Protein AF-A0A2E4D776-F1 (afdb_monomer)

Solvent-accessible surface area (backbone atoms only — not comparable to full-atom values): 29575 Å² total; per-residue (Å²): 115,69,68,66,53,56,55,46,66,69,33,90,34,40,44,36,37,72,59,16,31,33,14,35,40,27,81,32,42,30,19,47,38,90,75,43,76,52,62,40,42,48,98,90,38,75,31,31,51,58,81,48,56,57,70,57,50,59,55,16,71,54,43,48,49,53,48,52,35,22,74,73,44,43,74,57,76,48,47,44,71,36,56,53,38,40,75,73,75,46,87,24,70,45,64,50,40,62,71,35,73,65,41,63,73,97,75,91,81,79,93,65,87,60,61,40,15,32,38,39,40,15,68,40,23,59,33,92,44,45,38,72,80,57,30,17,65,41,10,43,50,32,31,54,50,46,54,53,48,32,76,78,39,63,56,61,53,32,41,80,63,49,46,58,42,42,84,89,78,67,42,46,49,90,66,55,60,75,42,72,75,32,68,48,32,52,54,41,45,65,73,28,52,88,64,40,25,35,40,34,38,36,49,29,29,48,70,77,40,68,59,54,53,53,52,51,51,50,40,49,75,74,67,44,27,66,64,21,35,40,36,37,43,33,69,51,74,68,73,54,66,66,58,49,52,66,56,50,71,51,28,51,29,31,39,39,34,38,48,49,59,37,76,52,70,42,24,29,65,46,34,24,81,46,53,44,72,52,33,52,54,45,50,56,49,52,48,54,53,28,71,80,34,79,42,39,41,51,27,36,29,31,63,48,25,45,92,28,50,85,35,52,48,58,44,54,51,50,54,54,49,42,44,77,73,70,45,84,54,89,51,71,60,57,45,80,41,77,41,68,69,61,56,44,48,9,59,71,40,52,44,71,68,52,34,51,53,27,42,52,46,44,55,54,42,56,76,71,45,86,50,45,92,73,36,70,66,53,34,50,47,54,52,50,51,48,48,61,52,68,49,79,77,58,97,59,35,68,61,30,34,18,27,30,46,29,53,51,50,54,52,20,67,75,67,77,50,56,65,57,82,53,41,44,74,62,41,52,49,52,58,75,67,72,70,64,64,34,67,56,71,74,47,39,69,58,30,40,56,51,16,53,55,30,39,78,72,68,40,50,70,66,12,43,56,28,33,50,53,18,36,73,72,67,42,94,49,37,65,53,27,34,55,45,13,53,53,28,42,76,71,69,39,48,68,61,11,44,56,26,25,54,52,14,35,76,70,41,67,87,37,66,69,39,51,45,49,37,30,52,46,28,48,77,68,71,34,54,69,63,22,52,49,61,50,61,77,40,45,80,82,40,68,84,40,68,68,48,49,54,51,50,57,56,56,74,78,104

pLDDT: mean 93.73, std 5.45, range [52.16, 98.81]

Mean predicted aligned error: 6.24 Å

Structure (mmCIF, N/CA/C/O backbone):
data_AF-A0A2E4D776-F1
#
_entry.id   AF-A0A2E4D776-F1
#
loop_
_atom_site.group_PDB
_atom_site.id
_atom_site.type_symbol
_atom_site.label_atom_id
_atom_site.label_alt_id
_atom_site.label_comp_id
_atom_site.label_asym_id
_atom_site.label_entity_id
_atom_site.label_seq_id
_atom_site.pdbx_PDB_ins_code
_atom_site.Cartn_x
_atom_site.Cartn_y
_atom_site.Cartn_z
_atom_site.occupancy
_atom_site.B_iso_or_equiv
_atom_site.auth_seq_id
_atom_site.auth_comp_id
_atom_site.auth_asym_id
_atom_site.auth_atom_id
_atom_site.pdbx_PDB_model_num
ATOM 1 N N . MET A 1 1 ? -22.976 -28.044 5.494 1.00 52.16 1 MET A N 1
ATOM 2 C CA . MET A 1 1 ? -22.096 -26.949 5.016 1.00 52.16 1 MET A CA 1
ATOM 3 C C . MET A 1 1 ? -20.877 -26.698 5.902 1.00 52.16 1 MET A C 1
ATOM 5 O O . MET A 1 1 ? -19.779 -26.674 5.363 1.00 52.16 1 MET A O 1
ATOM 9 N N . GLY A 1 2 ? -21.018 -26.571 7.231 1.00 57.00 2 GLY A N 1
ATOM 10 C CA . GLY A 1 2 ? -19.896 -26.219 8.125 1.00 57.00 2 GLY A CA 1
ATOM 11 C C . GLY A 1 2 ? -18.663 -27.139 8.065 1.00 57.00 2 GLY A C 1
ATOM 12 O O . GLY A 1 2 ? -17.542 -26.644 8.081 1.00 57.00 2 GLY A O 1
ATOM 13 N N . HIS A 1 3 ? -18.840 -28.459 7.908 1.00 59.62 3 HIS A N 1
ATOM 14 C CA . HIS A 1 3 ? -17.713 -29.407 7.886 1.00 59.62 3 HIS A CA 1
ATOM 15 C C . HIS A 1 3 ? -16.754 -29.231 6.694 1.00 59.62 3 HIS A C 1
ATOM 17 O O . HIS A 1 3 ? -15.543 -29.250 6.896 1.00 59.62 3 HIS A O 1
ATOM 23 N N . LYS A 1 4 ? -17.267 -29.008 5.474 1.00 68.62 4 LYS A N 1
ATOM 24 C CA . LYS A 1 4 ? -16.437 -28.876 4.257 1.00 68.62 4 LYS A CA 1
ATOM 25 C C . LYS A 1 4 ? -15.626 -27.575 4.264 1.00 68.62 4 LYS A C 1
ATOM 27 O O . LYS A 1 4 ? -14.450 -27.566 3.925 1.00 68.62 4 LYS A O 1
ATOM 32 N N . ILE A 1 5 ? -16.236 -26.485 4.732 1.00 73.56 5 ILE A N 1
ATOM 33 C CA . ILE A 1 5 ? -15.570 -25.186 4.881 1.00 73.56 5 ILE A CA 1
ATOM 34 C C . ILE A 1 5 ? -14.494 -25.244 5.971 1.00 73.56 5 ILE A C 1
ATOM 36 O O . ILE A 1 5 ? -13.392 -24.746 5.764 1.00 73.56 5 ILE A O 1
ATOM 40 N N . ASN A 1 6 ? -14.775 -25.878 7.112 1.00 77.50 6 ASN A N 1
ATOM 41 C CA . ASN A 1 6 ? -13.785 -26.012 8.181 1.00 77.50 6 ASN A CA 1
ATOM 42 C C . ASN A 1 6 ? -12.566 -26.840 7.742 1.00 77.50 6 ASN A C 1
ATOM 44 O O . ASN A 1 6 ? -11.448 -26.505 8.117 1.00 77.50 6 ASN A O 1
ATOM 48 N N . GLN A 1 7 ? -12.753 -27.860 6.896 1.00 81.75 7 GLN A N 1
ATOM 49 C CA . GLN A 1 7 ? -11.637 -28.592 6.285 1.00 81.75 7 GLN A CA 1
ATOM 50 C C . GLN A 1 7 ? -10.794 -27.697 5.366 1.00 81.75 7 GLN A C 1
ATOM 52 O O . GLN A 1 7 ? -9.572 -27.692 5.482 1.00 81.75 7 GLN A O 1
ATOM 57 N N . LEU A 1 8 ? -11.431 -26.890 4.509 1.00 86.31 8 LEU A N 1
ATOM 58 C CA . LEU A 1 8 ? -10.721 -25.947 3.637 1.00 86.31 8 LEU A CA 1
ATOM 59 C C . LEU A 1 8 ? -9.966 -24.874 4.428 1.00 86.31 8 LEU A C 1
ATOM 61 O O . LEU A 1 8 ? -8.857 -24.513 4.060 1.00 86.31 8 LEU A O 1
ATOM 65 N N . LYS A 1 9 ? -10.502 -24.396 5.556 1.00 83.62 9 LYS A N 1
ATOM 66 C CA . LYS A 1 9 ? -9.803 -23.416 6.409 1.00 83.62 9 LYS A CA 1
ATOM 67 C C . LYS A 1 9 ? -8.514 -23.956 7.031 1.00 83.62 9 LYS A C 1
ATOM 69 O O . LYS A 1 9 ? -7.620 -23.166 7.319 1.00 83.62 9 LYS A O 1
ATOM 74 N N . ASN A 1 10 ? -8.400 -25.274 7.192 1.00 82.44 10 ASN A N 1
ATOM 75 C CA . ASN A 1 10 ? -7.183 -25.923 7.681 1.00 82.44 10 ASN A CA 1
ATOM 76 C C . ASN A 1 10 ? -6.108 -26.076 6.590 1.00 82.44 10 ASN A C 1
ATOM 78 O O . ASN A 1 10 ? -4.969 -26.426 6.895 1.00 82.44 10 ASN A O 1
ATOM 82 N N . ASN A 1 11 ? -6.435 -25.805 5.323 1.00 86.62 11 ASN A N 1
ATOM 83 C CA . ASN A 1 11 ? -5.464 -25.780 4.239 1.00 86.62 11 ASN A CA 1
ATOM 84 C C . ASN A 1 11 ? -4.556 -24.537 4.370 1.00 86.62 11 ASN A C 1
ATOM 86 O O . ASN A 1 11 ? -5.013 -23.400 4.535 1.00 86.62 11 ASN A O 1
ATOM 90 N N . SER A 1 12 ? -3.242 -24.764 4.280 1.00 87.38 12 SER A N 1
ATOM 91 C CA . SER A 1 12 ? -2.214 -23.738 4.502 1.00 87.38 12 SER A CA 1
ATOM 92 C C . SER A 1 12 ? -2.189 -22.619 3.451 1.00 87.38 12 SER A C 1
ATOM 94 O O . SER A 1 12 ? -1.633 -21.552 3.705 1.00 87.38 12 SER A O 1
ATOM 96 N N . SER A 1 13 ? -2.809 -22.837 2.291 1.00 93.81 13 SER A N 1
ATOM 97 C CA . SER A 1 13 ? -2.857 -21.891 1.170 1.00 93.81 13 SER A CA 1
ATOM 98 C C . SER A 1 13 ? -4.242 -21.276 0.944 1.00 93.81 13 SER A C 1
ATOM 100 O O . SER A 1 13 ? -4.325 -20.158 0.437 1.00 93.81 13 SER A O 1
ATOM 102 N N . PHE A 1 14 ? -5.312 -21.963 1.361 1.00 95.81 14 PHE A N 1
ATOM 103 C CA . PHE A 1 14 ? -6.694 -21.580 1.073 1.00 95.81 14 PHE A CA 1
ATOM 104 C C . PHE A 1 14 ? -7.045 -20.176 1.589 1.00 95.81 14 PHE A C 1
ATOM 106 O O . PHE A 1 14 ? -6.772 -19.825 2.746 1.00 95.81 14 PHE A O 1
ATOM 113 N N . CYS A 1 15 ? -7.682 -19.386 0.725 1.00 96.19 15 CYS A N 1
ATOM 114 C CA . CYS A 1 15 ? -8.146 -18.031 0.995 1.00 96.19 15 CYS A CA 1
ATOM 115 C C . CYS A 1 15 ? -9.510 -17.810 0.337 1.00 96.19 15 CYS A C 1
ATOM 117 O O . CYS A 1 15 ? -9.624 -17.939 -0.882 1.00 96.19 15 CYS A O 1
ATOM 119 N N . THR A 1 16 ? -10.523 -17.410 1.107 1.00 96.44 16 THR A N 1
ATOM 120 C CA . THR A 1 16 ? -11.855 -17.075 0.571 1.00 96.44 16 THR A CA 1
ATOM 121 C C . THR A 1 16 ? -11.798 -15.988 -0.506 1.00 96.44 16 THR A C 1
ATOM 123 O O . THR A 1 16 ? -12.500 -16.089 -1.513 1.00 96.44 16 THR A O 1
ATOM 126 N N . LEU A 1 17 ? -10.878 -15.024 -0.374 1.00 96.81 17 LEU A N 1
ATOM 127 C CA . LEU A 1 17 ? -10.740 -13.888 -1.294 1.00 96.81 17 LEU A CA 1
ATOM 128 C C . LEU A 1 17 ? -10.422 -14.280 -2.746 1.00 96.81 17 LEU A C 1
ATOM 130 O O . LEU A 1 17 ? -10.698 -13.492 -3.640 1.00 96.81 17 LEU A O 1
ATOM 134 N N . ALA A 1 18 ? -9.915 -15.487 -3.024 1.00 96.44 18 ALA A N 1
ATOM 135 C CA . ALA A 1 18 ? -9.749 -15.941 -4.412 1.00 96.44 18 ALA A CA 1
ATOM 136 C C . ALA A 1 18 ? -11.093 -16.177 -5.141 1.00 96.44 18 ALA A C 1
ATOM 138 O O . ALA A 1 18 ? -11.140 -16.209 -6.374 1.00 96.44 18 ALA A O 1
ATOM 139 N N . TRP A 1 19 ? -12.190 -16.325 -4.392 1.00 96.81 19 TRP A N 1
ATOM 140 C CA . TRP A 1 19 ? -13.555 -16.461 -4.911 1.00 96.81 19 TRP A CA 1
ATOM 141 C C . TRP A 1 19 ? -14.441 -15.255 -4.608 1.00 96.81 19 TRP A C 1
ATOM 143 O O . TRP A 1 19 ? -15.441 -15.060 -5.297 1.00 96.81 19 TRP A O 1
ATOM 153 N N . THR A 1 20 ? -14.118 -14.488 -3.564 1.00 97.06 20 THR A N 1
ATOM 154 C CA . THR A 1 20 ? -14.992 -13.424 -3.059 1.00 97.06 20 THR A CA 1
ATOM 155 C C . THR A 1 20 ? -14.372 -12.035 -3.077 1.00 97.06 20 THR A C 1
ATOM 157 O O . THR A 1 20 ? -15.120 -11.064 -3.091 1.00 97.06 20 THR A O 1
ATOM 160 N N . GLY A 1 21 ? -13.048 -11.909 -3.112 1.00 97.00 21 GLY A N 1
ATOM 161 C CA . GLY A 1 21 ? -12.357 -10.628 -3.031 1.00 97.00 21 GLY A CA 1
ATOM 162 C C . GLY A 1 21 ? -12.027 -10.047 -4.397 1.00 97.00 21 GLY A C 1
ATOM 163 O O . GLY A 1 21 ? -11.760 -10.778 -5.352 1.00 97.00 21 GLY A O 1
ATOM 164 N N . MET A 1 22 ? -12.027 -8.720 -4.482 1.00 97.12 22 MET A N 1
ATOM 165 C CA . MET A 1 22 ? -11.412 -7.972 -5.572 1.00 97.12 22 MET A CA 1
ATOM 166 C C . MET A 1 22 ? -10.894 -6.636 -5.042 1.00 97.12 22 MET A C 1
ATOM 168 O O . MET A 1 22 ? -11.608 -5.905 -4.366 1.00 97.12 22 MET A O 1
ATOM 172 N N . SER A 1 23 ? -9.653 -6.297 -5.365 1.00 96.75 23 SER A N 1
ATOM 173 C CA . SER A 1 23 ? -9.028 -5.022 -5.032 1.00 96.75 23 SER A CA 1
ATOM 174 C C . SER A 1 23 ? -8.719 -4.257 -6.312 1.00 96.75 23 SER A C 1
ATOM 176 O O . SER A 1 23 ? -8.203 -4.823 -7.276 1.00 96.75 23 SER A O 1
ATOM 178 N N . VAL A 1 24 ? -9.026 -2.964 -6.308 1.00 95.50 24 VAL A N 1
ATOM 179 C CA . VAL A 1 24 ? -8.865 -2.067 -7.453 1.00 95.50 24 VAL A CA 1
ATOM 180 C C . VAL A 1 24 ? -7.880 -0.972 -7.079 1.00 95.50 24 VAL A C 1
ATOM 182 O O . VAL A 1 24 ? -8.077 -0.236 -6.109 1.00 95.50 24 VAL A O 1
ATOM 185 N N . SER A 1 25 ? -6.794 -0.882 -7.840 1.00 93.94 25 SER A N 1
ATOM 186 C CA . SER A 1 25 ? -5.779 0.149 -7.655 1.00 93.94 25 SER A CA 1
ATOM 187 C C . SER A 1 25 ? -6.238 1.501 -8.230 1.00 93.94 25 SER A C 1
ATOM 189 O O . SER A 1 25 ? -7.127 1.525 -9.080 1.00 93.94 25 SER A O 1
ATOM 191 N N . PRO A 1 26 ? -5.586 2.621 -7.870 1.00 93.69 26 PRO A N 1
ATOM 192 C CA . PRO A 1 26 ? -5.876 3.934 -8.449 1.00 93.69 26 PRO A CA 1
ATOM 193 C C . PRO A 1 26 ? -5.779 3.978 -9.970 1.00 93.69 26 PRO A C 1
ATOM 195 O O . PRO A 1 26 ? -6.515 4.722 -10.595 1.00 93.69 26 PRO A O 1
ATOM 198 N N . THR A 1 27 ? -4.935 3.156 -10.595 1.00 93.50 27 THR A N 1
ATOM 199 C CA . THR A 1 27 ? -4.831 3.071 -12.061 1.00 93.50 27 THR A CA 1
ATOM 200 C C . THR A 1 27 ? -5.854 2.120 -12.688 1.00 93.50 27 THR A C 1
ATOM 202 O O . THR A 1 27 ? -5.817 1.919 -13.902 1.00 93.50 27 THR A O 1
ATOM 205 N N . GLY A 1 28 ? -6.763 1.542 -11.896 1.00 94.31 28 GLY A N 1
ATOM 206 C CA . GLY A 1 28 ? -7.796 0.591 -12.309 1.00 94.31 28 GLY A CA 1
ATOM 207 C C . GLY A 1 28 ? -7.323 -0.862 -12.406 1.00 94.31 28 GLY A C 1
ATOM 208 O O . GLY A 1 28 ? -8.123 -1.721 -12.768 1.00 94.31 28 GLY A O 1
ATOM 209 N N . THR A 1 29 ? -6.050 -1.143 -12.094 1.00 94.44 29 THR A N 1
ATOM 210 C CA . THR A 1 29 ? -5.484 -2.505 -12.076 1.00 94.44 29 THR A CA 1
ATOM 211 C C . THR A 1 29 ? -6.159 -3.368 -11.013 1.00 94.44 29 THR A C 1
ATOM 213 O O . THR A 1 29 ? -6.389 -2.899 -9.894 1.00 94.44 29 THR A O 1
ATOM 216 N N . LEU A 1 30 ? -6.423 -4.628 -11.353 1.00 95.69 30 LEU A N 1
ATOM 217 C CA . LEU A 1 30 ? -7.175 -5.572 -10.530 1.00 95.69 30 LEU A CA 1
ATOM 218 C C . LEU A 1 30 ? -6.278 -6.615 -9.852 1.00 95.69 30 LEU A C 1
ATOM 220 O O . LEU A 1 30 ? -5.446 -7.242 -10.503 1.00 95.69 30 LEU A O 1
ATOM 224 N N . THR A 1 31 ? -6.496 -6.859 -8.559 1.00 95.62 31 THR A N 1
ATOM 225 C CA . THR A 1 31 ? -5.907 -7.979 -7.802 1.00 95.62 31 THR A CA 1
ATOM 226 C C . THR A 1 31 ? -6.993 -8.728 -7.013 1.00 95.62 31 THR A C 1
ATOM 228 O O . THR A 1 31 ? -8.017 -8.136 -6.672 1.00 95.62 31 THR A O 1
ATOM 231 N N . PRO A 1 32 ? -6.803 -10.012 -6.652 1.00 93.81 32 PRO A N 1
ATOM 232 C CA . PRO A 1 32 ? -7.746 -10.739 -5.787 1.00 93.81 32 PRO A CA 1
ATOM 233 C C . PRO A 1 32 ? -7.880 -10.148 -4.374 1.00 93.81 32 PRO A C 1
ATOM 235 O O . PRO A 1 32 ? -8.923 -10.260 -3.738 1.00 93.81 32 PRO A O 1
ATOM 238 N N . CYS A 1 33 ? -6.824 -9.510 -3.863 1.00 94.75 33 CYS A N 1
ATOM 239 C CA . CYS A 1 33 ? -6.846 -8.776 -2.600 1.00 94.75 33 CYS A CA 1
ATOM 240 C C . CYS A 1 33 ? -5.778 -7.674 -2.575 1.00 94.75 33 CYS A C 1
ATOM 242 O O . CYS A 1 33 ? -4.853 -7.667 -3.392 1.00 94.75 33 CYS A O 1
ATOM 244 N N . CYS A 1 34 ? -5.872 -6.763 -1.605 1.00 89.62 34 CYS A N 1
ATOM 245 C CA . CYS A 1 34 ? -4.967 -5.617 -1.479 1.00 89.62 34 CYS A CA 1
ATOM 246 C C . CYS A 1 34 ? -3.499 -5.960 -1.152 1.00 89.62 34 CYS A C 1
ATOM 248 O O . CYS A 1 34 ? -2.641 -5.094 -1.306 1.00 89.62 34 CYS A O 1
ATOM 250 N N . LEU A 1 35 ? -3.197 -7.192 -0.720 1.00 90.19 35 LEU A N 1
ATOM 251 C CA . LEU A 1 35 ? -1.829 -7.655 -0.430 1.00 90.19 35 LEU A CA 1
ATOM 252 C C . LEU A 1 35 ? -1.237 -8.554 -1.521 1.00 90.19 35 LEU A C 1
ATOM 254 O O . LEU A 1 35 ? -0.085 -8.967 -1.399 1.00 90.19 35 LEU A O 1
ATOM 258 N N . MET A 1 36 ? -2.011 -8.913 -2.548 1.00 90.50 36 MET A N 1
ATOM 259 C CA . MET A 1 36 ? -1.503 -9.776 -3.606 1.00 90.50 36 MET A CA 1
ATOM 260 C C . MET A 1 36 ? -0.576 -8.983 -4.526 1.00 90.50 36 MET A C 1
ATOM 262 O O . MET A 1 36 ? -0.961 -7.967 -5.095 1.00 90.50 36 MET A O 1
ATOM 266 N N . GLU A 1 37 ? 0.646 -9.479 -4.686 1.00 85.75 37 GLU A N 1
ATOM 267 C CA . GLU A 1 37 ? 1.724 -8.793 -5.412 1.00 85.75 37 GLU A CA 1
ATOM 268 C C . GLU A 1 37 ? 1.690 -9.025 -6.931 1.00 85.75 37 GLU A C 1
ATOM 270 O O . GLU A 1 37 ? 2.621 -8.660 -7.642 1.00 85.75 37 GLU A O 1
ATOM 275 N N . SER A 1 38 ? 0.636 -9.667 -7.432 1.00 89.00 38 SER A N 1
ATOM 276 C CA . SER A 1 38 ? 0.447 -9.950 -8.849 1.00 89.00 38 SER A CA 1
ATOM 277 C C . SER A 1 38 ? -0.979 -9.602 -9.244 1.00 89.00 38 SER A C 1
ATOM 279 O O . SER A 1 38 ? -1.937 -10.049 -8.606 1.00 89.00 38 SER A O 1
ATOM 281 N N . ALA A 1 39 ? -1.107 -8.774 -10.273 1.00 93.19 39 ALA A N 1
ATOM 282 C CA . ALA A 1 39 ? -2.387 -8.410 -10.844 1.00 93.19 39 ALA A CA 1
ATOM 283 C C . ALA A 1 39 ? -2.991 -9.558 -11.662 1.00 93.19 39 ALA A C 1
ATOM 285 O O . ALA A 1 39 ? -2.295 -10.459 -12.134 1.00 93.19 39 ALA A O 1
ATOM 286 N N . ILE A 1 40 ? -4.316 -9.531 -11.781 1.00 95.06 40 ILE A N 1
ATOM 287 C CA . ILE A 1 40 ? -5.074 -10.484 -12.586 1.00 95.06 40 ILE A CA 1
ATOM 288 C C . ILE A 1 40 ? -4.662 -10.301 -14.045 1.00 95.06 40 ILE A C 1
ATOM 290 O O . ILE A 1 40 ? -4.736 -9.189 -14.567 1.00 95.06 40 ILE A O 1
ATOM 294 N N . LYS A 1 41 ? -4.244 -11.387 -14.702 1.00 92.44 41 LYS A N 1
ATOM 295 C CA . LYS A 1 41 ? -3.790 -11.350 -16.095 1.00 92.44 41 LYS A CA 1
ATOM 296 C C . LYS A 1 41 ? -4.880 -11.838 -17.057 1.00 92.44 41 LYS A C 1
ATOM 298 O O . LYS A 1 41 ? -5.471 -12.893 -16.837 1.00 92.44 41 LYS A O 1
ATOM 303 N N . ILE A 1 42 ? -5.082 -11.106 -18.153 1.00 90.94 42 ILE A N 1
ATOM 304 C CA . ILE A 1 42 ? -5.862 -11.522 -19.329 1.00 90.94 42 ILE A CA 1
ATOM 305 C C . ILE A 1 42 ? -4.946 -11.433 -20.546 1.00 90.94 42 ILE A C 1
ATOM 307 O O . ILE A 1 42 ? -4.336 -10.391 -20.775 1.00 90.94 42 ILE A O 1
ATOM 311 N N . ASN A 1 43 ? -4.840 -12.508 -21.334 1.00 85.38 43 ASN A N 1
ATOM 312 C CA . ASN A 1 43 ? -4.035 -12.542 -22.565 1.00 85.38 43 ASN A CA 1
ATOM 313 C C . ASN A 1 43 ? -2.604 -11.991 -22.371 1.00 85.38 43 ASN A C 1
ATOM 315 O O . ASN A 1 43 ? -2.091 -11.236 -23.192 1.00 85.38 43 ASN A O 1
ATOM 319 N N . GLY A 1 44 ? -1.980 -12.314 -21.232 1.00 82.88 44 GLY A N 1
ATOM 320 C CA . GLY A 1 44 ? -0.619 -11.885 -20.889 1.00 82.88 44 GLY A CA 1
ATOM 321 C C . GLY A 1 44 ? -0.468 -10.450 -20.362 1.00 82.88 44 GLY A C 1
ATOM 322 O O . GLY A 1 44 ? 0.639 -10.088 -19.969 1.00 82.88 44 GLY A O 1
ATOM 323 N N . ARG A 1 45 ? -1.538 -9.643 -20.290 1.00 88.75 45 ARG A N 1
ATOM 324 C CA . ARG A 1 45 ? -1.513 -8.276 -19.728 1.00 88.75 45 ARG A CA 1
ATOM 325 C C . ARG A 1 45 ? -2.338 -8.144 -18.452 1.00 88.75 45 ARG A C 1
ATOM 327 O O . ARG A 1 45 ? -3.185 -8.986 -18.176 1.00 88.75 45 ARG A O 1
ATOM 334 N N . ASP A 1 46 ? -2.140 -7.057 -17.714 1.00 92.75 46 ASP A N 1
ATOM 335 C CA . ASP A 1 46 ? -2.962 -6.734 -16.546 1.00 92.75 46 ASP A CA 1
ATOM 336 C C . ASP A 1 46 ? -4.389 -6.356 -16.909 1.00 92.75 46 ASP A C 1
ATOM 338 O O . ASP A 1 46 ? -4.636 -5.569 -17.830 1.00 92.75 46 ASP A O 1
ATOM 342 N N . ALA A 1 47 ? -5.319 -6.909 -16.138 1.00 94.81 47 ALA A N 1
ATOM 343 C CA . ALA A 1 47 ? -6.728 -6.589 -16.206 1.00 94.81 47 ALA A CA 1
ATOM 344 C C . ALA A 1 47 ? -7.016 -5.230 -15.556 1.00 94.81 47 ALA A C 1
ATOM 346 O O . ALA A 1 47 ? -6.455 -4.874 -14.509 1.00 94.81 47 ALA A O 1
ATOM 347 N N . ARG A 1 48 ? -7.932 -4.481 -16.168 1.00 93.88 48 ARG A N 1
ATOM 348 C CA . ARG A 1 48 ? -8.357 -3.150 -15.736 1.00 93.88 48 ARG A CA 1
ATOM 349 C C . ARG A 1 48 ? -9.868 -3.058 -1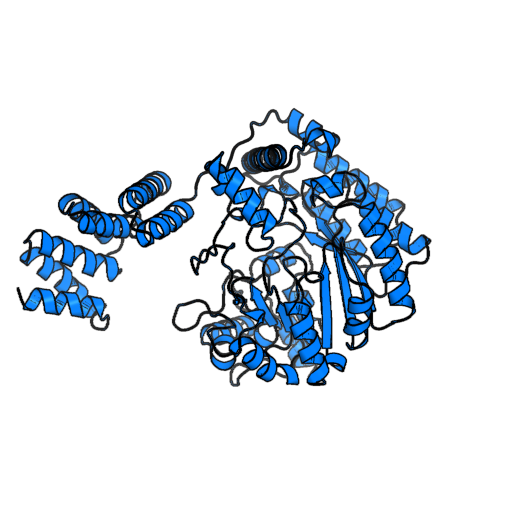5.675 1.00 93.88 48 ARG A C 1
ATOM 351 O O . ARG A 1 48 ? -10.551 -3.323 -16.659 1.00 93.88 48 ARG A O 1
ATOM 358 N N . ILE A 1 49 ? -10.377 -2.553 -14.554 1.00 94.88 49 ILE A N 1
ATOM 359 C CA . ILE A 1 49 ? -11.821 -2.498 -14.267 1.00 94.88 49 ILE A CA 1
ATOM 360 C C . ILE A 1 49 ? -12.650 -1.709 -15.295 1.00 94.88 49 ILE A C 1
ATOM 362 O O . ILE A 1 49 ? -13.853 -1.903 -15.413 1.00 94.88 49 ILE A O 1
ATOM 366 N N . TYR A 1 50 ? -12.020 -0.791 -16.028 1.00 92.50 50 TYR A N 1
ATOM 367 C CA . TYR A 1 50 ? -12.687 0.055 -17.018 1.00 92.50 50 TYR A CA 1
ATOM 368 C C . TYR A 1 50 ? -12.397 -0.341 -18.468 1.00 92.50 50 TYR A C 1
ATOM 370 O O . TYR A 1 50 ? -12.911 0.306 -19.379 1.00 92.50 50 TYR A O 1
ATOM 378 N N . GLN A 1 51 ? -11.574 -1.366 -18.696 1.00 92.50 51 GLN A N 1
ATOM 379 C CA . GLN A 1 51 ? -11.241 -1.863 -20.037 1.00 92.50 51 GLN A CA 1
ATOM 380 C C . GLN A 1 51 ? -11.781 -3.274 -20.272 1.00 92.50 51 GLN A C 1
ATOM 382 O O . GLN A 1 51 ? -12.173 -3.581 -21.392 1.00 92.50 51 GLN A O 1
ATOM 387 N N . ASP A 1 52 ? -11.817 -4.096 -19.224 1.00 94.31 52 ASP A N 1
ATOM 388 C CA . ASP A 1 52 ? -12.127 -5.523 -19.285 1.00 94.31 52 ASP A CA 1
ATOM 389 C C . ASP A 1 52 ? -13.479 -5.839 -18.648 1.00 94.31 52 ASP A C 1
ATOM 391 O O . ASP A 1 52 ? -13.899 -5.159 -17.707 1.00 94.31 52 ASP A O 1
ATOM 395 N N . SER A 1 53 ? -14.147 -6.895 -19.117 1.00 94.69 53 SER A N 1
ATOM 396 C CA . SER A 1 53 ? -15.378 -7.367 -18.478 1.00 94.69 53 SER A CA 1
ATOM 397 C C . SER A 1 53 ? -15.084 -8.213 -17.235 1.00 94.69 53 SER A C 1
ATOM 399 O O . SER A 1 53 ? -14.105 -8.962 -17.171 1.00 94.69 53 SER A O 1
ATOM 401 N N . ILE A 1 54 ? -15.966 -8.122 -16.238 1.00 95.62 54 ILE A N 1
ATOM 402 C CA . ILE A 1 54 ? -15.885 -8.894 -14.989 1.00 95.62 54 ILE A CA 1
ATOM 403 C C . ILE A 1 54 ? -15.886 -10.405 -15.222 1.00 95.62 54 ILE A C 1
ATOM 405 O O . ILE A 1 54 ? -15.181 -11.133 -14.521 1.00 95.62 54 ILE A O 1
ATOM 409 N N . GLU A 1 55 ? -16.621 -10.883 -16.223 1.00 94.38 55 GLU A N 1
ATOM 410 C CA . GLU A 1 55 ? -16.607 -12.281 -16.635 1.00 94.38 55 GLU A CA 1
ATOM 411 C C . GLU A 1 55 ? -15.210 -12.733 -17.069 1.00 94.38 55 GLU A C 1
ATOM 413 O O . GLU A 1 55 ? -14.749 -13.774 -16.598 1.00 94.38 55 GLU A O 1
ATOM 418 N N . GLU A 1 56 ? -14.535 -11.943 -17.909 1.00 94.19 56 GLU A N 1
ATOM 419 C CA . GLU A 1 56 ? -13.217 -12.270 -18.460 1.00 94.19 56 GLU A CA 1
ATOM 420 C C . GLU A 1 56 ? -12.135 -12.271 -17.385 1.00 94.19 56 GLU A C 1
ATOM 422 O O . GLU A 1 56 ? -11.407 -13.253 -17.248 1.00 94.19 56 GLU A O 1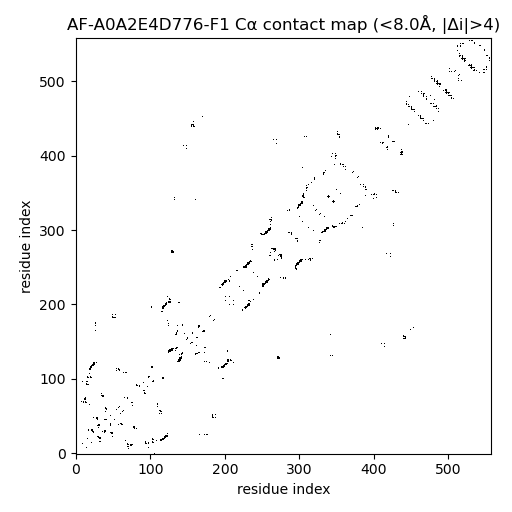
ATOM 427 N N . TYR A 1 57 ? -12.008 -11.199 -16.595 1.00 94.88 57 TYR A N 1
ATOM 428 C CA . TYR A 1 57 ? -10.889 -11.124 -15.654 1.00 94.88 57 TYR A CA 1
ATOM 429 C C . TYR A 1 57 ? -11.099 -12.025 -14.435 1.00 94.88 57 TYR A C 1
ATOM 431 O O . TYR A 1 57 ? -10.161 -12.695 -13.995 1.00 94.88 57 TYR A O 1
ATOM 439 N N . TYR A 1 58 ? -12.316 -12.097 -13.884 1.00 96.12 58 TYR A N 1
ATOM 440 C CA . TYR A 1 58 ? -12.550 -12.795 -12.613 1.00 96.12 58 TYR A CA 1
ATOM 441 C C . TYR A 1 58 ? -12.647 -14.314 -12.768 1.00 96.12 58 TYR A C 1
ATOM 443 O O . TYR A 1 58 ? -12.526 -15.049 -11.781 1.00 96.12 58 TYR A O 1
ATOM 451 N N . ASN A 1 59 ? -12.842 -14.785 -14.001 1.00 95.62 59 ASN A N 1
ATOM 452 C CA . ASN A 1 59 ? -12.859 -16.201 -14.363 1.00 95.62 59 ASN A CA 1
ATOM 453 C C . ASN A 1 59 ? -11.792 -16.546 -15.415 1.00 95.62 59 ASN A C 1
ATOM 455 O O . ASN A 1 59 ? -11.882 -17.584 -16.060 1.00 95.62 59 ASN A O 1
ATOM 459 N N . SER A 1 60 ? -10.767 -15.698 -15.545 1.00 95.75 60 SER A N 1
ATOM 460 C CA . SER A 1 60 ? -9.580 -15.950 -16.367 1.00 95.75 60 SER A CA 1
ATOM 461 C C . SER A 1 60 ? -8.838 -17.221 -15.944 1.00 95.75 60 SER A C 1
ATOM 463 O O . SER A 1 60 ? -8.897 -17.633 -14.780 1.00 95.75 60 SER A O 1
ATOM 465 N N . ASP A 1 61 ? -8.039 -17.779 -16.858 1.00 95.44 61 ASP A N 1
ATOM 466 C CA . ASP A 1 61 ? -7.134 -18.901 -16.565 1.00 95.44 61 ASP A CA 1
ATOM 467 C C . ASP A 1 61 ? -6.222 -18.608 -15.370 1.00 95.44 61 ASP A C 1
ATOM 469 O O . ASP A 1 61 ? -5.972 -19.487 -14.546 1.00 95.44 61 ASP A O 1
ATOM 473 N N . PHE A 1 62 ? -5.795 -17.349 -15.223 1.00 95.12 62 PHE A N 1
ATOM 474 C CA . PHE A 1 62 ? -5.043 -16.882 -14.064 1.00 95.12 62 PHE A CA 1
ATOM 475 C C . PHE A 1 62 ? -5.815 -17.106 -12.755 1.00 95.12 62 PHE A C 1
ATOM 477 O O . PHE A 1 62 ? -5.301 -17.727 -11.826 1.00 95.12 62 PHE A O 1
ATOM 484 N N . MET A 1 63 ? -7.062 -16.635 -12.665 1.00 96.56 63 MET A N 1
ATOM 485 C CA . MET A 1 63 ? -7.876 -16.795 -11.454 1.00 96.56 63 MET A CA 1
ATOM 486 C C . MET A 1 63 ? -8.230 -18.258 -11.181 1.00 96.56 63 MET A C 1
ATOM 488 O O . MET A 1 63 ? -8.225 -18.691 -10.026 1.00 96.56 63 MET A O 1
ATOM 492 N N . VAL A 1 64 ? -8.515 -19.036 -12.228 1.00 96.62 64 VAL A N 1
ATOM 493 C CA . VAL A 1 64 ? -8.807 -20.470 -12.109 1.00 96.62 64 VAL A CA 1
ATOM 494 C C . VAL A 1 64 ? -7.582 -21.243 -11.610 1.00 96.62 64 VAL A C 1
ATOM 496 O O . VAL A 1 64 ? -7.730 -22.091 -10.730 1.00 96.62 64 VAL A O 1
ATOM 499 N N . ASP A 1 65 ? -6.377 -20.937 -12.098 1.00 95.94 65 ASP A N 1
ATOM 500 C CA . ASP A 1 65 ? -5.120 -21.530 -11.620 1.00 95.94 65 ASP A CA 1
ATOM 501 C C . ASP A 1 65 ? -4.874 -21.231 -10.133 1.00 95.94 65 ASP A C 1
ATOM 503 O O . ASP A 1 65 ? -4.600 -22.148 -9.354 1.00 95.94 65 ASP A O 1
ATOM 507 N N . ILE A 1 66 ? -5.075 -19.980 -9.702 1.00 96.31 66 ILE A N 1
ATOM 508 C CA . ILE A 1 66 ? -4.971 -19.597 -8.285 1.00 96.31 66 ILE A CA 1
ATOM 509 C C . ILE A 1 66 ? -5.928 -20.425 -7.419 1.00 96.31 66 ILE A C 1
ATOM 511 O O . ILE A 1 66 ? -5.516 -20.983 -6.399 1.00 96.31 66 ILE A O 1
ATOM 515 N N . ARG A 1 67 ? -7.196 -20.546 -7.831 1.00 97.25 67 ARG A N 1
ATOM 516 C CA . ARG A 1 67 ? -8.210 -21.337 -7.115 1.00 97.25 67 ARG A CA 1
ATOM 517 C C . ARG A 1 67 ? -7.826 -22.819 -7.052 1.00 97.25 67 ARG A C 1
ATOM 519 O O . ARG A 1 67 ? -7.889 -23.407 -5.974 1.00 97.25 67 ARG A O 1
ATOM 526 N N . LYS A 1 68 ? -7.371 -23.410 -8.165 1.00 97.12 68 LYS A N 1
ATOM 527 C CA . LYS A 1 68 ? -6.897 -24.808 -8.237 1.00 97.12 68 LYS A CA 1
ATOM 528 C C . LYS A 1 68 ? -5.760 -25.073 -7.253 1.00 97.12 68 LYS A C 1
ATOM 530 O O . LYS A 1 68 ? -5.867 -25.980 -6.429 1.00 97.12 68 LYS A O 1
ATOM 535 N N . LYS A 1 69 ? -4.717 -24.245 -7.290 1.00 96.62 69 LYS A N 1
ATOM 536 C CA . LYS A 1 69 ? -3.555 -24.343 -6.395 1.00 96.62 69 LYS A CA 1
ATOM 537 C C . LYS A 1 69 ? -3.952 -24.211 -4.927 1.00 96.62 69 LYS A C 1
ATOM 539 O O . LYS A 1 69 ? -3.559 -25.037 -4.106 1.00 96.62 69 LYS A O 1
ATOM 544 N N . MET A 1 70 ? -4.814 -23.244 -4.600 1.00 95.94 70 MET A N 1
ATOM 545 C CA . MET A 1 70 ? -5.319 -23.076 -3.234 1.00 95.94 70 MET A CA 1
ATOM 546 C C . MET A 1 70 ? -6.111 -24.293 -2.738 1.00 95.94 70 MET A C 1
ATOM 548 O O . MET A 1 70 ? -5.958 -24.695 -1.584 1.00 95.94 70 MET A O 1
ATOM 552 N N . LEU A 1 71 ? -6.936 -24.911 -3.590 1.00 95.31 71 LEU A N 1
ATOM 553 C CA . LEU A 1 71 ? -7.657 -26.141 -3.241 1.00 95.31 71 LEU A CA 1
ATOM 554 C C . LEU A 1 71 ? -6.708 -27.332 -3.047 1.00 95.31 71 LEU A C 1
ATOM 556 O O . LEU A 1 71 ? -6.930 -28.131 -2.138 1.00 95.31 71 LEU A O 1
ATOM 560 N N . ALA A 1 72 ? -5.634 -27.412 -3.837 1.00 95.12 72 ALA A N 1
ATOM 561 C CA . ALA A 1 72 ? -4.596 -28.439 -3.727 1.00 95.12 72 ALA A CA 1
ATOM 562 C C . ALA A 1 72 ? -3.655 -28.249 -2.521 1.00 95.12 72 ALA A C 1
ATOM 564 O O . ALA A 1 72 ? -2.929 -29.170 -2.153 1.00 95.12 72 ALA A O 1
ATOM 565 N N . GLY A 1 73 ? -3.670 -27.079 -1.873 1.00 94.69 73 GLY A N 1
ATOM 566 C CA . GLY A 1 73 ? -2.768 -26.783 -0.755 1.00 94.69 73 GLY A CA 1
ATOM 567 C C . GLY A 1 73 ? -1.455 -26.120 -1.156 1.00 94.69 73 GLY A C 1
ATOM 568 O O . GLY A 1 73 ? -0.569 -25.958 -0.316 1.00 94.69 73 GLY A O 1
ATOM 569 N N . GLU A 1 74 ? -1.332 -25.713 -2.414 1.00 95.88 74 GLU A N 1
ATOM 570 C CA . GLU A 1 74 ? -0.134 -25.103 -2.969 1.00 95.88 74 GLU A CA 1
ATOM 571 C C . GLU A 1 74 ? -0.074 -23.609 -2.634 1.00 95.88 74 GLU A C 1
ATOM 573 O O . GLU A 1 74 ? -0.960 -22.819 -2.972 1.00 95.88 74 GLU A O 1
ATOM 578 N N . LYS A 1 75 ? 1.004 -23.196 -1.962 1.00 94.69 75 LYS A N 1
ATOM 579 C CA . LYS A 1 75 ? 1.233 -21.788 -1.623 1.00 94.69 75 LYS A CA 1
ATOM 580 C C . LYS A 1 75 ? 1.505 -20.963 -2.879 1.00 94.69 75 LYS A C 1
ATOM 582 O O . LYS A 1 75 ? 2.404 -21.269 -3.657 1.00 94.69 75 LYS A O 1
ATOM 587 N N . ILE A 1 76 ? 0.794 -19.848 -3.011 1.00 94.88 76 ILE A N 1
ATOM 588 C CA . ILE A 1 76 ? 1.009 -18.880 -4.089 1.00 94.88 76 ILE A CA 1
ATOM 589 C C . ILE A 1 76 ? 2.094 -17.889 -3.668 1.00 94.88 76 ILE A C 1
ATOM 591 O O . ILE A 1 76 ? 1.931 -17.185 -2.674 1.00 94.88 76 ILE A O 1
ATOM 595 N N . ASN A 1 77 ? 3.182 -17.770 -4.436 1.00 93.19 77 ASN A N 1
ATOM 596 C CA . ASN A 1 77 ? 4.285 -16.858 -4.097 1.00 93.19 77 ASN A CA 1
ATOM 597 C C . ASN A 1 77 ? 3.814 -15.400 -3.901 1.00 93.19 77 ASN A C 1
ATOM 599 O O . ASN A 1 77 ? 4.210 -14.741 -2.945 1.00 93.19 77 ASN A O 1
ATOM 603 N N . ALA A 1 78 ? 2.877 -14.927 -4.729 1.00 92.00 78 ALA A N 1
ATOM 604 C CA . ALA A 1 78 ? 2.293 -13.586 -4.615 1.00 92.00 78 ALA A CA 1
ATOM 605 C C . ALA A 1 78 ? 1.474 -13.348 -3.323 1.00 92.00 78 ALA A C 1
ATOM 607 O O . ALA A 1 78 ? 1.096 -12.214 -3.043 1.00 92.00 78 ALA A O 1
ATOM 608 N N . CYS A 1 79 ? 1.198 -14.391 -2.528 1.00 93.75 79 CYS A N 1
ATOM 609 C CA . CYS A 1 79 ? 0.538 -14.312 -1.220 1.00 93.75 79 CYS A CA 1
ATOM 610 C C . CYS A 1 79 ? 1.525 -14.396 -0.036 1.00 93.75 79 CYS A C 1
ATOM 612 O O . CYS A 1 79 ? 1.092 -14.502 1.117 1.00 93.75 79 CYS A O 1
ATOM 614 N N . ARG A 1 80 ? 2.844 -14.342 -0.289 1.00 90.19 80 ARG A N 1
ATOM 615 C CA . ARG A 1 80 ? 3.903 -14.543 0.719 1.00 90.19 80 ARG A CA 1
ATOM 616 C C . ARG A 1 80 ? 3.768 -13.684 1.973 1.00 90.19 80 ARG A C 1
ATOM 618 O O . ARG A 1 80 ? 4.064 -14.179 3.055 1.00 90.19 80 ARG A O 1
ATOM 625 N N . GLN A 1 81 ? 3.263 -12.453 1.859 1.00 86.88 81 GLN A N 1
ATOM 626 C CA . GLN A 1 81 ? 3.089 -11.555 3.007 1.00 86.88 81 GLN A CA 1
ATOM 627 C C . GLN A 1 81 ? 2.143 -12.145 4.064 1.00 86.88 81 GLN A C 1
ATOM 629 O O . GLN A 1 81 ? 2.398 -12.034 5.262 1.00 86.88 81 GLN A O 1
ATOM 634 N N . CYS A 1 82 ? 1.076 -12.836 3.642 1.00 90.19 82 CYS A N 1
ATOM 635 C CA . CYS A 1 82 ? 0.183 -13.521 4.577 1.00 90.19 82 CYS A CA 1
ATOM 636 C C . CYS A 1 82 ? 0.884 -14.707 5.246 1.00 90.19 82 CYS A C 1
ATOM 638 O O . CYS A 1 82 ? 0.818 -14.837 6.465 1.00 90.19 82 CYS A O 1
ATOM 640 N N . TYR A 1 83 ? 1.594 -15.532 4.471 1.00 89.81 83 TYR A N 1
ATOM 641 C CA . TYR A 1 83 ? 2.296 -16.704 5.001 1.00 89.81 83 TYR A CA 1
ATOM 642 C C . TYR A 1 83 ? 3.423 -16.328 5.968 1.00 89.81 83 TYR A C 1
ATOM 644 O O . TYR A 1 83 ? 3.636 -17.031 6.951 1.00 89.81 83 TYR A O 1
ATOM 652 N N . GLN A 1 84 ? 4.122 -15.219 5.713 1.00 83.44 84 GLN A N 1
ATOM 653 C CA . GLN A 1 84 ? 5.138 -14.680 6.615 1.00 83.44 84 GLN A CA 1
ATOM 654 C C . GLN A 1 84 ? 4.505 -14.215 7.930 1.00 83.44 84 GLN A C 1
ATOM 656 O O . GLN A 1 84 ? 4.928 -14.672 8.986 1.00 83.44 84 GLN A O 1
ATOM 661 N N . ASN A 1 85 ? 3.443 -13.400 7.882 1.00 77.62 85 ASN A N 1
ATOM 662 C CA . ASN A 1 85 ? 2.735 -12.968 9.095 1.00 77.62 85 ASN A CA 1
ATOM 663 C C . ASN A 1 85 ? 2.227 -14.148 9.939 1.00 77.62 85 ASN A C 1
ATOM 665 O O . ASN A 1 85 ? 2.317 -14.113 11.164 1.00 77.62 85 ASN A O 1
ATOM 669 N N . GLU A 1 86 ? 1.716 -15.196 9.294 1.00 85.06 86 GLU A N 1
ATOM 670 C CA . GLU A 1 86 ? 1.244 -16.412 9.968 1.00 85.06 86 GLU A CA 1
ATOM 671 C C . GLU A 1 86 ? 2.387 -17.216 10.600 1.00 85.06 86 GLU A C 1
ATOM 673 O O . GLU A 1 86 ? 2.233 -17.726 11.708 1.00 85.06 86 GLU A O 1
ATOM 678 N N . ALA A 1 87 ? 3.541 -17.315 9.931 1.00 81.25 87 ALA A N 1
ATOM 679 C CA . ALA A 1 87 ? 4.710 -18.024 10.455 1.00 81.25 87 ALA A CA 1
ATOM 680 C C . ALA A 1 87 ? 5.246 -17.399 11.755 1.00 81.25 87 ALA A C 1
ATOM 682 O O . ALA A 1 87 ? 5.798 -18.108 12.592 1.00 81.25 87 ALA A O 1
ATOM 683 N N . TYR A 1 88 ? 5.019 -16.098 11.959 1.00 67.88 88 TYR A N 1
ATOM 684 C CA . TYR A 1 88 ? 5.324 -15.390 13.206 1.00 67.88 88 TYR A CA 1
ATOM 685 C C . TYR A 1 88 ? 4.218 -15.508 14.274 1.00 67.88 88 TYR A C 1
ATOM 687 O O . TYR A 1 88 ? 4.231 -14.780 15.263 1.00 67.88 88 TYR A O 1
ATOM 695 N N . GLY A 1 89 ? 3.233 -16.395 14.084 1.00 70.00 89 GLY A N 1
ATOM 696 C CA . GLY A 1 89 ? 2.096 -16.566 14.995 1.00 70.00 89 GLY A CA 1
ATOM 697 C C . GLY A 1 89 ? 1.055 -15.440 14.924 1.00 70.00 89 GLY A C 1
ATOM 698 O O . GLY A 1 89 ? 0.152 -15.382 15.762 1.00 70.00 89 GLY A O 1
ATOM 699 N N . GLY A 1 90 ? 1.175 -14.542 13.941 1.00 69.44 90 GLY A N 1
ATOM 700 C CA . GLY A 1 90 ? 0.266 -13.422 13.719 1.00 69.44 90 GLY A CA 1
ATOM 701 C C . GLY A 1 90 ? -1.013 -13.809 12.970 1.00 69.44 90 GLY A C 1
ATOM 702 O O . GLY A 1 90 ? -1.159 -14.908 12.435 1.00 69.44 90 GLY A O 1
ATOM 703 N N . VAL A 1 91 ? -1.955 -12.864 12.905 1.00 79.00 91 VAL A N 1
ATOM 704 C CA . VAL A 1 91 ? -3.175 -12.979 12.090 1.00 79.00 91 VAL A CA 1
ATOM 705 C C . VAL A 1 91 ? -2.949 -12.260 10.760 1.00 79.00 91 VAL A C 1
ATOM 707 O O . VAL A 1 91 ? -2.664 -11.065 10.728 1.00 79.00 91 VAL A O 1
ATOM 710 N N . SER A 1 92 ? -3.080 -12.981 9.651 1.00 87.00 92 SER A N 1
ATOM 711 C CA . SER A 1 92 ? -2.967 -12.437 8.291 1.00 87.00 92 SER A CA 1
ATOM 712 C C . SER A 1 92 ? -4.313 -11.984 7.719 1.00 87.00 92 SER A C 1
ATOM 714 O O . SER A 1 92 ? -5.380 -12.356 8.213 1.00 87.00 92 SER A O 1
ATOM 716 N N . LEU A 1 93 ? -4.278 -11.251 6.598 1.00 90.25 93 LEU A N 1
ATOM 717 C CA . LEU A 1 93 ? -5.486 -10.953 5.821 1.00 90.25 93 LEU A CA 1
ATOM 718 C C . LEU A 1 93 ? -6.206 -12.238 5.382 1.00 90.25 93 LEU A C 1
ATOM 720 O O . LEU A 1 93 ? -7.426 -12.300 5.485 1.00 90.25 93 LEU A O 1
ATOM 724 N N . ARG A 1 94 ? -5.457 -13.263 4.949 1.00 93.12 94 ARG A N 1
ATOM 725 C CA . ARG A 1 94 ? -5.993 -14.573 4.543 1.00 93.12 94 ARG A CA 1
ATOM 726 C C . ARG A 1 94 ? -6.781 -15.234 5.670 1.00 93.12 94 ARG A C 1
ATOM 728 O O . ARG A 1 94 ? -7.944 -15.581 5.497 1.00 93.12 94 ARG A O 1
ATOM 735 N N . THR A 1 95 ? -6.148 -15.408 6.828 1.00 90.12 95 THR A N 1
ATOM 736 C CA . THR A 1 95 ? -6.787 -16.061 7.979 1.00 90.12 95 THR A CA 1
ATOM 737 C C . THR A 1 95 ? -7.988 -15.254 8.460 1.00 90.12 95 THR A C 1
ATOM 739 O O . THR A 1 95 ? -9.049 -15.832 8.665 1.00 90.12 95 THR A O 1
ATOM 742 N N . ARG A 1 96 ? -7.890 -13.919 8.523 1.00 89.75 96 ARG A N 1
ATOM 743 C CA . ARG A 1 96 ? -9.031 -13.053 8.852 1.00 89.75 96 ARG A CA 1
ATOM 744 C C . ARG A 1 96 ? -10.193 -13.213 7.866 1.00 89.75 96 ARG A C 1
ATOM 746 O O . ARG A 1 96 ? -11.313 -13.445 8.308 1.00 89.75 96 ARG A O 1
ATOM 753 N N . ALA A 1 97 ? -9.932 -13.136 6.560 1.00 92.75 97 ALA A N 1
ATOM 754 C CA . ALA A 1 97 ? -10.958 -13.270 5.523 1.00 92.75 97 ALA A CA 1
ATOM 755 C C . ALA A 1 97 ? -11.629 -14.650 5.552 1.00 92.75 97 ALA A C 1
ATOM 757 O O . ALA A 1 97 ? -12.840 -14.756 5.381 1.00 92.75 97 ALA A O 1
ATOM 758 N N . ASN A 1 98 ? -10.879 -15.706 5.878 1.00 93.50 98 ASN A N 1
ATOM 759 C CA . ASN A 1 98 ? -11.441 -17.042 6.067 1.00 93.50 98 ASN A CA 1
ATOM 760 C C . ASN A 1 98 ? -12.453 -17.103 7.229 1.00 93.50 98 ASN A C 1
ATOM 762 O O . ASN A 1 98 ? -13.271 -18.019 7.273 1.00 93.50 98 ASN A O 1
ATOM 766 N N . HIS A 1 99 ? -12.440 -16.162 8.173 1.00 90.88 99 HIS A N 1
ATOM 767 C CA . HIS A 1 99 ? -13.401 -16.090 9.279 1.00 90.88 99 HIS A CA 1
ATOM 768 C C . HIS A 1 99 ? -14.446 -14.975 9.122 1.00 90.88 99 HIS A C 1
ATOM 770 O O . HIS A 1 99 ? -15.344 -14.879 9.956 1.00 90.88 99 HIS A O 1
ATOM 776 N N . GLU A 1 100 ? -14.373 -14.168 8.064 1.00 91.12 100 GLU A N 1
ATOM 777 C CA . GLU A 1 100 ? -15.279 -13.043 7.836 1.00 91.12 100 GLU A CA 1
ATOM 778 C C . GLU A 1 100 ? -16.563 -13.502 7.130 1.00 91.12 100 GLU A C 1
ATOM 780 O O . GLU A 1 100 ? -16.520 -14.165 6.096 1.00 91.12 100 GLU A O 1
ATOM 785 N N . GLN A 1 101 ? -17.727 -13.167 7.693 1.00 91.62 101 GLN A N 1
ATOM 786 C CA . GLN A 1 101 ? -19.021 -13.661 7.208 1.00 91.62 101 GLN A CA 1
ATOM 787 C C . GLN A 1 101 ? -19.314 -13.212 5.771 1.00 91.62 101 GLN A C 1
ATOM 789 O O . GLN A 1 101 ? -19.891 -13.966 4.988 1.00 91.62 101 GLN A O 1
ATOM 794 N N . GLU A 1 102 ? -18.914 -11.993 5.422 1.00 93.38 102 GLU A N 1
ATOM 795 C CA . GLU A 1 102 ? -19.095 -11.397 4.101 1.00 93.38 102 GLU A CA 1
ATOM 796 C C . GLU A 1 102 ? -18.352 -12.177 2.999 1.00 93.38 102 GLU A C 1
ATOM 798 O O . GLU A 1 102 ? -18.805 -12.188 1.850 1.00 93.38 102 GLU A O 1
ATOM 803 N N . GLU A 1 103 ? -17.285 -12.888 3.373 1.00 93.44 103 GLU A N 1
ATOM 804 C CA . GLU A 1 103 ? -16.409 -13.660 2.485 1.00 93.44 103 GLU A CA 1
ATOM 805 C C . GLU A 1 103 ? -16.768 -15.151 2.414 1.00 93.44 103 GLU A C 1
ATOM 807 O O . GLU A 1 103 ? -16.175 -15.902 1.642 1.00 93.44 103 GLU A O 1
ATOM 812 N N . ILE A 1 104 ? -17.727 -15.618 3.218 1.00 92.38 104 ILE A N 1
ATOM 813 C CA . ILE A 1 104 ? -18.101 -17.033 3.242 1.00 92.38 104 ILE A CA 1
ATOM 814 C C . ILE A 1 104 ? -19.199 -17.308 2.207 1.00 92.38 104 ILE A C 1
ATOM 816 O O . ILE A 1 104 ? -20.289 -16.735 2.260 1.00 92.38 104 ILE A O 1
ATOM 820 N N . ILE A 1 105 ? -18.920 -18.239 1.291 1.00 92.44 105 ILE A N 1
ATOM 821 C CA . ILE A 1 105 ? -19.871 -18.778 0.307 1.00 92.44 105 ILE A CA 1
ATOM 822 C C . ILE A 1 105 ? -20.113 -20.276 0.499 1.00 92.44 105 ILE A C 1
ATOM 824 O O . ILE A 1 105 ? -19.386 -20.961 1.220 1.00 92.44 105 ILE A O 1
ATOM 828 N N . GLU A 1 106 ? -21.156 -20.777 -0.160 1.00 88.75 106 GLU A N 1
ATOM 829 C CA . GLU A 1 106 ? -21.596 -22.172 -0.076 1.00 88.75 106 GLU A CA 1
ATOM 830 C C . GLU A 1 106 ? -20.635 -23.158 -0.755 1.00 88.75 106 GLU A C 1
ATOM 832 O O . GLU A 1 106 ? -20.526 -24.307 -0.324 1.00 88.75 106 GLU A O 1
ATOM 837 N N . ASP A 1 107 ? -19.939 -22.712 -1.805 1.00 90.50 107 ASP A N 1
ATOM 838 C CA . ASP A 1 107 ? -19.154 -23.578 -2.680 1.00 90.50 107 ASP A CA 1
ATOM 839 C C . ASP A 1 107 ? -17.922 -22.872 -3.271 1.00 90.50 107 ASP A C 1
ATOM 841 O O . ASP A 1 107 ? -18.045 -21.821 -3.900 1.00 90.50 107 ASP A O 1
ATOM 845 N N . TYR A 1 108 ? -16.756 -23.507 -3.122 1.00 93.00 108 TYR A N 1
ATOM 846 C CA . TYR A 1 108 ? -15.433 -23.037 -3.563 1.00 93.00 108 TYR A CA 1
ATOM 847 C C . TYR A 1 108 ? -14.855 -23.957 -4.652 1.00 93.00 108 TYR A C 1
ATOM 849 O O . TYR A 1 108 ? -13.734 -24.441 -4.536 1.00 93.00 108 TYR A O 1
ATOM 857 N N . GLY A 1 109 ? -15.648 -24.280 -5.672 1.00 93.31 109 GLY A N 1
ATOM 858 C CA . GLY A 1 109 ? -15.216 -25.033 -6.847 1.00 93.31 109 GLY A CA 1
ATOM 859 C C . GLY A 1 109 ? -14.513 -24.180 -7.909 1.00 93.31 109 GLY A C 1
ATOM 860 O O . GLY A 1 109 ? -14.144 -23.024 -7.688 1.00 93.31 109 GLY A O 1
ATOM 861 N N . ILE A 1 110 ? -14.335 -24.785 -9.083 1.00 94.25 110 ILE A N 1
ATOM 862 C CA . ILE A 1 110 ? -13.722 -24.172 -10.275 1.00 94.25 110 ILE A CA 1
ATOM 863 C C . ILE A 1 110 ? -14.584 -24.334 -11.536 1.00 94.25 110 ILE A C 1
ATOM 865 O O . ILE A 1 110 ? -14.251 -23.777 -12.574 1.00 94.25 110 ILE A O 1
ATOM 869 N N . ASP A 1 111 ? -15.695 -25.069 -11.440 1.00 90.88 111 ASP A N 1
ATOM 870 C CA . ASP A 1 111 ? -16.500 -25.511 -12.589 1.00 90.88 111 ASP A CA 1
ATOM 871 C C . ASP A 1 111 ? -17.610 -24.520 -12.977 1.00 90.88 111 ASP 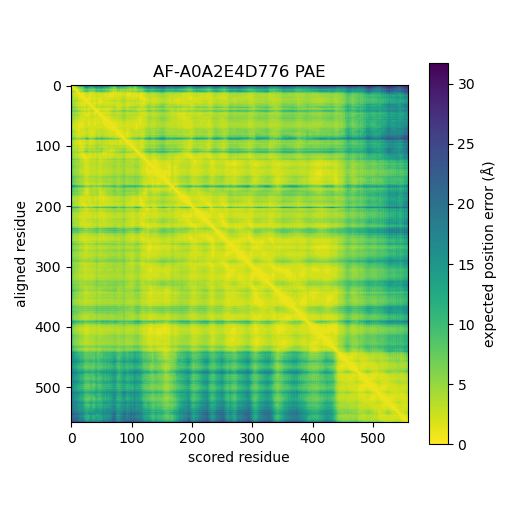A C 1
ATOM 873 O O . ASP A 1 111 ? -18.477 -24.822 -13.795 1.00 90.88 111 ASP A O 1
ATOM 877 N N . LYS A 1 112 ? -17.627 -23.337 -12.359 1.00 92.56 112 LYS A N 1
ATOM 878 C CA . LYS A 1 112 ? -18.609 -22.284 -12.627 1.00 92.56 112 LYS A CA 1
ATOM 879 C C . LYS A 1 112 ? -17.973 -20.907 -12.528 1.00 92.56 112 LYS A C 1
ATOM 881 O O . LYS A 1 112 ? -16.932 -20.734 -11.895 1.00 92.56 112 LYS A O 1
ATOM 886 N N . ASN A 1 113 ? -18.667 -19.919 -13.080 1.00 93.56 113 ASN A N 1
ATOM 887 C CA . ASN A 1 113 ? -18.267 -18.527 -12.948 1.00 93.56 113 ASN A CA 1
ATOM 888 C C . ASN A 1 113 ? -18.572 -17.997 -11.546 1.00 93.56 113 ASN A C 1
ATOM 890 O O . ASN A 1 113 ? -19.646 -18.229 -10.983 1.00 93.56 113 ASN A O 1
ATOM 894 N N . TYR A 1 114 ? -17.618 -17.246 -11.013 1.00 95.81 114 TYR A N 1
ATOM 895 C CA . TYR A 1 114 ? -17.713 -16.537 -9.748 1.00 95.81 114 TYR A CA 1
ATOM 896 C C . TYR A 1 114 ? -17.769 -15.030 -9.983 1.00 95.81 114 TYR A C 1
ATOM 898 O O . TYR A 1 114 ? -17.356 -14.529 -11.030 1.00 95.81 114 TYR A O 1
ATOM 906 N N . PHE A 1 115 ? -18.264 -14.320 -8.971 1.00 96.62 115 PHE A N 1
ATOM 907 C CA . PHE A 1 115 ? -18.269 -12.865 -8.887 1.00 96.62 115 PHE A CA 1
ATOM 908 C C . PHE A 1 115 ? -17.844 -12.448 -7.476 1.00 96.62 115 PHE A C 1
ATOM 910 O O . PHE A 1 115 ? -18.214 -13.134 -6.513 1.00 96.62 115 PHE A O 1
ATOM 917 N N . PRO A 1 116 ? -17.104 -11.336 -7.329 1.00 96.75 116 PRO A N 1
ATOM 918 C CA . PRO A 1 116 ? -16.667 -10.867 -6.028 1.00 96.75 116 PRO A CA 1
ATOM 919 C C . PRO A 1 116 ? -17.859 -10.480 -5.146 1.00 96.75 116 PRO A C 1
ATOM 921 O O . PRO A 1 116 ? -18.876 -9.952 -5.600 1.00 96.75 116 PRO A O 1
ATOM 924 N N . ARG A 1 117 ? -17.706 -10.735 -3.849 1.00 97.06 117 ARG A N 1
ATOM 925 C CA . ARG A 1 117 ? -18.612 -10.332 -2.768 1.00 97.06 117 ARG A CA 1
ATOM 926 C C . ARG A 1 117 ? -18.048 -9.198 -1.923 1.00 97.06 117 ARG A C 1
ATOM 928 O O . ARG A 1 117 ? -18.820 -8.559 -1.202 1.00 97.06 117 ARG A O 1
ATOM 935 N N . SER A 1 118 ? -16.755 -8.922 -2.035 1.00 97.38 118 SER A N 1
ATOM 936 C CA . SER A 1 118 ? -16.100 -7.784 -1.415 1.00 97.38 118 SER A CA 1
ATOM 937 C C . SER A 1 118 ? -15.233 -7.021 -2.406 1.00 97.38 118 SER A C 1
ATOM 939 O O . SER A 1 118 ? -14.567 -7.608 -3.261 1.00 97.38 118 SER A O 1
ATOM 941 N N . LEU A 1 119 ? -15.267 -5.694 -2.288 1.00 96.94 119 LEU A N 1
ATOM 942 C CA . LEU A 1 119 ? -14.416 -4.789 -3.051 1.00 96.94 119 LEU A CA 1
ATOM 943 C C . LEU A 1 119 ? -13.520 -3.991 -2.116 1.00 96.94 119 LEU A C 1
ATOM 945 O O . LEU A 1 119 ? -14.031 -3.346 -1.207 1.00 96.94 119 LEU A O 1
ATOM 949 N N . ASP A 1 120 ? -12.224 -3.947 -2.398 1.00 96.56 120 ASP A N 1
ATOM 950 C CA . ASP A 1 120 ? -11.311 -2.940 -1.862 1.00 96.56 120 ASP A CA 1
ATOM 951 C C . ASP A 1 120 ? -11.068 -1.891 -2.959 1.00 96.56 120 ASP A C 1
ATOM 953 O O . ASP A 1 120 ? -10.398 -2.161 -3.956 1.00 96.56 120 ASP A O 1
ATOM 957 N N . LEU A 1 121 ? -11.647 -0.698 -2.815 1.00 95.81 121 LEU A N 1
ATOM 958 C CA . LEU A 1 121 ? -11.649 0.332 -3.853 1.00 95.81 121 LEU A CA 1
ATOM 959 C C . LEU A 1 121 ? -10.725 1.491 -3.496 1.00 95.81 121 LEU A C 1
ATOM 961 O O . LEU A 1 121 ? -10.958 2.196 -2.513 1.00 95.81 121 LEU A O 1
ATOM 965 N N . LYS A 1 122 ? -9.736 1.732 -4.363 1.00 95.00 122 LYS A N 1
ATOM 966 C CA . LYS A 1 122 ? -8.955 2.969 -4.422 1.00 95.00 122 LYS A CA 1
ATOM 967 C C . LYS A 1 122 ? -9.306 3.726 -5.702 1.00 95.00 122 LYS A C 1
ATOM 969 O O . LYS A 1 122 ? -8.609 3.576 -6.696 1.00 95.00 122 LYS A O 1
ATOM 974 N N . ILE A 1 123 ? -10.400 4.495 -5.700 1.00 92.75 123 ILE A N 1
ATOM 975 C CA . ILE A 1 123 ? -10.954 5.111 -6.928 1.00 92.75 123 ILE A CA 1
ATOM 976 C C . ILE A 1 123 ? -9.955 6.050 -7.625 1.00 92.75 123 ILE A C 1
ATOM 978 O O . ILE A 1 123 ? -9.867 6.083 -8.848 1.00 92.75 123 ILE A O 1
ATOM 982 N N . ASN A 1 124 ? -9.173 6.797 -6.851 1.00 91.94 124 ASN A N 1
ATOM 983 C CA . ASN A 1 124 ? -8.076 7.622 -7.343 1.00 91.94 124 ASN A CA 1
ATOM 984 C C . ASN A 1 124 ? -7.003 7.766 -6.246 1.00 91.94 124 ASN A C 1
ATOM 986 O O . ASN A 1 124 ? -7.073 7.117 -5.200 1.00 91.94 124 ASN A O 1
ATOM 990 N N . ASN A 1 125 ? -6.002 8.616 -6.481 1.00 94.94 125 ASN A N 1
ATOM 991 C CA . ASN A 1 125 ? -4.963 8.950 -5.504 1.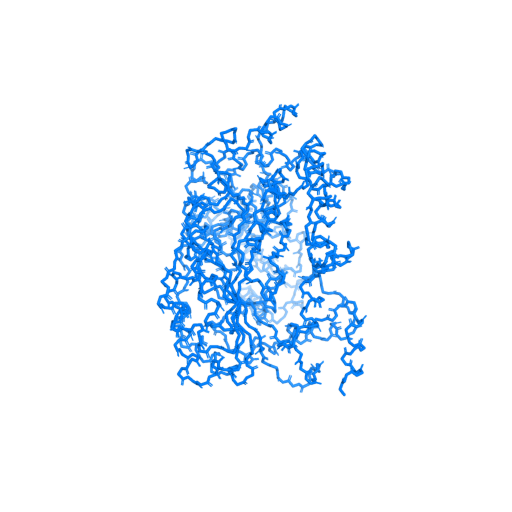00 94.94 125 ASN A CA 1
ATOM 992 C C . ASN A 1 125 ? -5.155 10.337 -4.859 1.00 94.94 125 ASN A C 1
ATOM 994 O O . ASN A 1 125 ? -4.215 10.864 -4.269 1.00 94.94 125 ASN A O 1
ATOM 998 N N . LYS A 1 126 ? -6.331 10.969 -4.963 1.00 95.81 126 LYS A N 1
ATOM 999 C CA . LYS A 1 126 ? -6.562 12.306 -4.398 1.00 95.81 126 LYS A CA 1
ATOM 1000 C C . LYS A 1 126 ? -6.516 12.234 -2.874 1.00 95.81 126 LYS A C 1
ATOM 1002 O O . LYS A 1 126 ? -7.362 11.592 -2.262 1.00 95.81 126 LYS A O 1
ATOM 1007 N N . CYS A 1 127 ? -5.559 12.920 -2.260 1.00 96.62 127 CYS A N 1
ATOM 1008 C CA . CYS A 1 127 ? -5.398 13.001 -0.811 1.00 96.62 127 CYS A CA 1
ATOM 1009 C C . CYS A 1 127 ? -5.096 14.446 -0.394 1.00 96.62 127 CYS A C 1
ATOM 1011 O O . CYS A 1 127 ? -4.601 15.254 -1.175 1.00 96.62 127 CYS A O 1
ATOM 1013 N N . ASN A 1 128 ? -5.376 14.777 0.861 1.00 96.44 128 ASN A N 1
ATOM 1014 C CA . ASN A 1 128 ? -5.063 16.068 1.476 1.00 96.44 128 ASN A CA 1
ATOM 1015 C C . ASN A 1 128 ? -3.851 16.014 2.424 1.00 96.44 128 ASN A C 1
ATOM 1017 O O . ASN A 1 128 ? -3.552 17.020 3.063 1.00 96.44 128 ASN A O 1
ATOM 1021 N N . LEU A 1 129 ? -3.159 14.872 2.513 1.00 97.19 129 LEU A N 1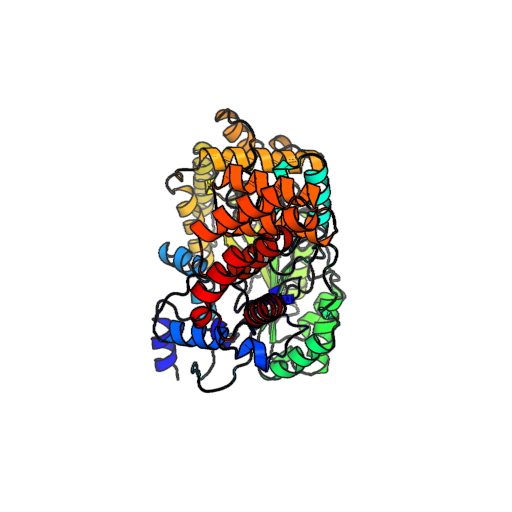
ATOM 1022 C CA . LEU A 1 129 ? -1.952 14.684 3.321 1.00 97.19 129 LEU A CA 1
ATOM 1023 C C . LEU A 1 129 ? -0.779 14.122 2.498 1.00 97.19 129 LEU A C 1
ATOM 1025 O O . LEU A 1 129 ? -0.939 13.520 1.432 1.00 97.19 129 LEU A O 1
ATOM 1029 N N . LYS A 1 130 ? 0.417 14.293 3.061 1.00 97.69 130 LYS A N 1
ATOM 1030 C CA . LYS A 1 130 ? 1.718 13.804 2.604 1.00 97.69 130 LYS A CA 1
ATOM 1031 C C . LYS A 1 130 ? 2.349 12.912 3.684 1.00 97.69 130 LYS A C 1
ATOM 1033 O O . LYS A 1 130 ? 3.398 13.226 4.246 1.00 97.69 130 LYS A O 1
ATOM 1038 N N . CYS A 1 131 ? 1.702 11.802 4.031 1.00 98.00 131 CYS A N 1
ATOM 1039 C CA . CYS A 1 131 ? 2.230 10.889 5.053 1.00 98.00 131 CYS A CA 1
ATOM 1040 C C . CYS A 1 131 ? 3.585 10.290 4.621 1.00 98.00 131 CYS A C 1
ATOM 1042 O O . CYS A 1 131 ? 3.729 9.888 3.471 1.00 98.00 131 CYS A O 1
ATOM 1044 N N . ARG A 1 132 ? 4.580 10.226 5.519 1.00 97.81 132 ARG A N 1
ATOM 1045 C CA . ARG A 1 132 ? 5.973 9.832 5.193 1.00 97.81 132 ARG A CA 1
ATOM 1046 C C . ARG A 1 132 ? 6.109 8.416 4.633 1.00 97.81 132 ARG A C 1
ATOM 1048 O O . ARG A 1 132 ? 6.976 8.172 3.802 1.00 97.81 132 ARG A O 1
ATOM 1055 N N . MET A 1 133 ? 5.239 7.514 5.072 1.00 96.56 133 MET A N 1
ATOM 1056 C CA . MET A 1 133 ? 5.143 6.129 4.610 1.00 96.56 133 MET A CA 1
ATOM 1057 C C . MET A 1 133 ? 4.280 5.933 3.360 1.00 96.56 133 MET A C 1
ATOM 1059 O O . MET A 1 133 ? 4.172 4.816 2.864 1.00 96.56 133 MET A O 1
ATOM 1063 N N . CYS A 1 134 ? 3.619 6.987 2.881 1.00 96.44 134 CYS A N 1
ATOM 1064 C CA . CYS A 1 134 ? 2.787 6.920 1.687 1.00 96.44 134 CYS A CA 1
ATOM 1065 C C . CYS A 1 134 ? 3.652 6.987 0.418 1.00 96.44 134 CYS A C 1
ATOM 1067 O O . CYS A 1 134 ? 4.833 7.330 0.459 1.00 96.44 134 CYS A O 1
ATOM 1069 N N . GLN A 1 135 ? 3.045 6.666 -0.719 1.00 95.25 135 GLN A N 1
ATOM 1070 C CA . GLN A 1 135 ? 3.682 6.628 -2.033 1.00 95.25 135 GLN A CA 1
ATOM 1071 C C . GLN A 1 135 ? 2.838 7.398 -3.061 1.00 95.25 135 GLN A C 1
ATOM 1073 O O . GLN A 1 135 ? 1.637 7.590 -2.840 1.00 95.25 135 GLN A O 1
ATOM 1078 N N . PRO A 1 136 ? 3.414 7.807 -4.208 1.00 95.94 136 PRO A N 1
ATOM 1079 C CA . PRO A 1 136 ? 2.701 8.563 -5.243 1.00 95.94 136 PRO A CA 1
ATOM 1080 C C . PRO A 1 136 ? 1.411 7.895 -5.736 1.00 95.94 136 PRO A C 1
ATOM 1082 O O . PRO A 1 136 ? 0.444 8.574 -6.091 1.00 95.94 136 PRO A O 1
ATOM 1085 N N . LYS A 1 137 ? 1.372 6.556 -5.713 1.00 92.94 137 LYS A N 1
ATOM 1086 C CA . LYS A 1 137 ? 0.193 5.782 -6.114 1.00 92.94 137 LYS A CA 1
ATOM 1087 C C . LYS A 1 137 ? -0.994 6.031 -5.191 1.00 92.94 137 LYS A C 1
ATOM 1089 O O . LYS A 1 137 ? -2.116 5.988 -5.663 1.00 92.94 137 LYS A O 1
ATOM 1094 N N . ASP A 1 138 ? -0.765 6.331 -3.916 1.00 93.31 138 ASP A N 1
ATOM 1095 C CA . ASP A 1 138 ? -1.817 6.498 -2.911 1.00 93.31 138 ASP A CA 1
ATOM 1096 C C . ASP A 1 138 ? -2.071 7.977 -2.536 1.00 93.31 138 ASP A C 1
ATOM 1098 O O . ASP A 1 138 ? -3.054 8.266 -1.858 1.00 93.31 138 ASP A O 1
ATOM 1102 N N . SER A 1 139 ? -1.230 8.927 -2.979 1.00 96.12 139 SER A N 1
ATOM 1103 C CA . SER A 1 139 ? -1.429 10.371 -2.763 1.00 96.12 139 SER A CA 1
ATOM 1104 C C . SER A 1 139 ? -0.858 11.228 -3.901 1.00 96.12 139 SER A C 1
ATOM 1106 O O . SER A 1 139 ? 0.347 11.241 -4.158 1.00 96.12 139 SER A O 1
ATOM 1108 N N . ASN A 1 140 ? -1.711 12.041 -4.526 1.00 96.44 140 ASN A N 1
ATOM 1109 C CA . ASN A 1 140 ? -1.329 13.007 -5.555 1.00 96.44 140 ASN A CA 1
ATOM 1110 C C . ASN A 1 140 ? -0.402 14.111 -5.008 1.00 96.44 140 ASN A C 1
ATOM 1112 O O . ASN A 1 140 ? 0.451 14.617 -5.736 1.00 96.44 140 ASN A O 1
ATOM 1116 N N . LEU A 1 141 ? -0.528 14.471 -3.725 1.00 97.44 141 LEU A N 1
ATOM 1117 C CA . LEU A 1 141 ? 0.376 15.428 -3.080 1.00 97.44 141 LEU A CA 1
ATOM 1118 C C . LEU A 1 141 ? 1.767 14.826 -2.846 1.00 97.44 141 LEU A C 1
ATOM 1120 O O . LEU A 1 141 ? 2.763 15.536 -2.975 1.00 97.44 141 LEU A O 1
ATOM 1124 N N . ILE A 1 142 ? 1.847 13.524 -2.546 1.00 98.12 142 ILE A N 1
ATOM 1125 C CA . ILE A 1 142 ? 3.125 12.800 -2.490 1.00 98.12 142 ILE A CA 1
ATOM 1126 C C . ILE A 1 142 ? 3.752 12.720 -3.880 1.00 98.12 142 ILE A C 1
ATOM 1128 O O . ILE A 1 142 ? 4.941 12.985 -4.014 1.00 98.12 142 ILE A O 1
ATOM 1132 N N . HIS A 1 143 ? 2.968 12.429 -4.922 1.00 97.69 143 HIS A N 1
ATOM 1133 C CA . HIS A 1 143 ? 3.466 12.452 -6.299 1.00 97.69 143 HIS A CA 1
ATOM 1134 C C . HIS A 1 143 ? 4.114 13.802 -6.651 1.00 97.69 143 HIS A C 1
ATOM 1136 O O . HIS A 1 143 ? 5.241 13.846 -7.143 1.00 97.69 143 HIS A O 1
ATOM 1142 N N . GLN A 1 144 ? 3.426 14.911 -6.360 1.00 98.00 144 GLN A N 1
ATOM 1143 C CA . GLN A 1 144 ? 3.942 16.262 -6.600 1.00 98.00 144 GLN A CA 1
ATOM 1144 C C . GLN A 1 144 ? 5.231 16.539 -5.812 1.00 98.00 144 GLN A C 1
ATOM 1146 O O . GLN A 1 144 ? 6.198 17.040 -6.385 1.00 98.00 144 GLN A O 1
ATOM 1151 N N . GLU A 1 145 ? 5.260 16.189 -4.524 1.00 98.44 145 GLU A N 1
ATOM 1152 C CA . GLU A 1 145 ? 6.431 16.369 -3.661 1.00 98.44 145 GLU A CA 1
ATOM 1153 C C . GLU A 1 145 ? 7.628 15.551 -4.156 1.00 98.44 145 GLU A C 1
ATOM 1155 O O . GLU A 1 145 ? 8.723 16.081 -4.326 1.00 98.44 145 GLU A O 1
ATOM 1160 N N . PHE A 1 146 ? 7.426 14.269 -4.452 1.00 98.31 146 PHE A N 1
ATOM 1161 C CA . PHE A 1 146 ? 8.510 13.382 -4.864 1.00 98.31 146 PHE A CA 1
ATOM 1162 C C . PHE A 1 146 ? 9.047 13.765 -6.237 1.00 98.31 146 PHE A C 1
ATOM 1164 O O . PHE A 1 146 ? 10.256 13.742 -6.433 1.00 98.31 146 PHE A O 1
ATOM 1171 N N . LYS A 1 147 ? 8.190 14.216 -7.160 1.00 97.44 147 LYS A N 1
ATOM 1172 C CA . LYS A 1 147 ? 8.629 14.786 -8.440 1.00 97.44 147 LYS A CA 1
ATOM 1173 C C . LYS A 1 147 ? 9.562 15.983 -8.240 1.00 97.44 147 LYS A C 1
ATOM 1175 O O . LYS A 1 147 ? 10.572 16.087 -8.933 1.00 97.44 147 LYS A O 1
ATOM 1180 N N . GLN A 1 148 ? 9.263 16.858 -7.277 1.00 98.06 148 GLN A N 1
ATOM 1181 C CA . GLN A 1 148 ? 10.133 17.987 -6.935 1.00 98.06 148 GLN A CA 1
ATOM 1182 C C . GLN A 1 148 ? 11.448 17.524 -6.301 1.00 98.06 148 GLN A C 1
ATOM 1184 O O . GLN A 1 148 ? 12.506 17.989 -6.720 1.00 98.06 148 GLN A O 1
ATOM 1189 N N . ILE A 1 149 ? 11.409 16.586 -5.350 1.00 98.31 149 ILE A N 1
ATOM 1190 C CA . ILE A 1 149 ? 12.622 16.035 -4.727 1.00 98.31 149 ILE A CA 1
ATOM 1191 C C . ILE A 1 149 ? 13.517 15.384 -5.787 1.00 98.31 149 ILE A C 1
ATOM 1193 O O . ILE A 1 149 ? 14.685 15.739 -5.879 1.00 98.31 149 ILE A O 1
ATOM 1197 N N . ILE A 1 150 ? 12.967 14.518 -6.642 1.00 96.50 150 ILE A N 1
ATOM 1198 C CA . ILE A 1 150 ? 13.712 13.816 -7.701 1.00 96.50 150 ILE A CA 1
ATOM 1199 C C . ILE A 1 150 ? 14.353 14.804 -8.684 1.00 96.50 150 ILE A C 1
ATOM 1201 O O . ILE A 1 150 ? 15.455 14.561 -9.165 1.00 96.50 150 ILE A O 1
ATOM 1205 N N . SER A 1 151 ? 13.702 15.939 -8.964 1.00 95.38 151 SER A N 1
ATOM 1206 C CA . SER A 1 151 ? 14.286 16.980 -9.824 1.00 95.38 151 SER A CA 1
ATOM 1207 C C . SER A 1 151 ? 15.507 17.678 -9.211 1.00 95.38 151 SER A C 1
ATOM 1209 O O . SER A 1 151 ? 16.325 18.225 -9.945 1.00 95.38 151 SER A O 1
ATOM 1211 N N . GLN A 1 152 ? 15.634 17.667 -7.880 1.00 96.62 152 GLN A N 1
ATOM 1212 C CA . GLN A 1 152 ? 16.755 18.266 -7.148 1.00 96.62 152 GLN A CA 1
ATOM 1213 C C . GLN A 1 152 ? 17.820 17.238 -6.758 1.00 96.62 152 GLN A C 1
ATOM 1215 O O . GLN A 1 152 ? 18.994 17.583 -6.655 1.00 96.62 152 GLN A O 1
ATOM 1220 N N . ASP A 1 153 ? 17.404 16.002 -6.500 1.00 96.19 153 ASP A N 1
ATOM 1221 C CA . ASP A 1 153 ? 18.253 14.886 -6.120 1.00 96.19 153 ASP A CA 1
ATOM 1222 C C . ASP A 1 153 ? 17.724 13.610 -6.781 1.00 96.19 153 ASP A C 1
ATOM 1224 O O . ASP A 1 153 ? 16.819 12.930 -6.283 1.00 96.19 153 ASP A O 1
ATOM 1228 N N . GLU A 1 154 ? 18.307 13.294 -7.938 1.00 91.69 154 GLU A N 1
ATOM 1229 C CA . GLU A 1 154 ? 17.898 12.160 -8.758 1.00 91.69 154 GLU A CA 1
ATOM 1230 C C . GLU A 1 154 ? 17.976 10.833 -7.978 1.00 91.69 154 GLU A C 1
ATOM 1232 O O . GLU A 1 154 ? 17.185 9.923 -8.229 1.00 91.69 154 GLU A O 1
ATOM 1237 N N . MET A 1 155 ? 18.866 10.716 -6.987 1.00 92.88 155 MET A N 1
ATOM 1238 C CA . MET A 1 155 ? 19.042 9.480 -6.225 1.00 92.88 155 MET A CA 1
ATOM 1239 C C . MET A 1 155 ? 17.825 9.124 -5.368 1.00 92.88 155 MET A C 1
ATOM 1241 O O . MET A 1 155 ? 17.678 7.958 -5.000 1.00 92.88 155 MET A O 1
ATOM 1245 N N . PHE A 1 156 ? 16.917 10.061 -5.086 1.00 96.38 156 PHE A N 1
ATOM 1246 C CA . PHE A 1 156 ? 15.691 9.779 -4.333 1.00 96.38 156 PHE A CA 1
ATOM 1247 C C . PHE A 1 156 ? 14.744 8.811 -5.059 1.00 96.38 156 PHE A C 1
ATOM 1249 O O . PHE A 1 156 ? 13.949 8.108 -4.433 1.00 96.38 156 PHE A O 1
ATOM 1256 N N . GLN A 1 157 ? 14.849 8.703 -6.381 1.00 92.62 157 GLN A N 1
ATOM 1257 C CA . GLN A 1 157 ? 14.052 7.739 -7.140 1.00 92.62 157 GLN A CA 1
ATOM 1258 C C . GLN A 1 157 ? 14.517 6.282 -6.960 1.00 92.62 157 GLN A C 1
ATOM 1260 O O . GLN A 1 157 ? 13.825 5.369 -7.393 1.00 92.62 157 GLN A O 1
ATOM 1265 N N . ALA A 1 158 ? 15.693 6.048 -6.357 1.00 92.88 158 ALA A N 1
ATOM 1266 C CA . ALA A 1 158 ? 16.211 4.699 -6.116 1.00 92.88 158 ALA A CA 1
ATOM 1267 C C . ALA A 1 158 ? 15.372 3.918 -5.090 1.00 92.88 158 ALA A C 1
ATOM 1269 O O . ALA A 1 158 ? 15.471 2.694 -4.999 1.00 92.88 158 ALA A O 1
ATOM 1270 N N . PHE A 1 159 ? 14.548 4.621 -4.314 1.00 94.31 159 PHE A N 1
ATOM 1271 C CA . PHE A 1 159 ? 13.561 4.021 -3.433 1.00 94.31 159 PHE A CA 1
ATOM 1272 C C . PHE A 1 159 ? 12.373 3.497 -4.242 1.00 94.31 159 PHE A C 1
ATOM 1274 O O . PHE A 1 159 ? 11.746 4.223 -5.003 1.00 94.31 159 PHE A O 1
ATOM 1281 N N . GLU A 1 160 ? 11.998 2.237 -4.047 1.00 89.19 160 GLU A N 1
ATOM 1282 C CA . GLU A 1 160 ? 10.891 1.647 -4.809 1.00 89.19 160 GLU A CA 1
ATOM 1283 C C . GLU A 1 160 ? 9.553 2.374 -4.591 1.00 89.19 160 GLU A C 1
ATOM 1285 O O . GLU A 1 160 ? 8.747 2.474 -5.515 1.00 89.19 160 GLU A O 1
ATOM 1290 N N . ASN A 1 161 ? 9.331 2.936 -3.397 1.00 93.38 161 ASN A N 1
ATOM 1291 C CA . ASN A 1 161 ? 8.098 3.643 -3.047 1.00 93.38 161 ASN A CA 1
ATOM 1292 C C . ASN A 1 161 ? 8.040 5.083 -3.588 1.00 93.38 161 ASN A C 1
ATOM 1294 O O . ASN A 1 161 ? 7.096 5.809 -3.273 1.00 93.38 161 ASN A O 1
ATOM 1298 N N . THR A 1 162 ? 9.028 5.520 -4.379 1.00 95.06 162 THR A N 1
ATOM 1299 C CA . THR A 1 162 ? 9.066 6.868 -4.969 1.00 95.06 162 THR A CA 1
ATOM 1300 C C . THR A 1 162 ? 8.745 6.885 -6.465 1.00 95.06 162 THR A C 1
ATOM 1302 O O . THR A 1 162 ? 8.791 7.946 -7.091 1.00 95.06 162 THR A O 1
ATOM 1305 N N . LYS A 1 163 ? 8.344 5.739 -7.042 1.00 92.12 163 LYS A N 1
ATOM 1306 C CA . LYS A 1 163 ? 7.893 5.646 -8.440 1.00 92.12 163 LYS A CA 1
ATOM 1307 C C . LYS A 1 163 ? 6.746 6.623 -8.717 1.00 92.12 163 LYS A C 1
ATOM 1309 O O . LYS A 1 163 ? 5.712 6.597 -8.054 1.00 92.12 163 LYS A O 1
ATOM 1314 N N . LEU A 1 164 ? 6.932 7.458 -9.739 1.00 93.31 164 LEU A N 1
ATOM 1315 C CA . LEU A 1 164 ? 5.957 8.460 -10.190 1.00 93.31 164 LEU A CA 1
ATOM 1316 C C . LEU A 1 164 ? 4.961 7.917 -11.227 1.00 93.31 164 LEU A C 1
ATOM 1318 O O . LEU A 1 164 ? 4.057 8.625 -11.650 1.00 93.31 164 LEU A O 1
ATOM 1322 N N . TYR A 1 165 ? 5.116 6.663 -11.637 1.00 90.00 165 TYR A N 1
ATOM 1323 C CA . TYR A 1 165 ? 4.276 5.994 -12.622 1.00 90.00 165 TYR A CA 1
ATOM 1324 C C . TYR A 1 165 ? 3.926 4.584 -12.145 1.00 90.00 165 TYR A C 1
ATOM 1326 O O . TYR A 1 165 ? 4.605 4.001 -11.295 1.00 90.00 165 TYR A O 1
ATOM 1334 N N . ASP A 1 166 ? 2.867 4.023 -12.709 1.00 86.12 166 ASP A N 1
ATOM 1335 C CA . ASP A 1 166 ? 2.533 2.612 -12.556 1.00 86.12 166 ASP A CA 1
ATOM 1336 C C . ASP A 1 166 ? 3.412 1.778 -13.500 1.00 86.12 166 ASP A C 1
ATOM 1338 O O . ASP A 1 166 ? 3.368 1.963 -14.712 1.00 86.12 166 ASP A O 1
ATOM 1342 N N . ALA A 1 167 ? 4.259 0.903 -12.949 1.00 76.19 167 ALA A N 1
ATOM 1343 C CA . ALA A 1 167 ? 5.332 0.248 -13.705 1.00 76.19 167 ALA A CA 1
ATOM 1344 C C . ALA A 1 167 ? 4.834 -0.666 -14.839 1.00 76.19 167 ALA A C 1
ATOM 1346 O O . ALA A 1 167 ? 5.489 -0.762 -15.872 1.00 76.19 167 ALA A O 1
ATOM 1347 N N . GLU A 1 168 ? 3.678 -1.310 -14.668 1.00 73.19 168 GLU A N 1
ATOM 1348 C CA . GLU A 1 168 ? 3.127 -2.224 -15.675 1.00 73.19 168 GLU A CA 1
ATOM 1349 C C . GLU A 1 168 ? 2.456 -1.457 -16.821 1.00 73.19 168 GLU A C 1
ATOM 1351 O O . GLU A 1 168 ? 2.661 -1.765 -17.993 1.00 73.19 168 GLU A O 1
ATOM 1356 N N . SER A 1 169 ? 1.675 -0.425 -16.495 1.00 72.94 169 SER A N 1
ATOM 1357 C CA . SER A 1 169 ? 0.926 0.338 -17.502 1.00 72.94 169 SER A CA 1
ATOM 1358 C C . SER A 1 169 ? 1.629 1.571 -18.039 1.00 72.94 169 SER A C 1
ATOM 1360 O O . SER A 1 169 ? 1.171 2.153 -19.021 1.00 72.94 169 SER A O 1
ATOM 1362 N N . LEU A 1 170 ? 2.729 1.968 -17.401 1.00 79.00 170 LEU A N 1
ATOM 1363 C CA . LEU A 1 170 ? 3.503 3.163 -17.721 1.00 79.00 170 LEU A CA 1
ATOM 1364 C C . LEU A 1 170 ? 2.678 4.460 -17.656 1.00 79.00 170 LEU A C 1
ATOM 1366 O O . LEU A 1 170 ? 3.034 5.463 -18.274 1.00 79.00 170 LEU A O 1
ATOM 1370 N N . ILE A 1 171 ? 1.584 4.439 -16.891 1.00 85.50 171 ILE A N 1
ATOM 1371 C CA . ILE A 1 171 ? 0.736 5.603 -16.626 1.00 85.50 171 ILE A CA 1
ATOM 1372 C C . ILE A 1 171 ? 1.422 6.473 -15.576 1.00 85.50 171 ILE A C 1
ATOM 1374 O O . ILE A 1 171 ? 1.724 5.992 -14.481 1.00 85.50 171 ILE A O 1
ATOM 1378 N N . ASP A 1 172 ? 1.636 7.750 -15.891 1.00 90.06 172 ASP A N 1
ATOM 1379 C CA . ASP A 1 172 ? 2.055 8.756 -14.913 1.00 90.06 172 ASP A CA 1
ATOM 1380 C C . ASP A 1 172 ? 0.960 8.905 -13.842 1.00 90.06 172 ASP A C 1
ATOM 1382 O O . ASP A 1 172 ? -0.224 9.041 -14.150 1.00 90.06 172 ASP A O 1
ATOM 1386 N N . LEU A 1 173 ? 1.332 8.860 -12.562 1.00 93.81 173 LEU A N 1
ATOM 1387 C CA . LEU A 1 173 ? 0.374 8.877 -11.450 1.00 93.81 173 LEU A CA 1
ATOM 1388 C C . LEU A 1 173 ? -0.259 10.260 -11.217 1.00 93.81 173 LEU A C 1
ATOM 1390 O O . LEU A 1 173 ? -1.142 10.388 -10.365 1.00 93.81 173 LEU A O 1
ATOM 1394 N N . SER A 1 174 ? 0.151 11.287 -11.967 1.00 93.00 174 SER A N 1
ATOM 1395 C CA . SER A 1 174 ? -0.599 12.541 -12.114 1.00 93.00 174 SER A CA 1
ATOM 1396 C C . SER A 1 174 ? -1.674 12.513 -13.204 1.00 93.00 174 SER A C 1
ATOM 1398 O O . SER A 1 174 ? -2.527 13.396 -13.220 1.00 93.00 174 SER A O 1
ATOM 1400 N N . GLU A 1 175 ? -1.681 11.490 -14.057 1.00 92.19 175 GLU A N 1
ATOM 1401 C CA . GLU A 1 175 ? -2.590 11.325 -15.199 1.00 92.19 175 GLU A CA 1
ATOM 1402 C C . GLU A 1 175 ? -3.473 10.078 -15.034 1.00 92.19 175 GLU A C 1
ATOM 1404 O O . GLU A 1 175 ? -3.819 9.388 -15.994 1.00 92.19 175 GLU A O 1
ATOM 1409 N N . ILE A 1 176 ? -3.835 9.761 -13.788 1.00 91.88 176 ILE A N 1
ATOM 1410 C CA . ILE A 1 176 ? -4.713 8.632 -13.485 1.00 91.88 176 ILE A CA 1
ATOM 1411 C C . ILE A 1 176 ? -6.069 8.829 -14.190 1.00 91.88 176 ILE A C 1
ATOM 1413 O O . ILE A 1 176 ? -6.713 9.859 -13.975 1.00 91.88 176 ILE A O 1
ATOM 1417 N N . PRO A 1 177 ? -6.537 7.851 -14.992 1.00 90.25 177 PRO A N 1
ATOM 1418 C CA . PRO A 1 177 ? -7.835 7.939 -15.652 1.00 90.25 177 PRO A CA 1
ATOM 1419 C C . PRO A 1 177 ? -8.981 8.055 -14.647 1.00 90.25 177 PRO A C 1
ATOM 1421 O O . PRO A 1 177 ? -8.979 7.380 -13.620 1.00 90.25 177 PRO A O 1
ATOM 1424 N N . ASP A 1 178 ? -10.008 8.832 -14.984 1.00 91.25 178 ASP A N 1
ATOM 1425 C CA . ASP A 1 178 ? -11.231 8.969 -14.184 1.00 91.25 178 ASP A CA 1
ATOM 1426 C C . ASP A 1 178 ? -12.181 7.777 -14.400 1.00 91.25 178 ASP A C 1
ATOM 1428 O O . ASP A 1 178 ? -13.316 7.880 -14.874 1.00 91.25 178 ASP A O 1
ATOM 1432 N N . TRP A 1 179 ? -11.668 6.581 -14.130 1.00 93.81 179 TRP A N 1
ATOM 1433 C CA . TRP A 1 179 ? -12.369 5.338 -14.417 1.00 93.81 179 TRP A CA 1
ATOM 1434 C C . TRP A 1 179 ? -13.568 5.103 -13.493 1.00 93.81 179 TRP A C 1
ATOM 1436 O O . TRP A 1 179 ? -14.474 4.359 -13.874 1.00 93.81 179 TRP A O 1
ATOM 1446 N N . GLY A 1 180 ? -13.622 5.772 -12.334 1.00 91.75 180 GLY A N 1
ATOM 1447 C CA . GLY A 1 180 ? -14.761 5.746 -11.410 1.00 91.75 180 GLY A CA 1
ATOM 1448 C C . GLY A 1 180 ? -16.055 6.315 -12.005 1.00 91.75 180 GLY A C 1
ATOM 1449 O O . GLY A 1 180 ? -17.133 6.055 -11.479 1.00 91.75 180 GLY A O 1
ATOM 1450 N N . LYS A 1 181 ? -15.966 7.034 -13.133 1.00 91.94 181 LYS A N 1
ATOM 1451 C CA . LYS A 1 181 ? -17.114 7.541 -13.910 1.00 91.94 181 LYS A CA 1
ATOM 1452 C C . LYS A 1 181 ? -17.375 6.758 -15.195 1.00 91.94 181 LYS A C 1
ATOM 1454 O O . LYS A 1 181 ? -18.280 7.092 -15.958 1.00 91.94 181 LYS A O 1
ATOM 1459 N N . SER A 1 182 ? -16.565 5.742 -15.486 1.00 92.44 182 SER A N 1
ATOM 1460 C CA . SER A 1 182 ? -16.664 5.008 -16.745 1.00 92.44 182 SER A CA 1
ATOM 1461 C C . SER A 1 182 ? -17.898 4.102 -16.782 1.00 92.44 182 SER A C 1
ATOM 1463 O O . SER A 1 182 ? -18.278 3.494 -15.781 1.00 92.44 182 SER A O 1
ATOM 1465 N N . LYS A 1 183 ? -18.498 3.947 -17.969 1.00 92.88 183 LYS A N 1
ATOM 1466 C CA . LYS A 1 183 ? -19.627 3.022 -18.177 1.00 92.88 183 LYS A CA 1
ATOM 1467 C C . LYS A 1 183 ? -19.256 1.574 -17.847 1.00 92.88 183 LYS A C 1
ATOM 1469 O O . LYS A 1 183 ? -20.061 0.864 -17.262 1.00 92.88 183 LYS A O 1
ATOM 1474 N N . ASN A 1 184 ? -18.033 1.160 -18.179 1.00 91.75 184 ASN A N 1
ATOM 1475 C CA . ASN A 1 184 ? -17.543 -0.198 -17.926 1.00 91.75 184 ASN A CA 1
ATOM 1476 C C . ASN A 1 184 ? -17.416 -0.499 -16.425 1.00 91.75 184 ASN A C 1
ATOM 1478 O O . ASN A 1 184 ? -17.740 -1.605 -15.991 1.00 91.75 184 ASN A O 1
ATOM 1482 N N . PHE A 1 185 ? -17.023 0.495 -15.621 1.00 95.44 185 PHE A N 1
ATOM 1483 C CA . PHE A 1 185 ? -17.023 0.362 -14.167 1.00 95.44 185 PHE A CA 1
ATOM 1484 C C . PHE A 1 185 ? -18.440 0.123 -13.630 1.00 95.44 185 PHE A C 1
ATOM 1486 O O . PHE A 1 185 ? -18.657 -0.857 -12.924 1.00 95.44 185 PHE A O 1
ATOM 1493 N N . TYR A 1 186 ? -19.423 0.945 -14.009 1.00 96.19 186 TYR A N 1
ATOM 1494 C CA . TYR A 1 186 ? -20.802 0.750 -13.543 1.00 96.19 186 TYR A CA 1
ATOM 1495 C C . TYR A 1 186 ? -21.446 -0.532 -14.088 1.00 96.19 186 TYR A C 1
ATOM 1497 O O . TYR A 1 186 ? -22.141 -1.207 -13.338 1.00 96.19 186 TYR A O 1
ATOM 1505 N N . ALA A 1 187 ? -21.123 -0.950 -15.316 1.00 96.00 187 ALA A N 1
ATOM 1506 C CA . ALA A 1 187 ? -21.537 -2.254 -15.840 1.00 96.00 187 ALA A CA 1
ATOM 1507 C C . ALA A 1 187 ? -20.985 -3.418 -14.991 1.00 96.00 187 ALA A C 1
ATOM 1509 O O . ALA A 1 187 ? -21.693 -4.386 -14.711 1.00 96.00 187 ALA A O 1
ATOM 1510 N N . THR A 1 188 ? -19.738 -3.303 -14.522 1.00 96.19 188 THR A N 1
ATOM 1511 C CA . THR A 1 188 ? -19.159 -4.247 -13.556 1.00 96.19 188 THR A CA 1
ATOM 1512 C C . THR A 1 188 ? -19.911 -4.211 -12.227 1.00 96.19 188 THR A C 1
ATOM 1514 O O . THR A 1 188 ? -20.251 -5.269 -11.697 1.00 96.19 188 THR A O 1
ATOM 1517 N N . ILE A 1 189 ? -20.196 -3.018 -11.691 1.00 97.06 189 ILE A N 1
ATOM 1518 C CA . ILE A 1 189 ? -20.955 -2.853 -10.444 1.00 97.06 189 ILE A CA 1
ATOM 1519 C C . ILE A 1 189 ? -22.332 -3.518 -10.561 1.00 97.06 189 ILE A C 1
ATOM 1521 O O . ILE A 1 189 ? -22.654 -4.362 -9.728 1.00 97.06 189 ILE A O 1
ATOM 1525 N N . ASP A 1 190 ? -23.095 -3.246 -11.619 1.00 97.06 190 ASP A N 1
ATOM 1526 C CA . ASP A 1 190 ? -24.409 -3.858 -11.871 1.00 97.06 190 ASP A CA 1
ATOM 1527 C C . ASP A 1 190 ? -24.367 -5.375 -11.829 1.00 97.06 190 ASP A C 1
ATOM 1529 O O . ASP A 1 190 ? -25.233 -6.029 -11.239 1.00 97.06 190 ASP A O 1
ATOM 1533 N N . ARG A 1 191 ? -23.314 -5.941 -12.418 1.00 96.69 191 ARG A N 1
ATOM 1534 C CA . ARG A 1 191 ? -23.153 -7.383 -12.490 1.00 96.69 191 ARG A CA 1
ATOM 1535 C C . ARG A 1 191 ? -22.944 -8.023 -11.121 1.00 96.69 191 ARG A C 1
ATOM 1537 O O . ARG A 1 191 ? -23.448 -9.122 -10.881 1.00 96.69 191 ARG A O 1
ATOM 1544 N N . ILE A 1 192 ? -22.222 -7.352 -10.225 1.00 96.81 192 ILE A N 1
ATOM 1545 C CA . ILE A 1 192 ? -21.830 -7.907 -8.921 1.00 96.81 192 ILE A CA 1
ATOM 1546 C C . ILE A 1 192 ? -22.751 -7.481 -7.774 1.00 96.81 192 ILE A C 1
ATOM 1548 O O . ILE A 1 192 ? -22.833 -8.200 -6.777 1.00 96.81 192 ILE A O 1
ATOM 1552 N N . LEU A 1 193 ? -23.483 -6.367 -7.904 1.00 96.94 193 LEU A N 1
ATOM 1553 C CA . LEU A 1 193 ? -24.384 -5.817 -6.881 1.00 96.94 193 LEU A CA 1
ATOM 1554 C C . LEU A 1 193 ? -25.293 -6.866 -6.207 1.00 96.94 193 LEU A C 1
ATOM 1556 O O . LEU A 1 193 ? -25.348 -6.878 -4.971 1.00 96.94 193 LEU A O 1
ATOM 1560 N N . PRO A 1 194 ? -25.936 -7.807 -6.937 1.00 96.31 194 PRO A N 1
ATOM 1561 C CA . PRO A 1 194 ? -26.761 -8.850 -6.319 1.00 96.31 194 PRO A CA 1
ATOM 1562 C C . PRO A 1 194 ? -26.019 -9.691 -5.264 1.00 96.31 194 PRO A C 1
ATOM 1564 O O . PRO A 1 194 ? -26.569 -10.049 -4.208 1.00 96.31 194 PRO A O 1
ATOM 1567 N N . GLY A 1 195 ? -24.748 -9.995 -5.533 1.00 95.81 195 GLY A N 1
ATOM 1568 C CA . GLY A 1 195 ? -23.872 -10.811 -4.695 1.00 95.81 195 GLY A CA 1
ATOM 1569 C C . GLY A 1 195 ? -23.007 -10.016 -3.718 1.00 95.81 195 GLY A C 1
ATOM 1570 O O . GLY A 1 195 ? -22.552 -10.593 -2.729 1.00 95.81 195 GLY A O 1
ATOM 1571 N N . LEU A 1 196 ? -22.822 -8.715 -3.948 1.00 97.56 196 LEU A N 1
ATOM 1572 C CA . LEU A 1 196 ? -21.902 -7.871 -3.195 1.00 97.56 196 LEU A CA 1
ATOM 1573 C C . LEU A 1 196 ? -22.382 -7.651 -1.751 1.00 97.56 196 LEU A C 1
ATOM 1575 O O . LEU A 1 196 ? -23.562 -7.403 -1.489 1.00 97.56 196 LEU A O 1
ATOM 1579 N N . ARG A 1 197 ? -21.475 -7.809 -0.785 1.00 97.75 197 ARG A N 1
ATOM 1580 C CA . ARG A 1 197 ? -21.754 -7.717 0.659 1.00 97.75 197 ARG A CA 1
ATOM 1581 C C . ARG A 1 197 ? -20.837 -6.759 1.397 1.00 97.75 197 ARG A C 1
ATOM 1583 O O . ARG A 1 197 ? -21.234 -6.296 2.466 1.00 97.75 197 ARG A O 1
ATOM 1590 N N . LYS A 1 198 ? -19.661 -6.448 0.854 1.00 97.94 198 LYS A N 1
ATOM 1591 C CA . LYS A 1 198 ? -18.689 -5.568 1.501 1.00 97.94 198 LYS A CA 1
ATOM 1592 C C . LYS A 1 198 ? -18.027 -4.618 0.511 1.00 97.94 198 LYS A C 1
ATOM 1594 O O . LYS A 1 198 ? -17.668 -5.025 -0.589 1.00 97.94 198 LYS A O 1
ATOM 1599 N N . ILE A 1 199 ? -17.830 -3.372 0.925 1.00 97.62 199 ILE A N 1
ATOM 1600 C CA . ILE A 1 199 ? -16.997 -2.404 0.209 1.00 97.62 199 ILE A CA 1
ATOM 1601 C C . ILE A 1 199 ? -16.052 -1.753 1.218 1.00 97.62 199 ILE A C 1
ATOM 1603 O O . ILE A 1 199 ? -16.501 -1.141 2.186 1.00 97.62 199 ILE A O 1
ATOM 1607 N N . SER A 1 200 ? -14.751 -1.878 0.989 1.00 97.38 200 SER A N 1
ATOM 1608 C CA . SER A 1 200 ? -13.710 -1.129 1.682 1.00 97.38 200 SER A CA 1
ATOM 1609 C C . SER A 1 200 ? -13.296 0.060 0.816 1.00 97.38 200 SER A C 1
ATOM 1611 O O . SER A 1 200 ? -12.754 -0.111 -0.274 1.00 97.38 200 SER A O 1
ATOM 1613 N N . LEU A 1 201 ? -13.532 1.271 1.303 1.00 96.75 201 LEU A N 1
ATOM 1614 C CA . LEU A 1 201 ? -13.087 2.516 0.692 1.00 96.75 201 LEU A CA 1
ATOM 1615 C C . LEU A 1 201 ? -11.729 2.887 1.298 1.00 96.75 201 LEU A C 1
ATOM 1617 O O . LEU A 1 201 ? -11.626 3.184 2.492 1.00 96.75 201 LEU A O 1
ATOM 1621 N N . VAL A 1 202 ? -10.682 2.803 0.477 1.00 91.69 202 VAL A N 1
ATOM 1622 C CA . VAL A 1 202 ? -9.272 2.953 0.869 1.00 91.69 202 VAL A CA 1
ATOM 1623 C C . VAL A 1 202 ? -8.489 3.728 -0.203 1.00 91.69 202 VAL A C 1
ATOM 1625 O O . VAL A 1 202 ? -9.022 4.057 -1.257 1.00 91.69 202 VAL A O 1
ATOM 1628 N N . GLY A 1 203 ? -7.207 4.018 0.038 1.00 83.56 203 GLY A N 1
ATOM 1629 C CA . GLY A 1 203 ? -6.402 4.888 -0.840 1.00 83.56 203 GLY A CA 1
ATOM 1630 C C . GLY A 1 203 ? -6.608 6.365 -0.502 1.00 83.56 203 GLY A C 1
ATOM 1631 O O . GLY A 1 203 ? -7.173 6.643 0.548 1.00 83.56 203 GLY A O 1
ATOM 1632 N N . GLY A 1 204 ? -6.138 7.274 -1.370 1.00 87.69 204 GLY A N 1
ATOM 1633 C CA . GLY A 1 204 ? -6.309 8.737 -1.299 1.00 87.69 204 GLY A CA 1
ATOM 1634 C C . GLY A 1 204 ? -6.753 9.319 0.055 1.00 87.69 204 GLY A C 1
ATOM 1635 O O . GLY A 1 204 ? -6.116 9.130 1.089 1.00 87.69 204 GLY A O 1
ATOM 1636 N N . GLU A 1 205 ? -7.843 10.077 0.042 1.00 96.00 205 GLU A N 1
ATOM 1637 C CA . GLU A 1 205 ? -8.688 10.340 1.206 1.00 96.00 205 GLU A CA 1
ATOM 1638 C C . GLU A 1 205 ? -10.150 10.147 0.769 1.00 96.00 205 GLU A C 1
ATOM 1640 O O . GLU A 1 205 ? -10.706 11.033 0.113 1.00 96.00 205 GLU A O 1
ATOM 1645 N N . PRO A 1 206 ? -10.786 9.002 1.083 1.00 95.06 206 PRO A N 1
ATOM 1646 C CA . PRO A 1 206 ? -12.098 8.662 0.536 1.00 95.06 206 PRO A CA 1
ATOM 1647 C C . PRO A 1 206 ? -13.180 9.705 0.822 1.00 95.06 206 PRO A C 1
ATOM 1649 O O . PRO A 1 206 ? -14.056 9.922 -0.011 1.00 95.06 206 PRO A O 1
ATOM 1652 N N . LEU A 1 207 ? -13.111 10.396 1.966 1.00 94.56 207 LEU A N 1
ATOM 1653 C CA . LEU A 1 207 ? -14.156 11.336 2.380 1.00 94.56 207 LEU A CA 1
ATOM 1654 C C . LEU A 1 207 ? -14.149 12.664 1.600 1.00 94.56 207 LEU A C 1
ATOM 1656 O O . LEU A 1 207 ? -15.073 13.463 1.768 1.00 94.56 207 LEU A O 1
ATOM 1660 N N . ILE A 1 208 ? -13.158 12.908 0.730 1.00 93.00 208 ILE A N 1
ATOM 1661 C CA . ILE A 1 208 ? -13.067 14.115 -0.122 1.00 93.00 208 ILE A CA 1
ATOM 1662 C C . ILE A 1 208 ? -13.103 13.812 -1.634 1.00 93.00 208 ILE A C 1
ATOM 1664 O O . ILE A 1 208 ? -12.811 14.694 -2.457 1.00 93.00 208 ILE A O 1
ATOM 1668 N N . VAL A 1 209 ? -13.394 12.561 -1.994 1.00 92.00 209 VAL A N 1
ATOM 1669 C CA . VAL A 1 209 ? -13.466 12.071 -3.375 1.00 92.00 209 VAL A CA 1
ATOM 1670 C C . VAL A 1 209 ? -14.933 11.993 -3.792 1.00 92.00 209 VAL A C 1
ATOM 1672 O O . VAL A 1 209 ? -15.705 11.245 -3.202 1.00 92.00 209 VAL A O 1
ATOM 1675 N N . ASP A 1 210 ? -15.330 12.768 -4.802 1.00 91.81 210 ASP A N 1
ATOM 1676 C CA . ASP A 1 210 ? -16.739 12.882 -5.206 1.00 91.81 210 ASP A CA 1
ATOM 1677 C C . ASP A 1 210 ? -17.265 11.578 -5.824 1.00 91.81 210 ASP A C 1
ATOM 1679 O O . ASP A 1 210 ? -18.411 11.194 -5.598 1.00 91.81 210 ASP A O 1
ATOM 1683 N N . GLU A 1 211 ? -16.403 10.846 -6.527 1.00 93.25 211 GLU A N 1
ATOM 1684 C CA . GLU A 1 211 ? -16.703 9.551 -7.140 1.00 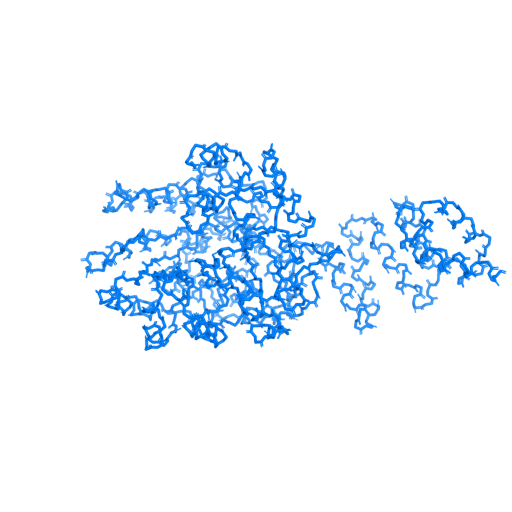93.25 211 GLU A CA 1
ATOM 1685 C C . GLU A 1 211 ? -17.079 8.481 -6.103 1.00 93.25 211 GLU A C 1
ATOM 1687 O O . GLU A 1 211 ? -17.850 7.570 -6.405 1.00 93.25 211 GLU A O 1
ATOM 1692 N N . VAL A 1 212 ? -16.591 8.604 -4.860 1.00 94.62 212 VAL A N 1
ATOM 1693 C CA . VAL A 1 212 ? -17.027 7.735 -3.757 1.00 94.62 212 VAL A CA 1
ATOM 1694 C C . VAL A 1 212 ? -18.511 7.955 -3.493 1.00 94.62 212 VAL A C 1
ATOM 1696 O O . VAL A 1 212 ? -19.268 6.993 -3.442 1.00 94.62 212 VAL A O 1
ATOM 1699 N N . TYR A 1 213 ? -18.950 9.208 -3.372 1.00 94.81 213 TYR A N 1
ATOM 1700 C CA . TYR A 1 213 ? -20.352 9.522 -3.098 1.00 94.81 213 TYR A CA 1
ATOM 1701 C C . TYR A 1 213 ? -21.266 9.163 -4.273 1.00 94.81 213 TYR A C 1
ATOM 1703 O O . TYR A 1 213 ? -22.355 8.658 -4.033 1.00 94.81 213 TYR A O 1
ATOM 1711 N N . GLN A 1 214 ? -20.800 9.314 -5.518 1.00 95.44 214 GLN A N 1
ATOM 1712 C CA . GLN A 1 214 ? -21.532 8.854 -6.708 1.00 95.44 214 GLN A CA 1
ATOM 1713 C C . GLN A 1 214 ? -21.792 7.342 -6.672 1.00 95.44 214 GLN A C 1
ATOM 1715 O O . GLN A 1 214 ? -22.910 6.900 -6.926 1.00 95.44 214 GLN A O 1
ATOM 1720 N N . LEU A 1 215 ? -20.787 6.548 -6.284 1.00 96.44 215 LEU A N 1
ATOM 1721 C CA . LEU A 1 215 ? -20.962 5.109 -6.089 1.00 96.44 215 LEU A CA 1
ATOM 1722 C C . LEU A 1 215 ? -21.945 4.804 -4.946 1.00 96.44 215 LEU A C 1
ATOM 1724 O O . LEU A 1 215 ? -22.754 3.885 -5.065 1.00 96.44 215 LEU A O 1
ATOM 1728 N N . LEU A 1 216 ? -21.892 5.555 -3.839 1.00 97.06 216 LEU A N 1
ATOM 1729 C CA . LEU A 1 216 ? -22.824 5.371 -2.721 1.00 97.06 216 LEU A CA 1
ATOM 1730 C C . LEU A 1 216 ? -24.268 5.708 -3.115 1.00 97.06 216 LEU A C 1
ATOM 1732 O O . LEU A 1 216 ? -25.154 4.918 -2.796 1.00 97.06 216 LEU A O 1
ATOM 1736 N N . ASP A 1 217 ? -24.498 6.823 -3.819 1.00 97.38 217 ASP A N 1
ATOM 1737 C CA . ASP A 1 217 ? -25.810 7.184 -4.377 1.00 97.38 217 ASP A CA 1
ATOM 1738 C C . ASP A 1 217 ? -26.323 6.047 -5.270 1.00 97.38 217 ASP A C 1
ATOM 1740 O O . ASP A 1 217 ? -27.408 5.520 -5.029 1.00 97.38 217 ASP A O 1
ATOM 1744 N N . TYR A 1 218 ? -25.489 5.563 -6.196 1.00 97.69 218 TYR A N 1
ATOM 1745 C CA . TYR A 1 218 ? -25.842 4.459 -7.088 1.00 97.69 218 TYR A CA 1
ATOM 1746 C C . TYR A 1 218 ? -26.279 3.196 -6.330 1.00 97.69 218 TYR A C 1
ATOM 1748 O O . TYR A 1 218 ? -27.326 2.616 -6.603 1.00 97.69 218 TYR A O 1
ATOM 1756 N N . ILE A 1 219 ? -25.509 2.767 -5.326 1.00 97.75 219 ILE A N 1
ATOM 1757 C CA . ILE A 1 219 ? -25.826 1.574 -4.524 1.00 97.75 219 ILE A CA 1
ATOM 1758 C C . ILE A 1 219 ? -27.145 1.732 -3.753 1.00 97.75 219 ILE A C 1
ATOM 1760 O O . ILE A 1 219 ? -27.893 0.758 -3.588 1.00 97.75 219 ILE A O 1
ATOM 1764 N N . ILE A 1 220 ? -27.405 2.935 -3.233 1.00 98.00 220 ILE A N 1
ATOM 1765 C CA . ILE A 1 220 ? -28.630 3.257 -2.499 1.00 98.00 220 ILE A CA 1
ATOM 1766 C C . ILE A 1 220 ? -29.829 3.224 -3.451 1.00 98.00 220 ILE A C 1
ATOM 1768 O O . ILE A 1 220 ? -30.815 2.554 -3.144 1.00 98.00 220 ILE A O 1
ATOM 1772 N N . GLU A 1 221 ? -29.724 3.865 -4.615 1.00 97.81 221 GLU A N 1
ATOM 1773 C CA . GLU A 1 221 ? -30.766 3.905 -5.648 1.00 97.81 221 GLU A CA 1
ATOM 1774 C C . GLU A 1 221 ? -31.112 2.509 -6.183 1.00 97.81 221 GLU A C 1
ATOM 1776 O O . GLU A 1 221 ? -32.285 2.181 -6.349 1.00 97.81 221 GLU A O 1
ATOM 1781 N N . GLN A 1 222 ? -30.109 1.642 -6.360 1.00 97.56 222 GLN A N 1
ATOM 1782 C CA . GLN A 1 222 ? -30.307 0.242 -6.759 1.00 97.56 222 GLN A CA 1
ATOM 1783 C C . GLN A 1 222 ? -30.870 -0.646 -5.627 1.00 97.56 222 GLN A C 1
ATOM 1785 O O . GLN A 1 222 ? -31.132 -1.833 -5.830 1.00 97.56 222 GLN A O 1
ATOM 1790 N N . GLY A 1 223 ? -31.052 -0.112 -4.413 1.00 97.56 223 GLY A N 1
ATOM 1791 C CA . GLY A 1 223 ? -31.686 -0.818 -3.296 1.00 97.56 223 GLY A CA 1
ATOM 1792 C C . GLY A 1 223 ? -30.802 -1.861 -2.597 1.00 97.56 223 GLY A C 1
ATOM 1793 O O . GLY A 1 223 ? -31.318 -2.756 -1.919 1.00 97.56 223 GLY A O 1
ATOM 1794 N N . TYR A 1 224 ? -29.472 -1.773 -2.728 1.00 97.88 224 TYR A N 1
ATOM 1795 C CA . TYR A 1 224 ? -28.542 -2.759 -2.154 1.00 97.88 224 TYR A CA 1
ATOM 1796 C C . TYR A 1 224 ? -27.901 -2.343 -0.823 1.00 97.88 224 TYR A C 1
ATOM 1798 O O . TYR A 1 224 ? -27.399 -3.212 -0.103 1.00 97.88 224 TYR A O 1
ATOM 1806 N N . ALA A 1 225 ? -27.962 -1.064 -0.437 1.00 97.69 225 ALA A N 1
ATOM 1807 C CA . ALA A 1 225 ? -27.264 -0.533 0.743 1.00 97.69 225 ALA A CA 1
ATOM 1808 C C . ALA A 1 225 ? -27.549 -1.315 2.048 1.00 97.69 225 ALA A C 1
ATOM 1810 O O . ALA A 1 225 ? -26.626 -1.688 2.779 1.00 97.69 225 ALA A O 1
ATOM 1811 N N . LYS A 1 226 ? -28.810 -1.697 2.304 1.00 97.62 226 LYS A N 1
ATOM 1812 C CA . LYS A 1 226 ? -29.222 -2.449 3.513 1.00 97.62 226 LYS A CA 1
ATOM 1813 C C . LYS A 1 226 ? -28.689 -3.892 3.576 1.00 97.62 226 LYS A C 1
ATOM 1815 O O . LYS A 1 226 ? -28.873 -4.568 4.585 1.00 97.62 226 LYS A O 1
ATOM 1820 N N . LYS A 1 227 ? -28.013 -4.379 2.527 1.00 96.75 227 LYS A N 1
ATOM 1821 C CA . LYS A 1 227 ? -27.333 -5.689 2.488 1.00 96.75 227 LYS A CA 1
ATOM 1822 C C . LYS A 1 227 ? -25.814 -5.572 2.661 1.00 96.75 227 LYS A C 1
ATOM 1824 O O . LYS A 1 227 ? -25.142 -6.595 2.795 1.00 96.75 227 LYS A O 1
ATOM 1829 N N . MET A 1 228 ? -25.275 -4.355 2.679 1.00 97.06 228 MET A N 1
ATOM 1830 C CA . MET A 1 228 ? -23.842 -4.097 2.560 1.00 97.06 228 MET A CA 1
ATOM 1831 C C . MET A 1 228 ? -23.187 -3.621 3.854 1.00 97.06 228 MET A C 1
ATOM 1833 O O . MET A 1 228 ? -23.746 -2.827 4.609 1.00 97.06 228 MET A O 1
ATOM 1837 N N . TYR A 1 229 ? -21.966 -4.102 4.072 1.00 97.88 229 TYR A N 1
ATOM 1838 C CA . TYR A 1 229 ? -21.019 -3.589 5.050 1.00 97.88 229 TYR A CA 1
ATOM 1839 C C . TYR A 1 229 ? -20.031 -2.641 4.362 1.00 97.88 229 TYR A C 1
ATOM 1841 O O . TYR A 1 229 ? -19.327 -3.045 3.439 1.00 97.88 229 TYR A O 1
ATOM 1849 N N . ILE A 1 230 ? -19.960 -1.393 4.819 1.00 97.56 230 ILE A N 1
ATOM 1850 C CA . ILE A 1 230 ? -18.936 -0.443 4.382 1.00 97.56 230 ILE A CA 1
ATOM 1851 C C . ILE A 1 230 ? -17.822 -0.349 5.419 1.00 97.56 230 ILE A C 1
ATOM 1853 O O . ILE A 1 230 ? -18.081 -0.163 6.605 1.00 97.56 230 ILE A O 1
ATOM 1857 N N . CYS A 1 231 ? -16.579 -0.418 4.959 1.00 97.38 231 CYS A N 1
ATOM 1858 C CA . CYS A 1 231 ? -15.399 -0.056 5.731 1.00 97.38 231 CYS A CA 1
ATOM 1859 C C . CYS A 1 231 ? -14.745 1.173 5.089 1.00 97.38 231 CYS A C 1
ATOM 1861 O O . CYS A 1 231 ? -14.535 1.181 3.881 1.00 97.38 231 CYS A O 1
ATOM 1863 N N . VAL A 1 232 ? -14.419 2.207 5.859 1.00 97.38 232 VAL A N 1
ATOM 1864 C CA . VAL A 1 232 ? -13.756 3.421 5.360 1.00 97.38 232 VAL A CA 1
ATOM 1865 C C . VAL A 1 232 ? -12.481 3.653 6.143 1.00 97.38 232 VAL A C 1
ATOM 1867 O O . VAL A 1 232 ? -12.549 3.881 7.347 1.00 97.38 232 VAL A O 1
ATOM 1870 N N . THR A 1 233 ? -11.330 3.658 5.475 1.00 97.12 233 THR A N 1
ATOM 1871 C CA . THR A 1 233 ? -10.066 4.085 6.090 1.00 97.12 233 THR A CA 1
ATOM 1872 C C . THR A 1 233 ? -9.789 5.529 5.709 1.00 97.12 233 THR A C 1
ATOM 1874 O O . THR A 1 233 ? -9.649 5.845 4.532 1.00 97.12 233 THR A O 1
ATOM 1877 N N . THR A 1 234 ? -9.701 6.409 6.703 1.00 97.19 234 THR A N 1
ATOM 1878 C CA . THR A 1 234 ? -9.583 7.860 6.504 1.00 97.19 234 THR A CA 1
ATOM 1879 C C . THR A 1 234 ? -8.502 8.440 7.411 1.00 97.19 234 THR A C 1
ATOM 1881 O O . THR A 1 234 ? -8.248 7.937 8.508 1.00 97.19 234 THR A O 1
ATOM 1884 N N . ASN A 1 235 ? -7.843 9.509 6.966 1.00 96.38 235 ASN A N 1
ATOM 1885 C CA . ASN A 1 235 ? -6.989 10.330 7.824 1.00 96.38 235 ASN A CA 1
ATOM 1886 C C . ASN A 1 235 ? -7.787 11.227 8.777 1.00 96.38 235 ASN A C 1
ATOM 1888 O O . ASN A 1 235 ? -7.217 11.811 9.696 1.00 96.38 235 ASN A O 1
ATOM 1892 N N . PHE A 1 236 ? -9.094 11.332 8.540 1.00 96.12 236 PHE A N 1
ATOM 1893 C CA . PHE A 1 236 ? -10.069 11.975 9.400 1.00 96.12 236 PHE A CA 1
ATOM 1894 C C . PHE A 1 236 ? -9.791 13.448 9.712 1.00 96.12 236 PHE A C 1
ATOM 1896 O O . PHE A 1 236 ? -10.269 13.987 10.707 1.00 96.12 236 PHE A O 1
ATOM 1903 N N . MET A 1 237 ? -9.055 14.137 8.837 1.00 94.81 237 MET A N 1
ATOM 1904 C CA . MET A 1 237 ? -8.833 15.578 8.939 1.00 94.81 237 MET A CA 1
ATOM 1905 C C . MET A 1 237 ? -10.066 16.365 8.499 1.00 94.81 237 MET A C 1
ATOM 1907 O O . MET A 1 237 ? -10.471 17.317 9.163 1.00 94.81 237 MET A O 1
ATOM 1911 N N . ARG A 1 238 ? -10.675 16.006 7.366 1.00 89.62 238 ARG A N 1
ATOM 1912 C CA . ARG A 1 238 ? -11.804 16.743 6.786 1.00 89.62 238 ARG A CA 1
ATOM 1913 C C . ARG A 1 238 ? -12.851 15.770 6.268 1.00 89.62 238 ARG A C 1
ATOM 1915 O O . ARG A 1 238 ? -12.534 14.926 5.443 1.00 89.62 238 ARG A O 1
ATOM 1922 N N . PHE A 1 239 ? -14.086 15.964 6.703 1.00 89.50 239 PHE A N 1
ATOM 1923 C CA . PHE A 1 239 ? -15.265 15.331 6.133 1.00 89.50 239 PHE A CA 1
ATOM 1924 C C . PHE A 1 239 ? -16.461 16.268 6.287 1.00 89.50 239 PHE A C 1
ATOM 1926 O O . PHE A 1 239 ? -16.407 17.246 7.035 1.00 89.50 239 PHE A O 1
ATOM 1933 N N . ASP A 1 240 ? -17.509 15.971 5.536 1.00 90.19 240 ASP A N 1
ATOM 1934 C CA . ASP A 1 240 ? -18.814 16.602 5.650 1.00 90.19 240 ASP A CA 1
ATOM 1935 C C . ASP A 1 240 ? -19.683 15.692 6.526 1.00 90.19 240 ASP A C 1
ATOM 1937 O O . ASP A 1 240 ? -19.949 14.545 6.160 1.00 90.19 240 ASP A O 1
ATOM 1941 N N . SER A 1 241 ? -20.036 16.165 7.723 1.00 86.62 241 SER A N 1
ATOM 1942 C CA . SER A 1 241 ? -20.782 15.378 8.709 1.00 86.62 241 SER A CA 1
ATOM 1943 C C . SER A 1 241 ? -22.187 15.034 8.233 1.00 86.62 241 SER A C 1
ATOM 1945 O O . SER A 1 241 ? -22.635 13.910 8.450 1.00 86.62 241 SER A O 1
ATOM 1947 N N . GLU A 1 242 ? -22.854 15.961 7.542 1.00 88.25 242 GLU A N 1
ATOM 1948 C CA . GLU A 1 242 ? -24.201 15.746 7.016 1.00 88.25 242 GLU A CA 1
ATOM 1949 C C . GLU A 1 242 ? -24.178 14.705 5.903 1.00 88.25 242 GLU A C 1
ATOM 1951 O O . GLU A 1 242 ? -25.004 13.794 5.901 1.00 88.25 242 GLU A O 1
ATOM 1956 N N . LYS A 1 243 ? -23.194 14.774 4.994 1.00 89.75 243 LYS A N 1
ATOM 1957 C CA . LYS A 1 243 ? -22.997 13.715 3.994 1.00 89.75 243 LYS A CA 1
ATOM 1958 C C . LYS A 1 243 ? -22.713 12.382 4.665 1.00 89.75 243 LYS A C 1
ATOM 1960 O O . LYS A 1 243 ? -23.364 11.395 4.335 1.00 89.75 243 LYS A O 1
ATOM 1965 N N . LEU A 1 244 ? -21.763 12.339 5.598 1.00 89.56 244 LEU A N 1
ATOM 1966 C CA . LEU A 1 244 ? -21.389 11.101 6.275 1.00 89.56 244 LEU A CA 1
ATOM 1967 C C . LEU A 1 244 ? -22.622 10.441 6.897 1.00 89.56 244 LEU A C 1
ATOM 1969 O O . LEU A 1 244 ? -22.889 9.278 6.610 1.00 89.56 244 LEU A O 1
ATOM 1973 N N . GLU A 1 245 ? -23.413 11.184 7.672 1.00 90.06 245 GLU A N 1
ATOM 1974 C CA . GLU A 1 245 ? -24.628 10.656 8.291 1.00 90.06 245 GLU A CA 1
ATOM 1975 C C . GLU A 1 245 ? -25.698 10.277 7.253 1.00 90.06 245 GLU A C 1
ATOM 1977 O O . GLU A 1 245 ? -26.236 9.169 7.324 1.00 90.06 245 GLU A O 1
ATOM 1982 N N . LYS A 1 246 ? -25.953 11.133 6.248 1.00 93.00 246 LYS A N 1
ATOM 1983 C CA . LYS A 1 246 ? -26.900 10.878 5.144 1.00 93.00 246 LYS A CA 1
ATOM 1984 C C . LYS A 1 246 ? -26.613 9.547 4.456 1.00 93.00 246 LYS A C 1
ATOM 1986 O O . LYS A 1 246 ? -27.537 8.768 4.246 1.00 93.00 246 LYS A O 1
ATOM 1991 N N . TYR A 1 247 ? -25.360 9.296 4.082 1.00 95.81 247 TYR A N 1
ATOM 1992 C CA . TYR A 1 247 ? -24.986 8.095 3.341 1.00 95.81 247 TYR A CA 1
ATOM 1993 C C . TYR A 1 247 ? -24.860 6.882 4.262 1.00 95.81 247 TYR A C 1
ATOM 1995 O O . TYR A 1 247 ? -25.424 5.827 3.982 1.00 95.81 247 TYR A O 1
ATOM 2003 N N . PHE A 1 248 ? -24.131 6.999 5.374 1.00 95.50 248 PHE A N 1
ATOM 2004 C CA . PHE A 1 248 ? -23.730 5.832 6.165 1.00 95.50 248 PHE A CA 1
ATOM 2005 C C . PHE A 1 248 ? -24.884 5.215 6.957 1.00 95.50 248 PHE A C 1
ATOM 2007 O O . PHE A 1 248 ? -24.874 4.007 7.197 1.00 95.50 248 PHE A O 1
ATOM 2014 N N . ARG A 1 249 ? -25.933 5.980 7.283 1.00 95.50 249 ARG A N 1
ATOM 2015 C CA . ARG A 1 249 ? -27.164 5.428 7.875 1.00 95.50 249 ARG A CA 1
ATOM 2016 C C . ARG A 1 249 ? -27.912 4.468 6.933 1.00 95.50 249 ARG A C 1
ATOM 2018 O O . ARG A 1 249 ? -28.708 3.641 7.381 1.00 95.50 249 ARG A O 1
ATOM 2025 N N . GLU A 1 250 ? -27.678 4.558 5.619 1.00 97.31 250 GLU A N 1
ATOM 2026 C CA . GLU A 1 250 ? -28.378 3.718 4.645 1.00 97.31 250 GLU A CA 1
ATOM 2027 C C . GLU A 1 250 ? -27.828 2.292 4.562 1.00 97.31 250 GLU A C 1
ATOM 2029 O O . GLU A 1 250 ? -28.527 1.380 4.114 1.00 97.31 250 GLU A O 1
ATOM 2034 N N . PHE A 1 251 ? -26.617 2.064 5.066 1.00 98.06 251 PHE A N 1
ATOM 2035 C CA . PHE A 1 251 ? -25.938 0.777 4.983 1.00 98.06 251 PHE A CA 1
ATOM 2036 C C . PHE A 1 251 ? -26.231 -0.128 6.179 1.00 98.06 251 PHE A C 1
ATOM 2038 O O . PHE A 1 251 ? -26.435 0.340 7.300 1.00 98.06 251 PHE A O 1
ATOM 2045 N N . ARG A 1 252 ? -26.197 -1.452 5.957 1.00 97.75 252 ARG A N 1
ATOM 2046 C CA . ARG A 1 252 ? -26.400 -2.459 7.022 1.00 97.75 252 ARG A CA 1
ATOM 2047 C C . ARG A 1 252 ? -25.443 -2.249 8.190 1.00 97.75 252 ARG A C 1
ATOM 2049 O O . ARG A 1 252 ? -25.824 -2.404 9.346 1.00 97.75 252 ARG A O 1
ATOM 2056 N N . LYS A 1 253 ? -24.182 -1.971 7.865 1.00 97.75 253 LYS A N 1
ATOM 2057 C CA . LYS A 1 253 ? -23.097 -1.764 8.819 1.00 97.75 253 LYS A CA 1
ATOM 2058 C C . LYS A 1 253 ? -22.072 -0.825 8.206 1.00 97.75 253 LYS A C 1
ATOM 2060 O O . LYS A 1 253 ? -21.763 -0.955 7.023 1.00 97.75 253 LYS A O 1
ATOM 2065 N N . VAL A 1 254 ? -21.509 0.055 9.021 1.00 97.81 254 VAL A N 1
ATOM 2066 C CA . VAL A 1 254 ? -20.404 0.931 8.644 1.00 97.81 254 VAL A CA 1
ATOM 2067 C C . VAL A 1 254 ? -19.317 0.879 9.708 1.00 97.81 254 VAL A C 1
ATOM 2069 O O . VAL A 1 254 ? -19.601 0.987 10.900 1.00 97.81 254 VAL A O 1
ATOM 2072 N N . LEU A 1 255 ? -18.071 0.714 9.272 1.00 97.75 255 LEU A N 1
ATOM 2073 C CA . LEU A 1 255 ? -16.882 0.852 10.099 1.00 97.75 255 LEU A CA 1
ATOM 2074 C C . LEU A 1 255 ? -15.992 1.967 9.553 1.00 97.75 255 LEU A C 1
ATOM 2076 O O . LEU A 1 255 ? -15.542 1.894 8.415 1.00 97.75 255 LEU A O 1
ATOM 2080 N N . ILE A 1 256 ? -15.691 2.959 10.385 1.00 97.62 256 ILE A N 1
ATOM 2081 C CA . ILE A 1 256 ? -14.721 4.012 10.086 1.00 97.62 256 ILE A CA 1
ATOM 2082 C C . ILE A 1 256 ? -13.412 3.704 10.820 1.00 97.62 256 ILE A C 1
ATOM 2084 O O . ILE A 1 256 ? -13.363 3.674 12.047 1.00 97.62 256 ILE A O 1
ATOM 2088 N N . LEU A 1 257 ? -12.343 3.480 10.066 1.00 97.81 257 LEU A N 1
ATOM 2089 C CA . LEU A 1 257 ? -10.983 3.305 10.559 1.00 97.81 257 LEU A CA 1
ATOM 2090 C C . LEU A 1 257 ? -10.257 4.656 10.508 1.00 97.81 257 LEU A C 1
ATOM 2092 O O . LEU A 1 257 ? -9.877 5.141 9.439 1.00 97.81 257 LEU A O 1
ATOM 2096 N N . VAL A 1 258 ? -10.092 5.273 11.678 1.00 97.81 258 VAL A N 1
ATOM 2097 C CA . VAL A 1 258 ? -9.472 6.592 11.850 1.00 97.81 258 VAL A CA 1
ATOM 2098 C C . VAL A 1 258 ? -7.967 6.428 11.975 1.00 97.81 258 VAL A C 1
ATOM 2100 O O . VAL A 1 258 ? -7.466 5.928 12.978 1.00 97.81 258 VAL A O 1
ATOM 2103 N N . SER A 1 259 ? -7.234 6.860 10.958 1.00 97.69 259 SER A N 1
ATOM 2104 C CA . SER A 1 259 ? -5.788 6.679 10.928 1.00 97.69 259 SER A CA 1
ATOM 2105 C C . SER A 1 259 ? -5.067 7.623 11.897 1.00 97.69 259 SER A C 1
ATOM 2107 O O . SER A 1 259 ? -5.113 8.840 11.712 1.00 97.69 259 SER A O 1
ATOM 2109 N N . LEU A 1 260 ? -4.352 7.073 12.881 1.00 98.06 260 LEU A N 1
ATOM 2110 C CA . LEU A 1 260 ? -3.702 7.837 13.947 1.00 98.06 260 LEU A CA 1
ATOM 2111 C C . LEU A 1 260 ? -2.354 7.210 14.329 1.00 98.06 260 LEU A C 1
ATOM 2113 O O . LEU A 1 260 ? -2.313 6.117 14.885 1.00 98.06 260 LEU A O 1
ATOM 2117 N N . ASP A 1 261 ? -1.259 7.924 14.050 1.00 98.25 261 ASP A N 1
ATOM 2118 C CA . ASP A 1 261 ? 0.111 7.409 14.228 1.00 98.25 261 ASP A CA 1
ATOM 2119 C C . ASP A 1 261 ? 0.915 8.107 15.332 1.00 98.25 261 ASP A C 1
ATOM 2121 O O . ASP A 1 261 ? 2.046 7.708 15.583 1.00 98.25 261 ASP A O 1
ATOM 2125 N N . ALA A 1 262 ? 0.347 9.134 15.966 1.00 98.12 262 ALA A N 1
ATOM 2126 C CA . ALA A 1 262 ? 0.839 9.852 17.145 1.00 98.12 262 ALA A CA 1
ATOM 2127 C C . ALA A 1 262 ? -0.261 10.823 17.624 1.00 98.12 262 ALA A C 1
ATOM 2129 O O . ALA A 1 262 ? -1.249 11.025 16.913 1.00 98.12 262 ALA A O 1
ATOM 2130 N N . ILE A 1 263 ? -0.095 11.442 18.797 1.00 97.38 263 ILE A N 1
ATOM 2131 C CA . ILE A 1 263 ? -1.117 12.323 19.396 1.00 97.38 263 ILE A CA 1
ATOM 2132 C C . ILE A 1 263 ? -0.656 13.763 19.677 1.00 97.38 263 ILE A C 1
ATOM 2134 O O . ILE A 1 263 ? -1.433 14.538 20.216 1.00 97.38 263 ILE A O 1
ATOM 2138 N N . ASN A 1 264 ? 0.559 14.177 19.297 1.00 94.56 264 ASN A N 1
ATOM 2139 C CA . ASN A 1 264 ? 0.973 15.585 19.385 1.00 94.56 264 ASN A CA 1
ATOM 2140 C C . ASN A 1 264 ? 1.604 16.074 18.066 1.00 94.56 264 ASN A C 1
ATOM 2142 O O . ASN A 1 264 ? 1.096 15.786 16.975 1.00 94.56 264 ASN A O 1
ATOM 2146 N N . SER A 1 265 ? 2.665 16.883 18.144 1.00 96.62 265 SER A N 1
ATOM 2147 C CA . SER A 1 265 ? 3.359 17.454 16.983 1.00 96.62 265 SER A CA 1
ATOM 2148 C C . SER A 1 265 ? 3.986 16.381 16.089 1.00 96.62 265 SER A C 1
ATOM 2150 O O . SER A 1 265 ? 4.107 16.590 14.880 1.00 96.62 265 SER A O 1
ATOM 2152 N N . GLU A 1 266 ? 4.307 15.211 16.639 1.00 98.06 266 GLU A N 1
ATOM 2153 C CA . GLU A 1 266 ? 4.854 14.059 15.921 1.00 98.06 266 GLU A CA 1
ATOM 2154 C C . GLU A 1 266 ? 3.877 13.558 14.859 1.00 98.06 266 GLU A C 1
ATOM 2156 O O . GLU A 1 266 ? 4.292 13.136 13.779 1.00 98.06 266 GLU A O 1
ATOM 2161 N N . LEU A 1 267 ? 2.567 13.683 15.105 1.00 98.38 267 LEU A N 1
ATOM 2162 C CA . LEU A 1 267 ? 1.561 13.321 14.112 1.00 98.38 267 LEU A CA 1
ATOM 2163 C C . LEU A 1 267 ? 1.710 14.186 12.861 1.00 98.38 267 LEU A C 1
ATOM 2165 O O . LEU A 1 267 ? 1.707 13.654 11.759 1.00 98.38 267 LEU A O 1
ATOM 2169 N N . ASN A 1 268 ? 1.921 15.497 13.013 1.00 98.00 268 ASN A N 1
ATOM 2170 C CA . ASN A 1 268 ? 2.171 16.401 11.887 1.00 98.00 268 ASN A CA 1
ATOM 2171 C C . ASN A 1 268 ? 3.497 16.101 11.171 1.00 98.00 268 ASN A C 1
ATOM 2173 O O . ASN A 1 268 ? 3.622 16.343 9.970 1.00 98.00 268 ASN A O 1
ATOM 2177 N N . TYR A 1 269 ? 4.489 15.562 11.876 1.00 98.56 269 TYR A N 1
ATOM 2178 C CA . TYR A 1 269 ? 5.730 15.113 11.252 1.00 98.56 269 TYR A CA 1
ATOM 2179 C C . TYR A 1 269 ? 5.509 13.873 10.383 1.00 98.56 269 TYR A C 1
ATOM 2181 O O . TYR A 1 269 ? 5.936 13.836 9.227 1.00 98.56 269 TYR A O 1
ATOM 2189 N N . ILE A 1 270 ? 4.785 12.885 10.912 1.00 98.50 270 ILE A N 1
ATOM 2190 C CA . ILE A 1 270 ? 4.507 11.606 10.248 1.00 98.50 270 ILE A CA 1
ATOM 2191 C C . ILE A 1 270 ? 3.479 11.773 9.119 1.00 98.50 270 ILE A C 1
ATOM 2193 O O . ILE A 1 270 ? 3.669 11.254 8.017 1.00 98.50 270 ILE A O 1
ATOM 2197 N N . ARG A 1 271 ? 2.398 12.513 9.375 1.00 98.00 271 ARG A N 1
ATOM 2198 C CA . ARG A 1 271 ? 1.213 12.703 8.523 1.00 98.00 271 ARG A CA 1
ATOM 2199 C C . ARG A 1 271 ? 1.012 14.159 8.100 1.00 98.00 271 ARG A C 1
ATOM 2201 O O . ARG A 1 271 ? -0.086 14.694 8.166 1.00 98.00 271 ARG A O 1
ATOM 2208 N N . TYR A 1 272 ? 2.066 14.823 7.646 1.00 97.75 272 TYR A N 1
ATOM 2209 C CA . TYR A 1 272 ? 2.021 16.240 7.270 1.00 97.75 272 TYR A CA 1
ATOM 2210 C C . TYR A 1 272 ? 0.907 16.585 6.250 1.00 97.75 272 TYR A C 1
ATOM 2212 O O . TYR A 1 272 ? 0.782 15.861 5.263 1.00 97.75 272 TYR A O 1
ATOM 2220 N N . PRO A 1 273 ? 0.151 17.697 6.376 1.00 97.12 273 PRO A N 1
ATOM 2221 C CA . PRO A 1 273 ? 0.111 18.664 7.478 1.00 97.12 273 PRO A CA 1
ATOM 2222 C C . PRO A 1 273 ? -1.040 18.393 8.481 1.00 97.12 273 PRO A C 1
ATOM 2224 O O . PRO A 1 273 ? -1.904 19.246 8.704 1.00 97.12 273 PRO A O 1
ATOM 2227 N N . SER A 1 274 ? -1.129 17.182 9.040 1.00 97.50 274 SER A N 1
ATOM 2228 C CA . SER A 1 274 ? -2.203 16.809 9.973 1.00 97.50 274 SER A CA 1
ATOM 2229 C C . SER A 1 274 ? -2.197 17.631 11.264 1.00 97.50 274 SER A C 1
ATOM 2231 O O . SER A 1 274 ? -1.151 18.066 11.736 1.00 97.50 274 SER A O 1
ATOM 2233 N N . GLN A 1 275 ? -3.358 17.738 11.910 1.00 96.56 275 GLN A N 1
ATOM 2234 C CA . GLN A 1 275 ? -3.530 18.423 13.189 1.00 96.56 275 GLN A CA 1
ATOM 2235 C C . GLN A 1 275 ? -4.271 17.509 14.161 1.00 96.56 275 GLN A C 1
ATOM 2237 O O . GLN A 1 275 ? -5.475 17.300 14.011 1.00 96.56 275 GLN A O 1
ATOM 2242 N N . PHE A 1 276 ? -3.577 17.000 15.183 1.00 97.75 276 PHE A N 1
ATOM 2243 C CA . PHE A 1 276 ? -4.183 16.073 16.143 1.00 97.75 276 PHE A CA 1
ATOM 2244 C C . PHE A 1 276 ? -5.440 16.648 16.801 1.00 97.75 276 PHE A C 1
ATOM 2246 O O . PHE A 1 276 ? -6.466 15.984 16.829 1.00 97.75 276 PHE A O 1
ATOM 2253 N N . LYS A 1 277 ? -5.407 17.918 17.226 1.00 97.25 277 LYS A N 1
ATOM 2254 C CA . LYS A 1 277 ? -6.570 18.594 17.827 1.00 97.25 277 LYS A CA 1
ATOM 2255 C C . LYS A 1 277 ? -7.825 18.507 16.951 1.00 97.25 277 LYS A C 1
ATOM 2257 O O . LYS A 1 277 ? -8.923 18.341 17.467 1.00 97.25 277 LYS A O 1
ATOM 2262 N N . ARG A 1 278 ? -7.664 18.608 15.629 1.00 96.75 278 ARG A N 1
ATOM 2263 C CA . ARG A 1 278 ? -8.771 18.497 14.677 1.00 96.75 278 ARG A CA 1
ATOM 2264 C C . ARG A 1 278 ? -9.281 17.059 14.572 1.00 96.75 278 ARG A C 1
ATOM 2266 O O . ARG A 1 278 ? -10.486 16.848 14.538 1.00 96.75 278 ARG A O 1
ATOM 2273 N N . ILE A 1 279 ? -8.377 16.080 14.553 1.00 97.50 279 ILE A N 1
ATOM 2274 C CA . ILE A 1 279 ? -8.737 14.655 14.551 1.00 97.50 279 ILE A CA 1
ATOM 2275 C C . ILE A 1 279 ? -9.451 14.278 15.856 1.00 97.50 279 ILE A C 1
ATOM 2277 O O . ILE A 1 279 ? -10.477 13.613 15.799 1.00 97.50 279 ILE A O 1
ATOM 2281 N N . ASP A 1 280 ? -8.984 14.755 17.012 1.00 97.62 280 ASP A N 1
ATOM 2282 C CA . ASP A 1 280 ? -9.636 14.535 18.309 1.00 97.62 280 ASP A CA 1
ATOM 2283 C C . ASP A 1 280 ? -11.060 15.112 18.331 1.00 97.62 280 ASP A C 1
ATOM 2285 O O . ASP A 1 280 ? -12.006 14.404 18.670 1.00 97.62 280 ASP A O 1
ATOM 2289 N N . GLN A 1 281 ? -11.252 16.353 17.867 1.00 96.62 281 GLN A N 1
ATOM 2290 C CA . GLN A 1 281 ? -12.587 16.953 17.715 1.00 96.62 281 GLN A CA 1
ATOM 2291 C C . GLN A 1 281 ? -13.502 16.107 16.820 1.00 96.62 281 GLN A C 1
ATOM 2293 O O . GLN A 1 281 ? -14.660 15.855 17.157 1.00 96.62 281 GLN A O 1
ATOM 2298 N N . ASN A 1 282 ? -12.966 15.625 15.702 1.00 96.62 282 ASN A N 1
ATOM 2299 C CA . ASN A 1 282 ? -13.682 14.762 14.777 1.00 96.62 282 ASN A CA 1
ATOM 2300 C C . ASN A 1 282 ? -14.027 13.398 15.404 1.00 96.62 282 ASN A C 1
ATOM 2302 O O . ASN A 1 282 ? -15.120 12.883 15.166 1.00 96.62 282 ASN A O 1
ATOM 2306 N N . ILE A 1 283 ? -13.144 12.830 16.237 1.00 96.75 283 ILE A N 1
ATOM 2307 C CA . ILE A 1 283 ? -13.388 11.594 16.999 1.00 96.75 283 ILE A CA 1
ATOM 2308 C C . ILE A 1 283 ? -14.547 11.793 17.980 1.00 96.75 283 ILE A C 1
ATOM 2310 O O . ILE A 1 283 ? -15.453 10.961 18.029 1.00 96.75 283 ILE A O 1
ATOM 2314 N N . GLN A 1 284 ? -14.577 12.913 18.711 1.00 95.38 284 GLN A N 1
ATOM 2315 C CA . GLN A 1 284 ? -15.713 13.233 19.585 1.00 95.38 284 GLN A CA 1
ATOM 2316 C C . GLN A 1 284 ? -17.019 13.353 18.784 1.00 95.38 284 GLN A C 1
ATOM 2318 O O . GLN A 1 284 ? -18.068 12.865 19.211 1.00 95.38 284 GLN A O 1
ATOM 2323 N N . HIS A 1 285 ? -16.957 13.953 17.592 1.00 94.38 285 HIS A N 1
ATOM 2324 C CA . HIS A 1 285 ? -18.126 14.112 16.734 1.00 94.38 285 HIS A CA 1
ATOM 2325 C C . HIS A 1 285 ? -18.670 12.766 16.225 1.00 94.38 285 HIS A C 1
ATOM 2327 O O . HIS A 1 285 ? -19.855 12.480 16.408 1.00 94.38 285 HIS A O 1
ATOM 2333 N N . ILE A 1 286 ? -17.826 11.881 15.680 1.00 94.81 286 ILE A N 1
ATOM 2334 C CA . ILE A 1 286 ? -18.285 10.553 15.230 1.00 94.81 286 ILE A CA 1
ATOM 2335 C C . ILE A 1 286 ? -18.717 9.653 16.387 1.00 94.81 286 ILE A C 1
ATOM 2337 O O . ILE A 1 286 ? -19.626 8.839 16.214 1.00 94.81 286 ILE A O 1
ATOM 2341 N N . ALA A 1 287 ? -18.145 9.829 17.581 1.00 94.94 287 ALA A N 1
ATOM 2342 C CA . ALA A 1 287 ? -18.631 9.160 18.781 1.00 94.94 287 ALA A CA 1
ATOM 2343 C C . ALA A 1 287 ? -20.077 9.566 19.107 1.00 94.94 287 ALA A C 1
ATOM 2345 O O . ALA A 1 287 ? -20.874 8.708 19.483 1.00 94.94 287 ALA A O 1
ATOM 2346 N N . SER A 1 288 ? -20.447 10.838 18.915 1.00 93.25 288 SER A N 1
ATOM 2347 C CA . SER A 1 288 ? -21.837 11.285 19.091 1.00 93.25 288 SER A CA 1
ATOM 2348 C C . SER A 1 288 ? -22.784 10.708 18.031 1.00 93.25 288 SER A C 1
ATOM 2350 O O . SER A 1 288 ? -23.818 10.151 18.394 1.00 93.25 288 SER A O 1
ATOM 2352 N N . ILE A 1 289 ? -22.394 10.720 16.751 1.00 92.31 289 ILE A N 1
ATOM 2353 C CA . ILE A 1 289 ? -23.173 10.123 15.649 1.00 92.31 289 ILE A CA 1
ATOM 2354 C C . ILE A 1 289 ? -23.374 8.620 15.870 1.00 92.31 289 ILE A C 1
ATOM 2356 O O . ILE A 1 289 ? -24.470 8.095 15.682 1.00 92.31 289 ILE A O 1
ATOM 2360 N N . SER A 1 290 ? -22.332 7.911 16.309 1.00 93.38 290 SER A N 1
ATOM 2361 C CA . SER A 1 290 ? -22.398 6.464 16.544 1.00 93.38 290 SER A CA 1
ATOM 2362 C C . SER A 1 290 ? -23.366 6.109 17.679 1.00 93.38 290 SER A C 1
ATOM 2364 O O . SER A 1 290 ? -23.931 5.017 17.672 1.00 93.38 290 SER A O 1
ATOM 2366 N N . LYS A 1 291 ? -23.607 7.004 18.650 1.00 92.06 291 LYS A N 1
ATOM 2367 C CA . LYS A 1 291 ? -24.595 6.774 19.722 1.00 92.06 291 LYS A CA 1
ATOM 2368 C C . LYS A 1 291 ? -26.028 6.746 19.188 1.00 92.06 291 LYS A C 1
ATOM 2370 O O . LYS A 1 291 ? -26.806 5.907 19.629 1.00 92.06 291 LYS A O 1
ATOM 2375 N N . THR A 1 292 ? -26.365 7.615 18.235 1.00 91.75 292 THR A N 1
ATOM 2376 C CA . THR A 1 292 ? -27.705 7.681 17.625 1.00 91.75 292 THR A CA 1
ATOM 2377 C C . THR A 1 292 ? -27.872 6.735 16.434 1.00 91.75 292 THR A C 1
ATOM 2379 O O . THR A 1 292 ? -28.996 6.368 16.103 1.00 91.75 292 THR A O 1
ATOM 2382 N N . ASN A 1 293 ? -26.769 6.286 15.827 1.00 92.88 293 ASN A N 1
ATOM 2383 C CA . ASN A 1 293 ? -26.754 5.402 14.663 1.00 92.88 293 ASN A CA 1
ATOM 2384 C C . ASN A 1 293 ? -25.994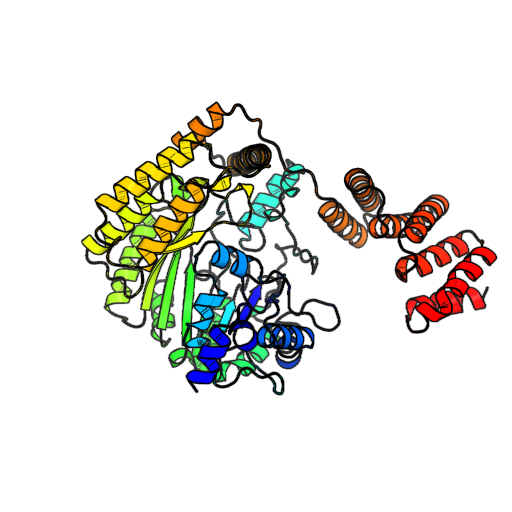 4.094 14.981 1.00 92.88 293 ASN A C 1
ATOM 2386 O O . ASN A 1 293 ? -24.780 4.015 14.772 1.00 92.88 293 ASN A O 1
ATOM 2390 N N . PRO A 1 294 ? -26.666 3.037 15.484 1.00 93.06 294 PRO A N 1
ATOM 2391 C CA . PRO A 1 294 ? -26.001 1.817 15.957 1.00 93.06 294 PRO A CA 1
ATOM 2392 C C . PRO A 1 294 ? -25.314 1.001 14.850 1.00 93.06 294 PRO A C 1
ATOM 2394 O O . PRO A 1 294 ? -24.429 0.196 15.139 1.00 93.06 294 PRO A O 1
ATOM 2397 N N . ASN A 1 295 ? -25.691 1.206 13.584 1.00 96.19 295 ASN A N 1
ATOM 2398 C CA . ASN A 1 295 ? -25.035 0.587 12.433 1.00 96.19 295 ASN A CA 1
ATOM 2399 C C . ASN A 1 295 ? -23.663 1.214 12.123 1.00 96.19 295 ASN A C 1
ATOM 2401 O O . ASN A 1 295 ? -22.868 0.585 11.424 1.00 96.19 295 ASN A O 1
ATOM 2405 N N . ILE A 1 296 ? -23.378 2.416 12.637 1.00 96.19 296 ILE A N 1
ATOM 2406 C CA . ILE A 1 296 ? -22.110 3.125 12.459 1.00 96.19 296 ILE A CA 1
ATOM 2407 C C . ILE A 1 296 ? -21.211 2.838 13.662 1.00 96.19 296 ILE A C 1
ATOM 2409 O O . ILE A 1 296 ? -21.592 2.990 14.822 1.00 96.19 296 ILE A O 1
ATOM 2413 N N . SER A 1 297 ? -20.003 2.369 13.380 1.00 96.94 297 SER A N 1
ATOM 2414 C CA . SER A 1 297 ? -18.943 2.145 14.359 1.00 96.94 297 SER A CA 1
ATOM 2415 C C . SER A 1 297 ? -17.651 2.768 13.855 1.00 96.94 297 SER A C 1
ATOM 2417 O O . SER A 1 297 ? -17.464 2.957 12.653 1.00 96.94 297 SER A O 1
ATOM 2419 N N . PHE A 1 298 ? -16.727 3.039 14.766 1.00 97.19 298 PHE A N 1
ATOM 2420 C CA . PHE A 1 298 ? -15.388 3.480 14.410 1.00 97.19 298 PHE A CA 1
ATOM 2421 C C . PHE A 1 298 ? -14.339 2.784 15.275 1.00 97.19 298 PHE A C 1
ATOM 2423 O O . PHE A 1 298 ? -14.660 2.200 16.309 1.00 97.19 298 PHE A O 1
ATOM 2430 N N . SER A 1 299 ? -13.095 2.811 14.815 1.00 97.56 299 SER A N 1
ATOM 2431 C CA . SER A 1 299 ? -11.913 2.318 15.520 1.00 97.56 299 SER A CA 1
ATOM 2432 C C . SER A 1 299 ? -10.703 3.123 15.063 1.00 97.56 299 SER A C 1
ATOM 2434 O O . SER A 1 299 ? -10.697 3.680 13.961 1.00 97.56 299 SER A O 1
ATOM 2436 N N . LEU A 1 300 ? -9.690 3.226 15.913 1.00 98.00 300 LEU A N 1
ATOM 2437 C CA . LEU A 1 300 ? -8.427 3.855 15.553 1.00 98.00 300 LEU A CA 1
ATOM 2438 C C . LEU A 1 300 ? -7.591 2.875 14.720 1.00 98.00 300 LEU A C 1
ATOM 2440 O O . LEU A 1 300 ? -7.642 1.667 14.919 1.00 98.00 300 LEU A O 1
ATOM 2444 N N . ALA A 1 301 ? -6.813 3.370 13.769 1.00 96.69 301 ALA A N 1
ATOM 2445 C CA . ALA A 1 301 ? -5.952 2.562 12.917 1.00 96.69 301 ALA A CA 1
ATOM 2446 C C . ALA A 1 301 ? -4.519 3.085 13.002 1.00 96.69 301 ALA A C 1
ATOM 2448 O O . ALA A 1 301 ? -4.217 4.177 12.520 1.00 96.69 301 ALA A O 1
ATOM 2449 N N . LEU A 1 302 ? -3.653 2.290 13.624 1.00 96.44 302 LEU A N 1
ATOM 2450 C CA . LEU A 1 302 ? -2.244 2.596 13.830 1.00 96.44 302 LEU A CA 1
ATOM 2451 C C . LEU A 1 302 ? -1.395 1.895 12.770 1.00 96.44 302 LEU A C 1
ATOM 2453 O O . LEU A 1 302 ? -1.456 0.670 12.639 1.00 96.44 302 LEU A O 1
ATOM 2457 N N . THR A 1 303 ? -0.554 2.653 12.072 1.00 96.31 303 THR A N 1
ATOM 2458 C CA . THR A 1 303 ? 0.541 2.128 11.256 1.00 96.31 303 THR A CA 1
ATOM 2459 C C . THR A 1 303 ? 1.833 2.172 12.067 1.00 96.31 303 THR A C 1
ATOM 2461 O O . THR A 1 303 ? 2.434 3.227 12.270 1.00 96.31 303 THR A O 1
ATOM 2464 N N . ILE A 1 304 ? 2.276 1.008 12.532 1.00 97.12 304 ILE A N 1
ATOM 2465 C CA . ILE A 1 304 ? 3.495 0.836 13.318 1.00 97.12 304 ILE A CA 1
ATOM 2466 C C . ILE A 1 304 ? 4.715 1.000 12.406 1.00 97.12 304 ILE A C 1
ATOM 2468 O O . ILE A 1 304 ? 4.901 0.216 11.473 1.00 97.12 304 ILE A O 1
ATOM 2472 N N . GLN A 1 305 ? 5.551 2.000 12.691 1.00 98.00 305 GLN A N 1
ATOM 2473 C CA . GLN A 1 305 ? 6.713 2.375 11.882 1.00 98.00 305 GLN A CA 1
ATOM 2474 C C . GLN A 1 305 ? 7.832 2.993 12.736 1.00 98.00 305 GLN A C 1
ATOM 2476 O O . GLN A 1 305 ? 7.646 3.304 13.910 1.00 98.00 305 GLN A O 1
ATOM 2481 N N . ALA A 1 306 ? 9.007 3.207 12.145 1.00 98.38 306 ALA A N 1
ATOM 2482 C CA . ALA A 1 306 ? 10.163 3.768 12.844 1.00 98.38 306 ALA A CA 1
ATOM 2483 C C . ALA A 1 306 ? 9.850 5.116 13.521 1.00 98.38 306 ALA A C 1
ATOM 2485 O O . ALA A 1 306 ? 10.220 5.330 14.673 1.00 98.38 306 ALA A O 1
ATOM 2486 N N . TYR A 1 307 ? 9.111 5.998 12.839 1.00 98.62 307 TYR A N 1
ATOM 2487 C CA . TYR A 1 307 ? 8.827 7.348 13.333 1.00 98.62 307 TYR A CA 1
ATOM 2488 C C . TYR A 1 307 ? 7.924 7.408 14.572 1.00 98.62 307 TYR A C 1
ATOM 2490 O O . TYR A 1 307 ? 7.985 8.400 15.288 1.00 98.62 307 TYR A O 1
ATOM 2498 N N . ASN A 1 308 ? 7.091 6.395 14.839 1.00 98.50 308 ASN A N 1
ATOM 2499 C CA . ASN A 1 308 ? 6.197 6.401 16.003 1.00 98.50 308 ASN A CA 1
ATOM 2500 C C . ASN A 1 308 ? 6.574 5.401 17.092 1.00 98.50 308 ASN A C 1
ATOM 2502 O O . ASN A 1 308 ? 5.865 5.315 18.087 1.00 98.50 308 ASN A O 1
ATOM 2506 N N . ALA A 1 309 ? 7.692 4.687 16.959 1.00 98.25 309 ALA A N 1
ATOM 2507 C CA . ALA A 1 309 ? 8.063 3.607 17.871 1.00 98.25 309 ALA A CA 1
ATOM 2508 C C . ALA A 1 309 ? 8.078 4.009 19.359 1.00 98.25 309 ALA A C 1
ATOM 2510 O O . ALA A 1 309 ? 7.682 3.217 20.210 1.00 98.25 309 ALA A O 1
ATOM 2511 N N . LEU A 1 310 ? 8.487 5.244 19.671 1.00 98.50 310 LEU A N 1
ATOM 2512 C CA . LEU A 1 310 ? 8.525 5.781 21.039 1.00 98.50 310 LEU A CA 1
ATOM 2513 C C . LEU A 1 310 ? 7.193 6.383 21.526 1.00 98.50 310 LEU A C 1
ATOM 2515 O O . LEU A 1 310 ? 7.098 6.747 22.696 1.00 98.50 310 LEU A O 1
ATOM 2519 N N . TYR A 1 311 ? 6.186 6.455 20.652 1.00 98.25 311 TYR A N 1
ATOM 2520 C CA . TYR A 1 311 ? 4.905 7.143 20.861 1.00 98.25 311 TYR A CA 1
ATOM 2521 C C . TYR A 1 311 ? 3.692 6.203 20.758 1.00 98.25 311 TYR A C 1
ATOM 2523 O O . TYR A 1 311 ? 2.554 6.628 20.937 1.00 98.25 311 TYR A O 1
ATOM 2531 N N . ILE A 1 312 ? 3.900 4.910 20.475 1.00 98.44 312 ILE A N 1
ATOM 2532 C CA . ILE A 1 312 ? 2.808 3.923 20.395 1.00 98.44 312 ILE A CA 1
ATOM 2533 C C . ILE A 1 312 ? 2.052 3.835 21.727 1.00 98.44 312 ILE A C 1
ATOM 2535 O O . ILE A 1 312 ? 0.824 3.796 21.719 1.00 98.44 312 ILE A O 1
ATOM 2539 N N . ALA A 1 313 ? 2.766 3.831 22.859 1.00 97.94 313 ALA A N 1
ATOM 2540 C CA . ALA A 1 313 ? 2.151 3.800 24.188 1.00 97.94 313 ALA A CA 1
ATOM 2541 C C . ALA A 1 313 ? 1.209 4.997 24.410 1.00 97.94 313 ALA A C 1
ATOM 2543 O O . ALA A 1 313 ? 0.095 4.805 24.888 1.00 97.94 313 ALA A O 1
ATOM 2544 N N . ASP A 1 314 ? 1.586 6.190 23.944 1.00 98.38 314 ASP A N 1
ATOM 2545 C CA . ASP A 1 314 ? 0.768 7.401 24.073 1.00 98.38 314 ASP A CA 1
ATOM 2546 C C . ASP A 1 314 ? -0.566 7.272 23.316 1.00 98.38 314 ASP A C 1
ATOM 2548 O O . ASP A 1 314 ? -1.617 7.700 23.793 1.00 98.38 314 ASP A O 1
ATOM 2552 N N . ILE A 1 315 ? -0.555 6.633 22.140 1.00 98.31 315 ILE A N 1
ATOM 2553 C CA . ILE A 1 315 ? -1.765 6.370 21.344 1.00 98.31 315 ILE A CA 1
ATOM 2554 C C . ILE A 1 315 ? -2.673 5.366 22.065 1.00 98.31 315 ILE A C 1
ATOM 2556 O O . ILE A 1 315 ? -3.898 5.526 22.073 1.00 98.31 315 ILE A O 1
ATOM 2560 N N . LEU A 1 316 ? -2.089 4.337 22.682 1.00 98.12 316 LEU A N 1
ATOM 2561 C CA . LEU A 1 316 ? -2.822 3.340 23.463 1.00 98.12 316 LEU A CA 1
ATOM 2562 C C . LEU A 1 316 ? -3.451 3.973 24.717 1.00 98.12 316 LEU A C 1
ATOM 2564 O O . LEU A 1 316 ? -4.635 3.758 24.984 1.00 98.12 316 LEU A O 1
ATOM 2568 N N . ASP A 1 317 ? -2.714 4.828 25.427 1.00 98.06 317 ASP A N 1
ATOM 2569 C CA . ASP A 1 317 ? -3.232 5.602 26.560 1.00 98.06 317 ASP A CA 1
ATOM 2570 C C . ASP A 1 317 ? -4.349 6.560 26.137 1.00 98.06 317 ASP A C 1
ATOM 2572 O O . ASP A 1 317 ? -5.393 6.634 26.793 1.00 98.06 317 ASP A O 1
ATOM 2576 N N . TYR A 1 318 ? -4.187 7.254 25.006 1.00 98.25 318 TYR A N 1
ATOM 2577 C CA . TYR A 1 318 ? -5.242 8.091 24.438 1.00 98.25 318 TYR A CA 1
ATOM 2578 C C . TYR A 1 318 ? -6.499 7.273 24.120 1.00 98.25 318 TYR A C 1
ATOM 2580 O O . TYR A 1 318 ? -7.602 7.694 24.480 1.00 98.25 318 TYR A O 1
ATOM 2588 N N . THR A 1 319 ? -6.341 6.083 23.538 1.00 97.75 319 THR A N 1
ATOM 2589 C CA . THR A 1 319 ? -7.446 5.159 23.237 1.00 97.75 319 THR A CA 1
ATOM 2590 C C . THR A 1 319 ? -8.223 4.793 24.504 1.00 97.75 319 THR A C 1
ATOM 2592 O O . THR A 1 319 ? -9.447 4.934 24.544 1.00 97.75 319 THR A O 1
ATOM 2595 N N . GLU A 1 320 ? -7.534 4.397 25.578 1.00 97.62 320 GLU A N 1
ATOM 2596 C CA . GLU A 1 320 ? -8.187 4.115 26.863 1.00 97.62 320 GLU A CA 1
ATOM 2597 C C . GLU A 1 320 ? -8.792 5.368 27.508 1.00 97.62 320 GLU A C 1
ATOM 2599 O O . GLU A 1 320 ? -9.829 5.290 28.171 1.00 97.62 320 GLU A O 1
ATOM 2604 N N . SER A 1 321 ? -8.191 6.543 27.296 1.00 97.69 321 SER A N 1
ATOM 2605 C CA . SER A 1 321 ? -8.732 7.812 27.790 1.00 97.69 321 SER A CA 1
ATOM 2606 C C . SER A 1 321 ? -10.084 8.157 27.155 1.00 97.69 321 SER A C 1
ATOM 2608 O O . SER A 1 321 ? -10.954 8.694 27.841 1.00 97.69 321 SER A O 1
ATOM 2610 N N . LEU A 1 322 ? -10.297 7.814 25.878 1.00 97.62 322 LEU A N 1
ATOM 2611 C CA . LEU A 1 322 ? -11.584 7.995 25.202 1.00 97.62 322 LEU A CA 1
ATOM 2612 C C . LEU A 1 322 ? -12.663 7.128 25.858 1.00 97.62 322 LEU A C 1
ATOM 2614 O O . LEU A 1 322 ? -13.751 7.618 26.160 1.00 97.62 322 LEU A O 1
ATOM 2618 N N . ILE A 1 323 ? -12.340 5.870 26.160 1.00 96.31 323 ILE A N 1
ATOM 2619 C CA . ILE A 1 323 ? -13.256 4.945 26.843 1.00 96.31 323 ILE A CA 1
ATOM 2620 C C . ILE A 1 323 ? -13.607 5.467 28.236 1.00 96.31 323 ILE A C 1
ATOM 2622 O O . ILE A 1 323 ? -14.781 5.522 28.596 1.00 96.31 323 ILE A O 1
ATOM 2626 N N . LYS A 1 324 ? -12.608 5.937 28.997 1.00 96.50 324 LYS A N 1
ATOM 2627 C CA . LYS A 1 324 ? -12.822 6.568 30.313 1.00 96.50 324 LYS A CA 1
ATOM 2628 C C . LYS A 1 324 ? -13.733 7.801 30.229 1.00 96.50 324 LYS A C 1
ATOM 2630 O O . LYS A 1 324 ? -14.472 8.070 31.169 1.00 96.50 324 LYS A O 1
ATOM 2635 N N . LYS A 1 325 ? -13.724 8.521 29.101 1.00 96.00 325 LYS A N 1
ATOM 2636 C CA . LYS A 1 325 ? -14.614 9.662 28.808 1.00 96.00 325 LYS A CA 1
ATOM 2637 C C . LYS A 1 325 ? -15.998 9.253 28.271 1.00 96.00 325 LYS A C 1
ATOM 2639 O O . LYS A 1 325 ? -16.791 10.122 27.917 1.00 96.00 325 LYS A O 1
ATOM 2644 N N . GLY A 1 326 ? -16.315 7.958 28.210 1.00 94.94 326 GLY A N 1
ATOM 2645 C CA . GLY A 1 326 ? -17.622 7.459 27.769 1.00 94.94 326 GLY A CA 1
ATOM 2646 C C . GLY A 1 326 ? -17.783 7.359 26.249 1.00 94.94 326 GLY A C 1
ATOM 2647 O O . GLY A 1 326 ? -18.913 7.395 25.743 1.00 94.94 326 GLY A O 1
ATOM 2648 N N . VAL A 1 327 ? -16.672 7.266 25.512 1.00 95.88 327 VAL A N 1
ATOM 2649 C CA . VAL A 1 327 ? -16.675 6.856 24.104 1.00 95.88 327 VAL A CA 1
ATOM 2650 C C . VAL A 1 327 ? -16.830 5.339 24.035 1.00 95.88 327 VAL A C 1
ATOM 2652 O O . VAL A 1 327 ? -16.033 4.595 24.602 1.00 95.88 327 VAL A O 1
ATOM 2655 N N . GLU A 1 328 ? -17.860 4.881 23.331 1.00 93.81 328 GLU A N 1
ATOM 2656 C CA . GLU A 1 328 ? -18.148 3.459 23.153 1.00 93.81 328 GLU A CA 1
ATOM 2657 C C . GLU A 1 328 ? -17.560 2.959 21.829 1.00 93.81 328 GLU A C 1
ATOM 2659 O O . GLU A 1 328 ? -17.928 3.436 20.754 1.00 93.81 328 GLU A O 1
ATOM 2664 N N . PHE A 1 329 ? -16.678 1.962 21.905 1.00 94.50 329 PHE A N 1
ATOM 2665 C CA . PHE A 1 329 ? -16.205 1.215 20.744 1.00 94.50 329 PHE A CA 1
ATOM 2666 C C . PHE A 1 329 ? -16.959 -0.118 20.664 1.00 94.50 329 PHE A C 1
ATOM 2668 O O . PHE A 1 329 ? -16.841 -0.959 21.551 1.00 94.50 329 PHE A O 1
ATOM 2675 N N . ARG A 1 330 ? -17.731 -0.328 19.589 1.00 93.50 330 ARG A N 1
ATOM 2676 C CA . ARG A 1 330 ? -18.497 -1.576 19.351 1.00 93.50 330 ARG A CA 1
ATOM 2677 C C . ARG A 1 330 ? -17.674 -2.701 18.725 1.00 93.50 330 ARG A C 1
ATOM 2679 O O . ARG A 1 330 ? -18.167 -3.805 18.508 1.00 93.50 330 ARG A O 1
ATOM 2686 N N . ILE A 1 331 ? -16.430 -2.395 18.391 1.00 91.31 331 ILE A N 1
ATOM 2687 C CA . ILE A 1 331 ? -15.412 -3.327 17.923 1.00 91.31 331 ILE A CA 1
ATOM 2688 C C . ILE A 1 331 ? -14.115 -3.033 18.681 1.00 91.31 331 ILE A C 1
ATOM 2690 O O . ILE A 1 331 ? -14.072 -2.083 19.462 1.00 91.31 331 ILE A O 1
ATOM 2694 N N . THR A 1 332 ? -13.052 -3.798 18.432 1.00 91.81 332 THR A N 1
ATOM 2695 C CA . THR A 1 332 ? -11.739 -3.515 19.027 1.00 91.81 332 THR A CA 1
ATOM 2696 C C . THR A 1 332 ? -11.350 -2.038 18.805 1.00 91.81 332 THR A C 1
ATOM 2698 O O . THR A 1 332 ? -11.353 -1.583 17.654 1.00 91.81 332 THR A O 1
ATOM 2701 N N . PRO A 1 333 ? -11.023 -1.278 19.874 1.00 95.69 333 PRO A N 1
ATOM 2702 C CA . PRO A 1 333 ? -10.839 0.178 19.810 1.00 95.69 333 PRO A CA 1
ATOM 2703 C C . PRO A 1 333 ? -9.716 0.660 18.893 1.00 95.69 333 PRO A C 1
ATOM 2705 O O . PRO A 1 333 ? -9.747 1.799 18.430 1.00 95.69 333 PRO A O 1
ATOM 2708 N N . ILE A 1 334 ? -8.729 -0.200 18.637 1.00 95.62 334 ILE A N 1
ATOM 2709 C CA . ILE A 1 334 ? -7.588 0.097 17.778 1.00 95.62 334 ILE A CA 1
ATOM 2710 C C . ILE A 1 334 ? -7.190 -1.123 16.941 1.00 95.62 334 ILE A C 1
ATOM 2712 O O . ILE A 1 334 ? -7.105 -2.247 17.436 1.00 95.62 334 ILE A O 1
ATOM 2716 N N . SER A 1 335 ? -6.931 -0.892 15.661 1.00 93.25 335 SER A N 1
ATOM 2717 C CA . SER A 1 335 ? -6.378 -1.853 14.714 1.00 93.25 335 SER A CA 1
ATOM 2718 C C . SER A 1 335 ? -4.890 -1.585 14.504 1.00 93.25 335 SER A C 1
ATOM 2720 O O . SER A 1 335 ? -4.479 -0.444 14.289 1.00 93.25 335 SER A O 1
ATOM 2722 N N . PHE A 1 336 ? -4.094 -2.653 14.484 1.00 91.50 336 PHE A N 1
ATOM 2723 C CA . PHE A 1 336 ? -2.643 -2.601 14.308 1.00 91.50 336 PHE A CA 1
ATOM 2724 C C . PHE A 1 336 ? -2.263 -2.982 12.873 1.00 91.50 336 PHE A C 1
ATOM 2726 O O . PHE A 1 336 ? -2.599 -4.069 12.404 1.00 91.50 336 PHE A O 1
ATOM 2733 N N . THR A 1 337 ? -1.552 -2.094 12.180 1.00 89.62 337 THR A N 1
ATOM 2734 C CA . THR A 1 337 ? -0.986 -2.333 10.846 1.00 89.62 337 THR A CA 1
ATOM 2735 C C . THR A 1 337 ? 0.528 -2.209 10.913 1.00 89.62 337 THR A C 1
ATOM 2737 O O . THR A 1 337 ? 1.056 -1.154 11.246 1.00 89.62 337 THR A O 1
ATOM 2740 N N . TYR A 1 338 ? 1.248 -3.274 10.586 1.00 90.00 338 TYR A N 1
ATOM 2741 C CA . TYR A 1 338 ? 2.708 -3.304 10.671 1.00 90.00 338 TYR A CA 1
ATOM 2742 C C . TYR A 1 338 ? 3.314 -2.888 9.338 1.00 90.00 338 TYR A C 1
ATOM 2744 O O . TYR A 1 338 ? 3.051 -3.524 8.317 1.00 90.00 338 TYR A O 1
ATOM 2752 N N . LEU A 1 339 ? 4.127 -1.832 9.337 1.00 91.69 339 LEU A N 1
ATOM 2753 C CA . LEU A 1 339 ? 4.798 -1.397 8.123 1.00 91.69 339 LEU A CA 1
ATOM 2754 C C . LEU A 1 339 ? 5.933 -2.367 7.769 1.00 91.69 339 LEU A C 1
ATOM 2756 O O . LEU A 1 339 ? 6.988 -2.374 8.406 1.00 91.69 339 LEU A O 1
ATOM 2760 N N . SER A 1 340 ? 5.701 -3.186 6.744 1.00 84.25 340 SER A N 1
ATOM 2761 C CA . SER A 1 340 ? 6.699 -4.066 6.122 1.00 84.25 340 SER A CA 1
ATOM 2762 C C . SER A 1 340 ? 7.358 -3.426 4.898 1.00 84.25 340 SER A C 1
ATOM 2764 O O . SER A 1 340 ? 8.519 -3.698 4.614 1.00 84.25 340 SER A O 1
ATOM 2766 N N . TYR A 1 341 ? 6.637 -2.541 4.208 1.00 88.44 341 TYR A N 1
ATOM 2767 C CA . TYR A 1 341 ? 7.107 -1.800 3.045 1.00 88.44 341 TYR A CA 1
ATOM 2768 C C . TYR A 1 341 ? 6.710 -0.316 3.156 1.00 88.44 341 TYR A C 1
ATOM 2770 O O . TYR A 1 341 ? 5.558 -0.033 3.497 1.00 88.44 341 TYR A O 1
ATOM 2778 N N . PRO A 1 342 ? 7.618 0.630 2.849 1.00 93.50 342 PRO A N 1
ATOM 2779 C CA . PRO A 1 342 ? 9.016 0.406 2.471 1.00 93.50 342 PRO A CA 1
ATOM 2780 C C . PRO A 1 342 ? 9.901 0.056 3.683 1.00 93.50 342 PRO A C 1
ATOM 2782 O O . PRO A 1 342 ? 9.789 0.657 4.749 1.00 93.50 342 PRO A O 1
ATOM 2785 N N . GLU A 1 343 ? 10.817 -0.903 3.524 1.00 93.44 343 GLU A N 1
ATOM 2786 C CA . GLU A 1 343 ? 11.552 -1.508 4.654 1.00 93.44 343 GLU A CA 1
ATOM 2787 C C . GLU A 1 343 ? 12.345 -0.509 5.504 1.00 93.44 343 GLU A C 1
ATOM 2789 O O . GLU A 1 343 ? 12.436 -0.666 6.724 1.00 93.44 343 GLU A O 1
ATOM 2794 N N . HIS A 1 344 ? 12.888 0.536 4.872 1.00 96.62 344 HIS A N 1
ATOM 2795 C CA . HIS A 1 344 ? 13.672 1.570 5.547 1.00 96.62 344 HIS A CA 1
ATOM 2796 C C . HIS A 1 344 ? 12.841 2.418 6.526 1.00 96.62 344 HIS A C 1
ATOM 2798 O O . HIS A 1 344 ? 13.420 3.169 7.297 1.00 96.62 344 HIS A O 1
ATOM 2804 N N . LEU A 1 345 ? 11.508 2.303 6.532 1.00 98.00 345 LEU A N 1
ATOM 2805 C CA . LEU A 1 345 ? 10.627 2.956 7.508 1.00 98.00 345 LEU A CA 1
ATOM 2806 C C . LEU A 1 345 ? 10.083 1.985 8.569 1.00 98.00 345 LEU A C 1
ATOM 2808 O O . LEU A 1 345 ? 9.335 2.398 9.455 1.00 98.00 345 LEU A O 1
ATOM 2812 N N . SER A 1 346 ? 10.414 0.694 8.489 1.00 95.81 346 SER A N 1
ATOM 2813 C CA . SER A 1 346 ? 9.922 -0.325 9.425 1.00 95.81 346 SER A CA 1
ATOM 2814 C C . SER A 1 346 ? 10.610 -0.232 10.794 1.00 95.81 346 SER A C 1
ATOM 2816 O O . SER A 1 346 ? 11.682 0.351 10.927 1.00 95.81 346 SER A O 1
ATOM 2818 N N . LEU A 1 347 ? 10.058 -0.884 11.824 1.00 95.94 347 LEU A N 1
ATOM 2819 C CA . LEU A 1 347 ? 10.698 -0.956 13.152 1.00 95.94 347 LEU A CA 1
ATOM 2820 C C . LEU A 1 347 ? 12.090 -1.613 13.142 1.00 95.94 347 LEU A C 1
ATOM 2822 O O . LEU A 1 347 ? 12.861 -1.455 14.092 1.00 95.94 347 LEU A O 1
ATOM 2826 N N . LYS A 1 348 ? 12.434 -2.352 12.081 1.00 92.81 348 LYS A N 1
ATOM 2827 C CA . LYS A 1 348 ? 13.717 -3.054 11.982 1.00 92.81 348 LYS A CA 1
ATOM 2828 C C . LYS A 1 348 ? 14.901 -2.093 11.945 1.00 92.81 348 LYS A C 1
ATOM 2830 O O . LYS A 1 348 ? 15.968 -2.472 12.415 1.00 92.81 348 LYS A O 1
ATOM 2835 N N . VAL A 1 349 ? 14.705 -0.865 11.455 1.00 96.75 349 VAL A N 1
ATOM 2836 C CA . VAL A 1 349 ? 15.773 0.140 11.300 1.00 96.75 349 VAL A CA 1
ATOM 2837 C C . VAL A 1 349 ? 16.187 0.799 12.614 1.00 96.75 349 VAL A C 1
ATOM 2839 O O . VAL A 1 349 ? 17.210 1.475 12.674 1.00 96.75 349 VAL A O 1
ATOM 2842 N N . LEU A 1 350 ? 15.399 0.631 13.674 1.00 98.19 350 LEU A N 1
ATOM 2843 C CA . LEU A 1 350 ? 15.606 1.359 14.918 1.00 98.19 350 LEU A CA 1
ATOM 2844 C C . LEU A 1 350 ? 16.949 1.005 15.585 1.00 98.19 350 LEU A C 1
ATOM 2846 O O . LEU A 1 350 ? 17.300 -0.181 15.657 1.00 98.19 350 LEU A O 1
ATOM 2850 N N . PRO A 1 351 ? 17.675 2.000 16.134 1.00 97.69 351 PRO A N 1
ATOM 2851 C CA . PRO A 1 351 ? 18.811 1.762 17.017 1.00 97.69 351 PRO A CA 1
ATOM 2852 C C . PRO A 1 351 ? 18.433 0.839 18.183 1.00 97.69 351 PRO A C 1
ATOM 2854 O O . PRO A 1 351 ? 17.299 0.846 18.669 1.00 97.69 351 PRO A O 1
ATOM 2857 N N . LYS A 1 352 ? 19.398 0.055 18.681 1.00 96.88 352 LYS A N 1
ATOM 2858 C CA . LYS A 1 352 ? 19.169 -0.860 19.817 1.00 96.88 352 LYS A CA 1
ATOM 2859 C C . LYS A 1 352 ? 18.658 -0.121 21.060 1.00 96.88 352 LYS A C 1
ATOM 2861 O O . LYS A 1 352 ? 17.794 -0.641 21.762 1.00 96.88 352 LYS A O 1
ATOM 2866 N N . THR A 1 353 ? 19.167 1.086 21.310 1.00 97.25 353 THR A N 1
ATOM 2867 C CA . THR A 1 353 ? 18.739 1.949 22.420 1.00 97.25 353 THR A CA 1
ATOM 2868 C C . THR A 1 353 ? 17.273 2.349 22.279 1.00 97.25 353 THR A C 1
ATOM 2870 O O . THR A 1 353 ? 16.503 2.166 23.220 1.00 97.25 353 THR A O 1
ATOM 2873 N N . THR A 1 354 ? 16.851 2.778 21.088 1.00 98.44 354 THR A N 1
ATOM 2874 C CA . THR A 1 354 ? 15.451 3.107 20.801 1.00 98.44 354 THR A CA 1
ATOM 2875 C C . THR A 1 354 ? 14.534 1.901 20.971 1.00 98.44 354 THR A C 1
ATOM 2877 O O . THR A 1 354 ? 13.483 2.020 21.597 1.00 98.44 354 THR A O 1
ATOM 2880 N N . LYS A 1 355 ? 14.927 0.725 20.457 1.00 98.44 355 LYS A N 1
ATOM 2881 C CA . LYS A 1 355 ? 14.143 -0.511 20.621 1.00 98.44 355 LYS A CA 1
ATOM 2882 C C . LYS A 1 355 ? 13.900 -0.820 22.098 1.00 98.44 355 LYS A C 1
ATOM 2884 O O . LYS A 1 355 ? 12.768 -1.100 22.479 1.00 98.44 355 LYS A O 1
ATOM 2889 N N . LYS A 1 356 ? 14.938 -0.693 22.934 1.00 98.25 356 LYS A N 1
ATOM 2890 C CA . LYS A 1 356 ? 14.836 -0.882 24.387 1.00 98.25 356 LYS A CA 1
ATOM 2891 C C . LYS A 1 356 ? 13.847 0.103 25.025 1.00 98.25 356 LYS A C 1
ATOM 2893 O O . LYS A 1 356 ? 12.934 -0.340 25.711 1.00 98.25 356 LYS A O 1
ATOM 2898 N N . LYS A 1 357 ? 13.970 1.405 24.736 1.00 98.62 357 LYS A N 1
ATOM 2899 C CA . LYS A 1 357 ? 13.053 2.445 25.248 1.00 98.62 357 LYS A CA 1
ATOM 2900 C C . LYS A 1 357 ? 11.599 2.193 24.831 1.00 98.62 357 LYS A C 1
ATOM 2902 O O . LYS A 1 357 ? 10.686 2.331 25.639 1.00 98.62 357 LYS A O 1
ATOM 2907 N N . ALA A 1 358 ? 11.374 1.807 23.573 1.00 98.50 358 ALA A N 1
ATOM 2908 C CA . ALA A 1 358 ? 10.042 1.489 23.061 1.00 98.50 358 ALA A CA 1
ATOM 2909 C C . ALA A 1 358 ? 9.425 0.281 23.790 1.00 98.50 358 ALA A C 1
ATOM 2911 O O . ALA A 1 358 ? 8.260 0.335 24.182 1.00 98.50 358 ALA A O 1
ATOM 2912 N N . ILE A 1 359 ? 10.208 -0.781 24.022 1.00 98.62 359 ILE A N 1
ATOM 2913 C CA . ILE A 1 359 ? 9.771 -1.949 24.803 1.00 98.62 359 ILE A CA 1
ATOM 2914 C C . ILE A 1 359 ? 9.435 -1.540 26.241 1.00 98.62 359 ILE A C 1
ATOM 2916 O O . ILE A 1 359 ? 8.369 -1.900 26.728 1.00 98.62 359 ILE A O 1
ATOM 2920 N N . GLU A 1 360 ? 10.293 -0.760 26.904 1.00 98.50 360 GLU A N 1
ATOM 2921 C CA . GLU A 1 360 ? 10.063 -0.286 28.277 1.00 98.50 360 GLU A CA 1
ATOM 2922 C C . GLU A 1 360 ? 8.744 0.496 28.398 1.00 98.50 360 GLU A C 1
ATOM 2924 O O . GLU A 1 360 ? 7.941 0.208 29.287 1.00 98.50 360 GLU A O 1
ATOM 2929 N N . LYS A 1 361 ? 8.465 1.414 27.462 1.00 98.50 361 LYS A N 1
ATOM 2930 C CA . LYS A 1 361 ? 7.196 2.165 27.412 1.00 98.50 361 LYS A CA 1
ATOM 2931 C C . LYS A 1 361 ? 5.980 1.249 27.226 1.00 98.50 361 LYS A C 1
ATOM 2933 O O . LYS A 1 361 ? 4.967 1.429 27.898 1.00 98.50 361 LYS A O 1
ATOM 2938 N N . LEU A 1 362 ? 6.067 0.254 26.340 1.00 98.25 362 LEU A N 1
ATOM 2939 C CA . LEU A 1 362 ? 4.976 -0.701 26.103 1.00 98.25 362 LEU A CA 1
ATOM 2940 C C . LEU A 1 362 ? 4.744 -1.630 27.302 1.00 98.25 362 LEU A C 1
ATOM 2942 O O . LEU A 1 362 ? 3.597 -1.914 27.644 1.00 98.25 362 LEU A O 1
ATOM 2946 N N . GLU A 1 363 ? 5.808 -2.085 27.963 1.00 98.00 363 GLU A N 1
ATOM 2947 C CA . GLU A 1 363 ? 5.708 -2.897 29.179 1.00 98.00 363 GLU A CA 1
ATOM 2948 C C . GLU A 1 363 ? 5.128 -2.101 30.352 1.00 98.00 363 GLU A C 1
ATOM 2950 O O . GLU A 1 363 ? 4.297 -2.620 31.099 1.00 98.00 363 GLU A O 1
ATOM 2955 N N . GLN A 1 364 ? 5.480 -0.820 30.482 1.00 98.12 364 GLN A N 1
ATOM 2956 C CA . GLN A 1 364 ? 4.856 0.070 31.458 1.00 98.12 364 GLN A CA 1
ATOM 2957 C C . GLN A 1 364 ? 3.365 0.284 31.156 1.00 98.12 364 GLN A C 1
ATOM 2959 O O . GLN A 1 364 ? 2.536 0.207 32.065 1.00 98.12 364 GLN A O 1
ATOM 2964 N N . PHE A 1 365 ? 3.002 0.500 29.888 1.00 97.38 365 PHE A N 1
ATOM 2965 C CA . PHE A 1 365 ? 1.602 0.605 29.475 1.00 97.38 365 PHE A CA 1
ATOM 2966 C C . PHE A 1 365 ? 0.808 -0.658 29.852 1.00 97.38 365 PHE A C 1
ATOM 2968 O O . PHE A 1 365 ? -0.263 -0.557 30.448 1.00 97.38 365 PHE A O 1
ATOM 2975 N N . LYS A 1 366 ? 1.350 -1.858 29.588 1.00 97.06 366 LYS A N 1
ATOM 2976 C CA . LYS A 1 366 ? 0.701 -3.142 29.921 1.00 97.06 366 LYS A CA 1
ATOM 2977 C C . LYS A 1 366 ? 0.313 -3.259 31.396 1.00 97.06 366 LYS A C 1
ATOM 2979 O O . LYS A 1 366 ? -0.734 -3.826 31.694 1.00 97.06 366 LYS A O 1
ATOM 2984 N N . GLN A 1 367 ? 1.130 -2.726 32.304 1.00 95.62 367 GLN A N 1
ATOM 2985 C CA . GLN A 1 367 ? 0.869 -2.767 33.749 1.00 95.62 367 GLN A CA 1
ATOM 2986 C C . GLN A 1 367 ? -0.313 -1.878 34.161 1.00 95.62 367 GLN A C 1
ATOM 2988 O O . GLN A 1 367 ? -1.033 -2.214 35.099 1.00 95.62 367 GLN A O 1
ATOM 2993 N N . ASN A 1 368 ? -0.533 -0.772 33.445 1.00 94.75 368 ASN A N 1
ATOM 2994 C CA . ASN A 1 368 ? -1.552 0.232 33.769 1.00 94.75 368 ASN A CA 1
ATOM 2995 C C . ASN A 1 368 ? -2.828 0.107 32.917 1.00 94.75 368 ASN A C 1
ATOM 2997 O O . ASN A 1 368 ? -3.850 0.724 33.229 1.00 94.75 368 ASN A O 1
ATOM 3001 N N . SER A 1 369 ? -2.767 -0.671 31.837 1.00 96.81 369 SER A N 1
ATOM 3002 C CA . SER A 1 369 ? -3.833 -0.826 30.853 1.00 96.81 369 SER A CA 1
ATOM 3003 C C . SER A 1 369 ? -5.051 -1.550 31.424 1.00 96.81 369 SER A C 1
ATOM 3005 O O . SER A 1 369 ? -4.969 -2.644 31.986 1.00 96.81 369 SER A O 1
ATOM 3007 N N . THR A 1 370 ? -6.226 -0.966 31.201 1.00 93.44 370 THR A N 1
ATOM 3008 C CA . THR A 1 370 ? -7.514 -1.573 31.554 1.00 93.44 370 THR A CA 1
ATOM 3009 C C . THR A 1 370 ? -8.048 -2.510 30.470 1.00 93.44 370 THR A C 1
ATOM 3011 O O . THR A 1 370 ? -8.917 -3.340 30.762 1.00 93.44 370 THR A O 1
ATOM 3014 N N . LEU A 1 371 ? -7.531 -2.400 29.239 1.00 93.94 371 LEU A N 1
ATOM 3015 C CA . LEU A 1 371 ? -7.932 -3.211 28.089 1.00 93.94 371 LEU A CA 1
ATOM 3016 C C . LEU A 1 371 ? -7.015 -4.401 27.805 1.00 93.94 371 LEU A C 1
ATOM 3018 O O . LEU A 1 371 ? -7.498 -5.392 27.260 1.00 93.94 371 LEU A O 1
ATOM 3022 N N . TYR A 1 372 ? -5.727 -4.335 28.158 1.00 94.06 372 TYR A N 1
ATOM 3023 C CA . TYR A 1 372 ? -4.718 -5.296 27.698 1.00 94.06 372 TYR A CA 1
ATOM 3024 C C . TYR A 1 372 ? -5.088 -6.754 27.975 1.00 94.06 372 TYR A C 1
ATOM 3026 O O . TYR A 1 372 ? -4.928 -7.592 27.097 1.00 94.06 372 TYR A O 1
ATOM 3034 N N . ASN A 1 373 ? -5.641 -7.056 29.152 1.00 93.12 373 ASN A N 1
ATOM 3035 C CA . ASN A 1 373 ? -6.060 -8.415 29.518 1.00 93.12 373 ASN A CA 1
ATOM 3036 C C . ASN A 1 373 ? -7.521 -8.743 29.145 1.00 93.12 373 ASN A C 1
ATOM 3038 O O . ASN A 1 373 ? -7.986 -9.844 29.428 1.00 93.12 373 ASN A O 1
ATOM 3042 N N . LYS A 1 374 ? -8.266 -7.797 28.555 1.00 93.19 374 LYS A N 1
ATOM 3043 C CA . LYS A 1 374 ? -9.704 -7.932 28.249 1.00 93.19 374 LYS A CA 1
ATOM 3044 C C . LYS A 1 374 ? -10.010 -8.039 26.757 1.00 93.19 374 LYS A C 1
ATOM 3046 O O . LYS A 1 374 ? -10.982 -8.695 26.400 1.00 93.19 374 LYS A O 1
ATOM 3051 N N . ASP A 1 375 ? -9.208 -7.418 25.895 1.00 92.06 375 ASP A N 1
ATOM 3052 C CA . ASP A 1 375 ? -9.371 -7.496 24.440 1.00 92.06 375 ASP A CA 1
ATOM 3053 C C . ASP A 1 375 ? -8.207 -8.278 23.819 1.00 92.06 375 ASP A C 1
ATOM 3055 O O . ASP A 1 375 ? -7.064 -7.825 23.796 1.00 92.06 375 ASP A O 1
ATOM 3059 N N . THR A 1 376 ? -8.506 -9.462 23.279 1.00 89.75 376 THR A N 1
ATOM 3060 C CA . THR A 1 376 ? -7.501 -10.363 22.697 1.00 89.75 376 THR A CA 1
ATOM 3061 C C . THR A 1 376 ? -6.754 -9.757 21.506 1.00 89.75 376 THR A C 1
ATOM 3063 O O . THR A 1 376 ? -5.576 -10.063 21.313 1.00 89.75 376 THR A O 1
ATOM 3066 N N . GLN A 1 377 ? -7.406 -8.932 20.681 1.00 86.94 377 GLN A N 1
ATOM 3067 C CA . GLN A 1 377 ? -6.741 -8.279 19.548 1.00 86.94 377 GLN A CA 1
ATOM 3068 C C . GLN A 1 377 ? -5.780 -7.201 20.048 1.00 86.94 377 GLN A C 1
ATOM 3070 O O . GLN A 1 377 ? -4.661 -7.103 19.548 1.00 86.94 377 GLN A O 1
ATOM 3075 N N . TYR A 1 378 ? -6.182 -6.471 21.087 1.00 90.00 378 TYR A N 1
ATOM 3076 C CA . TYR A 1 378 ? -5.348 -5.504 21.793 1.00 90.00 378 TYR A CA 1
ATOM 3077 C C . TYR A 1 378 ? -4.096 -6.165 22.394 1.00 90.00 378 TYR A C 1
ATOM 3079 O O . TYR A 1 378 ? -2.977 -5.719 22.135 1.00 90.00 378 TYR A O 1
ATOM 3087 N N . THR A 1 379 ? -4.259 -7.290 23.108 1.00 92.94 379 THR A N 1
ATOM 3088 C CA . THR A 1 379 ? -3.142 -8.072 23.673 1.00 92.94 379 THR A CA 1
ATOM 3089 C C . THR A 1 379 ? -2.174 -8.539 22.587 1.00 92.94 379 THR A C 1
ATOM 3091 O O . THR A 1 379 ? -0.962 -8.341 22.693 1.00 92.94 379 THR A O 1
ATOM 3094 N N . LYS A 1 380 ? -2.707 -9.173 21.531 1.00 89.81 380 LYS A N 1
ATOM 3095 C CA . LYS A 1 380 ? -1.905 -9.732 20.434 1.00 89.81 380 LYS A CA 1
ATOM 3096 C C . LYS A 1 380 ? -1.153 -8.641 19.684 1.00 89.81 380 LYS A C 1
ATOM 3098 O O . LYS A 1 380 ? 0.029 -8.821 19.408 1.00 89.81 380 LYS A O 1
ATOM 3103 N N . GLY A 1 381 ? -1.815 -7.516 19.414 1.00 90.50 381 GLY A N 1
ATOM 3104 C CA . GLY A 1 381 ? -1.224 -6.375 18.729 1.00 90.50 381 GLY A CA 1
ATOM 3105 C C . GLY A 1 381 ? 0.013 -5.847 19.452 1.00 90.50 381 GLY A C 1
ATOM 3106 O O . GLY A 1 381 ? 1.088 -5.766 18.856 1.00 90.50 381 GLY A O 1
ATOM 3107 N N . ILE A 1 382 ? -0.113 -5.579 20.756 1.00 94.62 382 ILE A N 1
ATOM 3108 C CA . ILE A 1 382 ? 0.988 -5.084 21.598 1.00 94.62 382 ILE A CA 1
ATOM 3109 C C . ILE A 1 382 ? 2.119 -6.114 21.697 1.00 94.62 382 ILE A C 1
ATOM 3111 O O . ILE A 1 382 ? 3.285 -5.769 21.508 1.00 94.62 382 ILE A O 1
ATOM 3115 N N . ASN A 1 383 ? 1.791 -7.388 21.930 1.00 93.69 383 ASN A N 1
ATOM 3116 C CA . ASN A 1 383 ? 2.802 -8.442 22.031 1.00 93.69 383 ASN A CA 1
ATOM 3117 C C . ASN A 1 383 ? 3.576 -8.631 20.720 1.00 93.69 383 ASN A C 1
ATOM 3119 O O . ASN A 1 383 ? 4.784 -8.850 20.755 1.00 93.69 383 ASN A O 1
ATOM 3123 N N . GLN A 1 384 ? 2.917 -8.498 19.568 1.00 90.25 384 GLN A N 1
ATOM 3124 C CA . GLN A 1 384 ? 3.585 -8.565 18.270 1.00 90.25 384 GLN A CA 1
ATOM 3125 C C . GLN A 1 384 ? 4.534 -7.375 18.050 1.00 90.25 384 GLN A C 1
ATOM 3127 O O . GLN A 1 384 ? 5.621 -7.568 17.512 1.00 90.25 384 GLN A O 1
ATOM 3132 N N . ILE A 1 385 ? 4.183 -6.165 18.509 1.00 94.06 385 ILE A N 1
ATOM 3133 C CA . ILE A 1 385 ? 5.094 -5.005 18.457 1.00 94.06 385 ILE A CA 1
ATOM 3134 C C . ILE A 1 385 ? 6.353 -5.283 19.286 1.00 94.06 385 ILE A C 1
ATOM 3136 O O . ILE A 1 385 ? 7.464 -5.109 18.788 1.00 94.06 385 ILE A O 1
ATOM 3140 N N . ILE A 1 386 ? 6.186 -5.764 20.523 1.00 95.75 386 ILE A N 1
ATOM 3141 C CA . ILE A 1 386 ? 7.306 -6.128 21.405 1.00 95.75 386 ILE A CA 1
ATOM 3142 C C . ILE A 1 386 ? 8.154 -7.236 20.770 1.00 95.75 386 ILE A C 1
ATOM 3144 O O . ILE A 1 386 ? 9.381 -7.150 20.797 1.00 95.75 386 ILE A O 1
ATOM 3148 N N . GLY A 1 387 ? 7.519 -8.232 20.144 1.00 92.31 387 GLY A N 1
ATOM 3149 C CA . GLY A 1 387 ? 8.201 -9.293 19.405 1.00 92.31 387 GLY A CA 1
ATOM 3150 C C . GLY A 1 387 ? 9.115 -8.733 18.315 1.00 92.31 387 GLY A C 1
ATOM 3151 O O . GLY A 1 387 ? 10.314 -8.988 18.353 1.00 92.31 387 GLY A O 1
ATOM 3152 N N . ILE A 1 388 ? 8.586 -7.883 17.427 1.00 90.44 388 ILE A N 1
ATOM 3153 C CA . ILE A 1 388 ? 9.353 -7.251 16.336 1.00 90.44 388 ILE A CA 1
ATOM 3154 C C . ILE A 1 388 ? 10.501 -6.383 16.877 1.00 90.44 388 ILE A C 1
ATOM 3156 O O . ILE A 1 388 ? 11.605 -6.381 16.332 1.00 90.44 388 ILE A O 1
ATOM 3160 N N . LEU A 1 389 ? 10.269 -5.630 17.957 1.00 94.94 389 LEU A N 1
ATOM 3161 C CA . LEU A 1 389 ? 11.315 -4.821 18.594 1.00 94.94 389 LEU A CA 1
ATOM 3162 C C . LEU A 1 389 ? 12.411 -5.684 19.238 1.00 94.94 389 LEU A C 1
ATOM 3164 O O . LEU A 1 389 ? 13.554 -5.238 19.320 1.00 94.94 389 LEU A O 1
ATOM 3168 N N . SER A 1 390 ? 12.075 -6.905 19.657 1.00 94.19 390 SER A N 1
ATOM 3169 C CA . SER A 1 390 ? 12.999 -7.859 20.284 1.00 94.19 390 SER A CA 1
ATOM 3170 C C . SER A 1 390 ? 13.741 -8.743 19.276 1.00 94.19 390 SER A C 1
ATOM 3172 O O . SER A 1 390 ? 14.673 -9.449 19.661 1.00 94.19 390 SER A O 1
ATOM 3174 N N . GLU A 1 391 ? 13.356 -8.713 17.997 1.00 87.75 391 GLU A N 1
ATOM 3175 C CA . GLU A 1 391 ? 14.016 -9.481 16.940 1.00 87.75 391 GLU A CA 1
ATOM 3176 C C . GLU A 1 391 ? 15.493 -9.098 16.778 1.00 87.75 391 GLU A C 1
ATOM 3178 O O . GLU A 1 391 ? 15.912 -7.944 16.964 1.00 87.75 391 GLU A O 1
ATOM 3183 N N . THR A 1 392 ? 16.289 -10.083 16.354 1.00 83.75 392 THR A N 1
ATOM 3184 C CA . THR A 1 392 ? 17.672 -9.861 15.940 1.00 83.75 392 THR A CA 1
ATOM 3185 C C . THR A 1 392 ? 17.734 -8.865 14.784 1.00 83.75 392 THR A C 1
ATOM 3187 O O . THR A 1 392 ? 16.851 -8.782 13.930 1.00 83.75 392 THR A O 1
ATOM 3190 N N . ALA A 1 393 ? 18.796 -8.060 14.773 1.00 87.69 393 ALA A N 1
ATOM 3191 C CA . ALA A 1 393 ? 19.031 -7.116 13.691 1.00 87.69 393 ALA A CA 1
ATOM 3192 C C . ALA A 1 393 ? 19.157 -7.859 12.347 1.00 87.69 393 ALA A C 1
ATOM 3194 O O . ALA A 1 393 ? 19.841 -8.884 12.301 1.00 87.69 393 ALA A O 1
ATOM 3195 N N . PRO A 1 394 ? 18.550 -7.350 11.259 1.00 90.00 394 PRO A N 1
ATOM 3196 C CA . PRO A 1 394 ? 18.763 -7.921 9.937 1.00 90.00 394 PRO A CA 1
ATOM 3197 C C . PRO A 1 394 ? 20.211 -7.689 9.480 1.00 90.00 394 PRO A C 1
ATOM 3199 O O . PRO A 1 394 ? 20.845 -6.707 9.873 1.00 90.00 394 PRO A O 1
ATOM 3202 N N . GLU A 1 395 ? 20.721 -8.555 8.603 1.00 92.69 395 GLU A N 1
ATOM 3203 C CA . GLU A 1 395 ? 22.099 -8.470 8.086 1.00 92.69 395 GLU A CA 1
ATOM 3204 C C . GLU A 1 395 ? 22.397 -7.126 7.398 1.00 92.69 395 GLU A C 1
ATOM 3206 O O . GLU A 1 395 ? 23.507 -6.607 7.474 1.00 92.69 395 GLU A O 1
ATOM 3211 N N . ASN A 1 396 ? 21.389 -6.516 6.770 1.00 94.00 396 ASN A N 1
ATOM 3212 C CA . ASN A 1 396 ? 21.489 -5.240 6.063 1.00 94.00 396 ASN A CA 1
ATOM 3213 C C . ASN A 1 396 ? 21.123 -4.010 6.925 1.00 94.00 396 ASN A C 1
ATOM 3215 O O . ASN A 1 396 ? 20.860 -2.944 6.360 1.00 94.00 396 ASN A O 1
ATOM 3219 N N . LEU A 1 397 ? 21.097 -4.123 8.263 1.00 96.50 397 LEU A N 1
ATOM 3220 C CA . LEU A 1 397 ? 20.628 -3.062 9.169 1.00 96.50 397 LEU A CA 1
ATOM 3221 C C . LEU A 1 397 ? 21.273 -1.696 8.894 1.00 96.50 397 LEU A C 1
ATOM 3223 O O . LEU A 1 397 ? 20.554 -0.711 8.746 1.00 96.50 397 LEU A O 1
ATOM 3227 N N . THR A 1 398 ? 22.603 -1.629 8.791 1.00 97.38 398 THR A N 1
ATOM 3228 C CA . THR A 1 398 ? 23.318 -0.362 8.561 1.00 97.38 398 THR A CA 1
ATOM 3229 C C . THR A 1 398 ? 22.836 0.326 7.287 1.00 97.38 398 THR A C 1
ATOM 3231 O O . THR A 1 398 ? 22.512 1.508 7.313 1.00 97.38 398 THR A O 1
ATOM 3234 N N . LYS A 1 399 ? 22.675 -0.425 6.190 1.00 97.19 399 LYS A N 1
ATOM 3235 C CA . LYS A 1 399 ? 22.151 0.107 4.925 1.00 97.19 399 LYS A CA 1
ATOM 3236 C C . LYS A 1 399 ? 20.723 0.634 5.086 1.00 97.19 399 LYS A C 1
ATOM 3238 O O . LYS A 1 399 ? 20.401 1.697 4.568 1.00 97.19 399 LYS A O 1
ATOM 3243 N N . LEU A 1 400 ? 19.859 -0.084 5.809 1.00 97.19 400 LEU A N 1
ATOM 3244 C CA . LEU A 1 400 ? 18.493 0.377 6.080 1.00 97.19 400 LEU A CA 1
ATOM 3245 C C . LEU A 1 400 ? 18.469 1.665 6.916 1.00 97.19 400 LEU A C 1
ATOM 3247 O O . LEU A 1 400 ? 17.637 2.532 6.662 1.00 97.19 400 LEU A O 1
ATOM 3251 N N . GLN A 1 401 ? 19.388 1.811 7.870 1.00 98.50 401 GLN A N 1
ATOM 3252 C CA . GLN A 1 401 ? 19.528 3.013 8.694 1.00 98.50 401 GLN A CA 1
ATOM 3253 C C . GLN A 1 401 ? 20.034 4.216 7.892 1.00 98.50 401 GLN A C 1
ATOM 3255 O O . GLN A 1 401 ? 19.476 5.305 8.009 1.00 98.50 401 GLN A O 1
ATOM 3260 N N . GLU A 1 402 ? 21.036 4.029 7.031 1.00 98.62 402 GLU A N 1
ATOM 3261 C CA . GLU A 1 402 ? 21.506 5.076 6.115 1.00 98.62 402 GLU A CA 1
ATOM 3262 C C . GLU A 1 402 ? 20.390 5.530 5.157 1.00 98.62 402 GLU A C 1
ATOM 3264 O O . GLU A 1 402 ? 20.195 6.734 4.961 1.00 98.62 402 GLU A O 1
ATOM 3269 N N . ASN A 1 403 ? 19.615 4.573 4.629 1.00 98.56 403 ASN A N 1
ATOM 3270 C CA . ASN A 1 403 ? 18.451 4.829 3.780 1.00 98.56 403 ASN A CA 1
ATOM 3271 C C . ASN A 1 403 ? 17.357 5.604 4.529 1.00 98.56 403 ASN A C 1
ATOM 3273 O O . ASN A 1 403 ? 16.807 6.559 3.984 1.00 98.56 403 ASN A O 1
ATOM 3277 N N . PHE A 1 404 ? 17.047 5.216 5.773 1.00 98.69 404 PHE A N 1
ATOM 3278 C CA . PHE A 1 404 ? 16.090 5.920 6.632 1.00 98.69 404 PHE A CA 1
ATOM 3279 C C . PHE A 1 404 ? 16.498 7.381 6.837 1.00 98.69 404 PHE A C 1
ATOM 3281 O O . PHE A 1 404 ? 15.672 8.281 6.669 1.00 98.69 404 PHE A O 1
ATOM 3288 N N . LEU A 1 405 ? 17.772 7.626 7.160 1.00 98.75 405 LEU A N 1
ATOM 3289 C CA . LEU A 1 405 ? 18.301 8.973 7.368 1.00 98.75 405 LEU A CA 1
ATOM 3290 C C . LEU A 1 405 ? 18.227 9.810 6.088 1.00 98.75 405 LEU A C 1
ATOM 3292 O O . LEU A 1 405 ? 17.750 10.943 6.132 1.00 98.75 405 LEU A O 1
ATOM 3296 N N . TYR A 1 406 ? 18.631 9.249 4.945 1.00 98.81 406 TYR A N 1
ATOM 3297 C CA . TYR A 1 406 ? 18.568 9.949 3.660 1.00 98.81 406 TYR A CA 1
ATOM 3298 C C . TYR A 1 406 ? 17.133 10.289 3.272 1.00 98.81 406 TYR A C 1
ATOM 3300 O O . TYR A 1 406 ? 16.836 11.440 2.964 1.00 98.81 406 TYR A O 1
ATOM 3308 N N . TYR A 1 407 ? 16.223 9.318 3.350 1.00 98.75 407 TYR A N 1
ATOM 3309 C CA . TYR A 1 407 ? 14.814 9.535 3.042 1.00 98.75 407 TYR A CA 1
ATOM 3310 C C . TYR A 1 407 ? 14.203 10.615 3.946 1.00 98.75 407 TYR A C 1
ATOM 3312 O O . TYR A 1 407 ? 13.586 11.564 3.461 1.00 98.75 407 TYR A O 1
ATOM 3320 N N . THR A 1 408 ? 14.453 10.525 5.258 1.00 98.69 408 THR A N 1
ATOM 3321 C CA . THR A 1 408 ? 13.999 11.512 6.249 1.00 98.69 408 THR A CA 1
ATOM 3322 C C . THR A 1 408 ? 14.510 12.911 5.919 1.00 98.69 408 THR A C 1
ATOM 3324 O O . THR A 1 408 ? 13.720 13.853 5.915 1.00 98.69 408 THR A O 1
ATOM 3327 N N . GLN A 1 409 ? 15.794 13.040 5.577 1.00 98.62 409 GLN A N 1
ATOM 3328 C CA . GLN A 1 409 ? 16.427 14.311 5.230 1.00 98.62 409 GLN A CA 1
ATOM 3329 C C . GLN A 1 409 ? 15.820 14.950 3.971 1.00 98.62 409 GLN A C 1
ATOM 3331 O O . GLN A 1 409 ? 15.599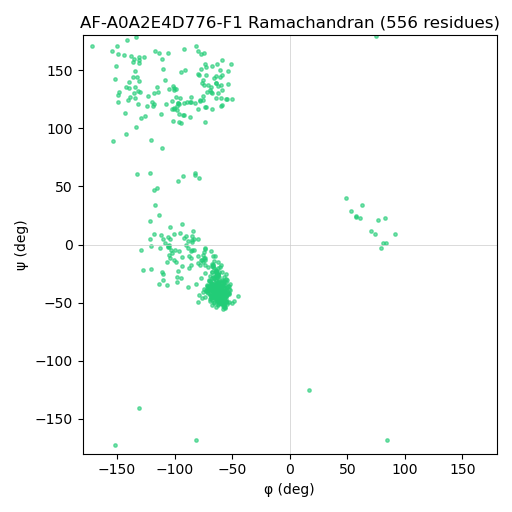 16.161 3.950 1.00 98.62 409 GLN A O 1
ATOM 3336 N N . GLN A 1 410 ? 15.531 14.163 2.930 1.00 98.69 410 GLN A N 1
ATOM 3337 C CA . GLN A 1 410 ? 14.922 14.686 1.700 1.00 98.69 410 GLN A CA 1
ATOM 3338 C C . GLN A 1 410 ? 13.500 15.205 1.949 1.00 98.69 410 GLN A C 1
ATOM 3340 O O . GLN A 1 410 ? 13.147 16.298 1.495 1.00 98.69 410 GLN A O 1
ATOM 3345 N N . LEU A 1 411 ? 12.699 14.470 2.730 1.00 98.56 411 LEU A N 1
ATOM 3346 C CA . LEU A 1 411 ? 11.360 14.923 3.117 1.00 98.56 411 LEU A CA 1
ATOM 3347 C C . LEU A 1 411 ? 11.410 16.162 4.017 1.00 98.56 411 LEU A C 1
ATOM 3349 O O . LEU A 1 411 ? 10.631 17.092 3.820 1.00 98.56 411 LEU A O 1
ATOM 3353 N N . ASP A 1 412 ? 12.339 16.203 4.971 1.00 98.62 412 ASP A N 1
ATOM 3354 C CA . ASP A 1 412 ? 12.557 17.349 5.860 1.00 98.62 412 ASP A CA 1
ATOM 3355 C C . ASP A 1 412 ? 12.892 18.614 5.070 1.00 98.62 412 ASP A C 1
ATOM 3357 O O . ASP A 1 412 ? 12.234 19.643 5.244 1.00 98.62 412 ASP A O 1
ATOM 3361 N N . LYS A 1 413 ? 13.838 18.513 4.127 1.00 98.31 413 LYS A N 1
ATOM 3362 C CA . LYS A 1 413 ? 14.208 19.608 3.222 1.00 98.31 413 LYS A CA 1
ATOM 3363 C C . LYS A 1 413 ? 13.008 20.093 2.410 1.00 98.31 413 LYS A C 1
ATOM 3365 O O . LYS A 1 413 ? 12.781 21.295 2.319 1.00 98.31 413 LYS A O 1
ATOM 3370 N N . SER A 1 414 ? 12.234 19.171 1.836 1.00 98.12 414 SER A N 1
ATOM 3371 C CA . SER A 1 414 ? 11.065 19.509 1.017 1.00 98.12 414 SER A CA 1
ATOM 3372 C C . SER A 1 414 ? 9.949 20.193 1.818 1.00 98.12 414 SER A C 1
ATOM 3374 O O . SER A 1 414 ? 9.252 21.065 1.300 1.00 98.12 414 SER A O 1
ATOM 3376 N N . ARG A 1 415 ? 9.782 19.826 3.094 1.00 97.50 415 ARG A N 1
ATOM 3377 C CA . ARG A 1 415 ? 8.679 20.292 3.951 1.00 97.50 415 ARG A CA 1
ATOM 3378 C C . ARG A 1 415 ? 9.060 21.424 4.902 1.00 97.50 415 ARG A C 1
ATOM 3380 O O . ARG A 1 415 ? 8.186 21.909 5.616 1.00 97.50 415 ARG A O 1
ATOM 3387 N N . GLY A 1 416 ? 10.334 21.816 4.950 1.00 97.69 416 GLY A N 1
ATOM 3388 C CA . GLY A 1 416 ? 10.842 22.758 5.949 1.00 97.69 416 GLY A CA 1
ATOM 3389 C C . GLY A 1 416 ? 10.718 22.223 7.380 1.00 97.69 416 GLY A C 1
ATOM 3390 O O . GLY A 1 416 ? 10.427 22.982 8.299 1.00 97.69 416 GLY A O 1
ATOM 3391 N N . GLN A 1 417 ? 10.874 20.910 7.562 1.00 98.00 417 GLN A N 1
ATOM 3392 C CA . GLN A 1 417 ? 10.842 20.240 8.867 1.00 98.00 417 GLN A CA 1
ATOM 3393 C C . GLN A 1 417 ? 12.259 19.841 9.288 1.00 98.00 417 GLN A C 1
ATOM 3395 O O . GLN A 1 417 ? 13.168 19.810 8.460 1.00 98.00 417 GLN A O 1
ATOM 3400 N N . ARG A 1 418 ? 12.452 19.510 10.568 1.00 98.25 418 ARG A N 1
ATOM 3401 C CA . ARG A 1 418 ? 13.706 18.933 11.063 1.00 98.25 418 ARG A CA 1
ATOM 3402 C C . ARG A 1 418 ? 13.418 17.761 11.990 1.00 98.25 418 ARG A C 1
ATOM 3404 O O . ARG A 1 418 ? 12.628 17.903 12.919 1.00 98.25 418 ARG A O 1
ATOM 3411 N N . PHE A 1 419 ? 14.068 16.630 11.757 1.00 98.31 419 PHE A N 1
ATOM 3412 C CA . PHE A 1 419 ? 13.899 15.394 12.520 1.00 98.31 419 PHE A CA 1
ATOM 3413 C C . PHE A 1 419 ? 13.969 15.608 14.041 1.00 98.31 419 PHE A C 1
ATOM 3415 O O . PHE A 1 419 ? 13.056 15.207 14.763 1.00 98.31 419 PHE A O 1
ATOM 3422 N N . GLN A 1 420 ? 14.979 16.330 14.517 1.00 97.94 420 GLN A N 1
ATOM 3423 C CA . GLN A 1 420 ? 15.184 16.624 15.934 1.00 97.94 420 GLN A CA 1
ATOM 3424 C C . GLN A 1 420 ? 14.082 17.480 16.579 1.00 97.94 420 GLN A C 1
ATOM 3426 O O . GLN A 1 420 ? 13.905 17.410 17.790 1.00 97.94 420 GLN A O 1
ATOM 3431 N N . ASP A 1 421 ? 13.332 18.272 15.803 1.00 98.25 421 ASP A N 1
ATOM 3432 C CA . ASP A 1 421 ? 12.273 19.132 16.356 1.00 98.25 421 ASP A CA 1
ATOM 3433 C C . ASP A 1 421 ? 11.019 18.336 16.709 1.00 98.25 421 ASP A C 1
ATOM 3435 O O . ASP A 1 421 ? 10.245 18.731 17.579 1.00 98.25 421 ASP A O 1
ATOM 3439 N N . PHE A 1 422 ? 10.797 17.233 15.995 1.00 98.00 422 PHE A N 1
ATOM 3440 C CA . PHE A 1 422 ? 9.587 16.436 16.122 1.00 98.00 422 PHE A CA 1
ATOM 3441 C C . PHE A 1 422 ? 9.834 15.120 16.847 1.00 98.00 422 PHE A C 1
ATOM 3443 O O . PHE A 1 422 ? 8.957 14.674 17.568 1.00 98.00 422 PHE A O 1
ATOM 3450 N N . LEU A 1 423 ? 11.001 14.497 16.675 1.00 98.38 423 LEU A N 1
ATOM 3451 C CA . LEU A 1 423 ? 11.324 13.192 17.258 1.00 98.38 423 LEU A CA 1
ATOM 3452 C C . LEU A 1 423 ? 12.714 13.228 17.929 1.00 98.38 423 LEU A C 1
ATOM 3454 O O . LEU A 1 423 ? 13.611 12.491 17.506 1.00 98.38 423 LEU A O 1
ATOM 3458 N N . PRO A 1 424 ? 12.927 14.083 18.950 1.00 97.81 424 PRO A N 1
ATOM 3459 C CA . PRO A 1 424 ? 14.251 14.350 19.521 1.00 97.81 424 PRO A CA 1
ATOM 3460 C C . PRO A 1 424 ? 14.938 13.090 20.060 1.00 97.81 424 PRO A C 1
ATOM 3462 O O . PRO A 1 424 ? 16.081 12.819 19.712 1.00 97.81 424 PRO A O 1
ATOM 3465 N N . GLU A 1 425 ? 14.225 12.255 20.823 1.00 97.81 425 GLU A N 1
ATOM 3466 C CA . GLU A 1 425 ? 14.805 11.028 21.388 1.00 97.81 425 GLU A CA 1
ATOM 3467 C C . GLU A 1 425 ? 15.261 10.034 20.309 1.00 97.81 425 GLU A C 1
ATOM 3469 O O . GLU A 1 425 ? 16.289 9.371 20.461 1.00 97.81 425 GLU A O 1
ATOM 3474 N N . LEU A 1 426 ? 14.498 9.928 19.214 1.00 98.44 426 LEU A N 1
ATOM 3475 C CA . LEU A 1 426 ? 14.853 9.061 18.093 1.00 98.44 426 LEU A CA 1
ATOM 3476 C C . LEU A 1 426 ? 16.057 9.628 17.331 1.00 98.44 426 LEU A C 1
ATOM 3478 O O . LEU A 1 426 ? 16.955 8.877 16.951 1.00 98.44 426 LEU A O 1
ATOM 3482 N N . PHE A 1 427 ? 16.087 10.945 17.123 1.00 98.44 427 PHE A N 1
ATOM 3483 C CA . PHE A 1 427 ? 17.206 11.636 16.491 1.00 98.44 427 PHE A CA 1
ATOM 3484 C C . PHE A 1 427 ? 18.511 11.459 17.281 1.00 98.44 427 PHE A C 1
ATOM 3486 O O . PHE A 1 427 ? 19.546 11.156 16.683 1.00 98.44 427 PHE A O 1
ATOM 3493 N N . ASP A 1 428 ? 18.465 11.593 18.607 1.00 98.38 428 ASP A N 1
ATOM 3494 C CA . ASP A 1 428 ? 19.631 11.423 19.478 1.00 98.38 428 ASP A CA 1
ATOM 3495 C C . ASP A 1 428 ? 20.200 10.002 19.377 1.00 98.38 428 ASP A C 1
ATOM 3497 O O . ASP A 1 428 ? 21.408 9.821 19.201 1.00 98.38 428 ASP A O 1
ATOM 3501 N N . ASP A 1 429 ? 19.331 8.986 19.407 1.00 98.25 429 ASP A N 1
ATOM 3502 C CA . ASP A 1 429 ? 19.740 7.585 19.271 1.00 98.25 429 ASP A CA 1
ATOM 3503 C C . ASP A 1 429 ? 20.365 7.291 17.894 1.00 98.25 429 ASP A C 1
ATOM 3505 O O . ASP A 1 429 ? 21.349 6.554 17.804 1.00 98.25 429 ASP A O 1
ATOM 3509 N N . PHE A 1 430 ? 19.839 7.874 16.812 1.00 98.31 430 PHE A N 1
ATOM 3510 C CA . PHE A 1 430 ? 20.442 7.755 15.479 1.00 98.31 430 PHE A CA 1
ATOM 3511 C C . PHE A 1 430 ? 21.776 8.503 15.368 1.00 98.31 430 PHE A C 1
ATOM 3513 O O . PHE A 1 430 ? 22.705 8.009 14.726 1.00 98.31 430 PHE A O 1
ATOM 3520 N N . SER A 1 431 ? 21.899 9.666 16.009 1.00 97.50 431 SER A N 1
ATOM 3521 C CA . SER A 1 431 ? 23.117 10.485 15.988 1.00 97.50 431 SER A CA 1
ATOM 3522 C C . SER A 1 431 ? 24.304 9.766 16.633 1.00 97.50 431 SER A C 1
ATOM 3524 O O . SER A 1 431 ? 25.436 9.883 16.159 1.00 97.50 431 SER A O 1
ATOM 3526 N N . GLN A 1 432 ? 24.052 8.944 17.657 1.00 97.69 432 GLN A N 1
ATOM 3527 C CA . GLN A 1 432 ? 25.074 8.107 18.296 1.00 97.69 432 GLN A CA 1
ATOM 3528 C C . GLN A 1 432 ? 25.661 7.038 17.365 1.00 97.69 432 GLN A C 1
ATOM 3530 O O . GLN A 1 432 ? 26.782 6.587 17.594 1.00 97.69 432 GLN A O 1
ATOM 3535 N N . LEU A 1 433 ? 24.945 6.643 16.306 1.00 96.88 433 LEU A N 1
ATOM 3536 C CA . LEU A 1 433 ? 25.439 5.655 15.344 1.00 96.88 433 LEU A CA 1
ATOM 3537 C C . LEU A 1 433 ? 26.497 6.227 14.388 1.00 96.88 433 LEU A C 1
ATOM 3539 O O . LEU A 1 433 ? 27.171 5.452 13.716 1.00 96.88 433 LEU A O 1
ATOM 3543 N N . GLN A 1 434 ? 26.627 7.559 14.300 1.00 95.94 434 GLN A N 1
ATOM 3544 C CA . GLN A 1 434 ? 27.565 8.258 13.405 1.00 95.94 434 GLN A CA 1
ATOM 3545 C C . GLN A 1 434 ? 27.450 7.836 11.925 1.00 95.94 434 GLN A C 1
ATOM 3547 O O . GLN A 1 434 ? 28.416 7.895 11.161 1.00 95.94 434 GLN A O 1
ATOM 3552 N N . LEU A 1 435 ? 26.254 7.413 11.508 1.00 96.81 435 LEU A N 1
ATOM 3553 C CA . LEU A 1 435 ? 25.970 7.011 10.134 1.00 96.81 435 LEU A CA 1
ATOM 3554 C C . LEU A 1 435 ? 25.809 8.228 9.227 1.00 96.81 435 LEU A C 1
ATOM 3556 O O . LEU A 1 435 ? 25.346 9.290 9.648 1.00 96.81 435 LEU A O 1
ATOM 3560 N N . ARG A 1 436 ? 26.148 8.055 7.948 1.00 96.75 436 ARG A N 1
ATOM 3561 C CA . ARG A 1 436 ? 25.907 9.071 6.923 1.00 96.75 436 ARG A CA 1
ATOM 3562 C C . ARG A 1 436 ? 24.628 8.736 6.152 1.00 96.75 436 ARG A C 1
ATOM 3564 O O . ARG A 1 436 ? 24.482 7.595 5.723 1.00 96.75 436 ARG A O 1
ATOM 3571 N N . PRO A 1 437 ? 23.727 9.706 5.926 1.00 97.94 437 PRO A N 1
ATOM 3572 C CA . PRO A 1 437 ? 22.579 9.512 5.048 1.00 97.94 437 PRO A CA 1
ATOM 3573 C C . PRO A 1 437 ? 23.029 9.034 3.661 1.00 97.94 437 PRO A C 1
ATOM 3575 O O . PRO A 1 437 ? 23.857 9.684 3.019 1.00 97.94 437 PRO A O 1
ATOM 3578 N N . LYS A 1 438 ? 22.487 7.908 3.188 1.00 97.81 438 LYS A N 1
ATOM 3579 C CA . LYS A 1 438 ? 22.791 7.356 1.864 1.00 97.81 438 LYS A CA 1
ATOM 3580 C C . LYS A 1 438 ? 21.531 6.818 1.193 1.00 97.81 438 LYS A C 1
ATOM 3582 O O . LYS A 1 438 ? 20.748 6.125 1.827 1.00 97.81 438 LYS A O 1
ATOM 3587 N N . SER A 1 439 ? 21.346 7.130 -0.087 1.00 96.00 439 SER A N 1
ATOM 3588 C CA . SER A 1 439 ? 20.277 6.532 -0.895 1.00 96.00 439 SER A CA 1
ATOM 3589 C C . SER A 1 439 ? 20.597 5.067 -1.237 1.00 96.00 439 SER A C 1
ATOM 3591 O O . SER A 1 439 ? 21.779 4.719 -1.375 1.00 96.00 439 SER A O 1
ATOM 3593 N N . PRO A 1 440 ? 19.587 4.204 -1.460 1.00 93.75 440 PRO A N 1
ATOM 3594 C CA . PRO A 1 440 ? 19.780 2.948 -2.161 1.00 93.75 440 PRO A CA 1
ATOM 3595 C C . PRO A 1 440 ? 20.500 3.142 -3.502 1.00 93.75 440 PRO A C 1
ATOM 3597 O O . PRO A 1 440 ? 20.434 4.192 -4.141 1.00 93.75 440 PRO A O 1
ATOM 3600 N N . ALA A 1 441 ? 21.169 2.087 -3.965 1.00 88.12 441 ALA A N 1
ATOM 3601 C CA . ALA A 1 441 ? 21.665 2.059 -5.334 1.00 88.12 441 ALA A CA 1
ATOM 3602 C C . ALA A 1 441 ? 20.483 2.040 -6.316 1.00 88.12 441 ALA A C 1
ATOM 3604 O O . ALA A 1 441 ? 19.471 1.382 -6.061 1.00 88.12 441 ALA A O 1
ATOM 3605 N N . MET A 1 442 ? 20.638 2.729 -7.448 1.00 86.62 442 MET A N 1
ATOM 3606 C CA . MET A 1 442 ? 19.679 2.663 -8.548 1.00 86.62 442 MET A CA 1
ATOM 3607 C C . MET A 1 442 ? 19.569 1.221 -9.044 1.00 86.62 442 MET A C 1
ATOM 3609 O O . MET A 1 442 ? 20.551 0.636 -9.496 1.00 86.62 442 MET A O 1
ATOM 3613 N N . GLN A 1 443 ? 18.370 0.649 -8.952 1.00 85.56 443 GLN A N 1
ATOM 3614 C CA . GLN A 1 443 ? 18.138 -0.722 -9.389 1.00 85.56 443 GLN A CA 1
ATOM 3615 C C . GLN A 1 443 ? 18.202 -0.811 -10.924 1.00 85.56 443 GLN A C 1
ATOM 3617 O O . GLN A 1 443 ? 17.580 0.018 -11.594 1.00 85.56 443 GLN A O 1
ATOM 3622 N N . PRO A 1 444 ? 18.858 -1.835 -11.503 1.00 86.88 444 PRO A N 1
ATOM 3623 C CA . PRO A 1 444 ? 18.888 -2.051 -12.954 1.00 86.88 444 PRO A CA 1
ATOM 3624 C C . PRO A 1 444 ? 17.489 -2.062 -13.589 1.00 86.88 444 PRO A C 1
ATOM 3626 O O . PRO A 1 444 ? 17.261 -1.458 -14.631 1.00 86.88 444 PRO A O 1
ATOM 3629 N N . ALA A 1 445 ? 16.506 -2.662 -12.907 1.00 84.31 445 ALA A N 1
ATOM 3630 C CA . ALA A 1 445 ? 15.113 -2.665 -13.356 1.00 84.31 445 ALA A CA 1
ATOM 3631 C C . ALA A 1 445 ? 14.523 -1.254 -13.503 1.00 84.31 445 ALA A C 1
ATOM 3633 O O . ALA A 1 445 ? 13.849 -0.968 -14.486 1.00 84.31 445 ALA A O 1
ATOM 3634 N N . LEU A 1 446 ? 14.827 -0.349 -12.573 1.00 84.94 446 LEU A N 1
ATOM 3635 C CA . LEU A 1 446 ? 14.365 1.034 -12.646 1.00 84.94 446 LEU A CA 1
ATOM 3636 C C . LEU A 1 446 ? 15.048 1.804 -13.786 1.00 84.94 446 LEU A C 1
ATOM 3638 O O . LEU A 1 446 ? 14.413 2.622 -14.452 1.00 84.94 446 LEU A O 1
ATOM 3642 N N . LEU A 1 447 ? 16.338 1.542 -14.019 1.00 88.38 447 LEU A N 1
ATOM 3643 C CA . LEU A 1 447 ? 17.083 2.124 -15.137 1.00 88.38 447 LEU A CA 1
ATOM 3644 C C . LEU A 1 447 ? 16.487 1.680 -16.482 1.00 88.38 447 LEU A C 1
ATOM 3646 O O . LEU A 1 447 ? 16.236 2.532 -17.336 1.00 88.38 447 LEU A O 1
ATOM 3650 N N . ARG A 1 448 ? 16.156 0.389 -16.626 1.00 87.94 448 ARG A N 1
ATOM 3651 C CA . ARG A 1 448 ? 15.416 -0.149 -17.781 1.00 87.94 448 ARG A CA 1
ATOM 3652 C C . ARG A 1 448 ? 14.075 0.535 -18.003 1.00 87.94 448 ARG A C 1
ATOM 3654 O O . ARG A 1 448 ? 13.813 1.024 -19.098 1.00 87.94 448 ARG A O 1
ATOM 3661 N N . GLU A 1 449 ? 13.230 0.568 -16.969 1.00 86.19 449 GLU A N 1
ATOM 3662 C CA . GLU A 1 449 ? 11.879 1.141 -17.048 1.00 86.19 449 GLU A CA 1
ATOM 3663 C C . GLU A 1 449 ? 11.940 2.592 -17.554 1.00 86.19 449 GLU A C 1
ATOM 3665 O O . GLU A 1 449 ? 11.217 2.982 -18.474 1.00 86.19 449 GLU A O 1
ATOM 3670 N N . LYS A 1 450 ? 12.878 3.384 -17.024 1.00 83.62 450 LYS A N 1
ATOM 3671 C CA . LYS A 1 450 ? 13.124 4.752 -17.492 1.00 83.62 450 LYS A CA 1
ATOM 3672 C C . LYS A 1 450 ? 13.648 4.811 -18.926 1.00 83.62 450 LYS A C 1
ATOM 3674 O O . LYS A 1 450 ? 13.211 5.676 -19.685 1.00 83.62 450 LYS A O 1
ATOM 3679 N N . GLY A 1 451 ? 14.560 3.913 -19.297 1.00 89.44 451 GLY A N 1
ATOM 3680 C CA . GLY A 1 451 ? 15.071 3.798 -20.661 1.00 89.44 451 GLY A CA 1
ATOM 3681 C C . GLY A 1 451 ? 13.938 3.594 -21.667 1.00 89.44 451 GLY A C 1
ATOM 3682 O O . GLY A 1 451 ? 13.842 4.326 -22.652 1.00 89.44 451 GLY A O 1
ATOM 3683 N N . TRP A 1 452 ? 13.004 2.688 -21.375 1.00 87.06 452 TRP A N 1
ATOM 3684 C CA . TRP A 1 452 ? 11.810 2.489 -22.199 1.00 87.06 452 TRP A CA 1
ATOM 3685 C C . TRP A 1 452 ? 10.917 3.725 -22.274 1.00 87.06 452 TRP A C 1
ATOM 3687 O O . TRP A 1 452 ? 10.443 4.072 -23.356 1.00 87.06 452 TRP A O 1
ATOM 3697 N N . MET A 1 453 ? 10.709 4.422 -21.157 1.00 83.38 453 MET A N 1
ATOM 3698 C CA . MET A 1 453 ? 9.903 5.645 -21.144 1.00 83.38 453 MET A CA 1
ATOM 3699 C C . MET A 1 453 ? 10.506 6.759 -22.000 1.00 83.38 453 MET A C 1
ATOM 3701 O O . MET A 1 453 ? 9.781 7.418 -22.747 1.00 83.38 453 MET A O 1
ATOM 3705 N N . LEU A 1 454 ? 11.822 6.964 -21.924 1.00 87.25 454 LEU A N 1
ATOM 3706 C CA . LEU A 1 454 ? 12.519 7.940 -22.764 1.00 87.25 454 LEU A CA 1
ATOM 3707 C C . LEU A 1 454 ? 12.475 7.538 -24.235 1.00 87.25 454 LEU A C 1
ATOM 3709 O O . LEU A 1 454 ? 12.186 8.375 -25.089 1.00 87.25 454 LEU A O 1
ATOM 3713 N N . SER A 1 455 ? 12.656 6.250 -24.522 1.00 88.88 455 SER A N 1
ATOM 3714 C CA . SER A 1 455 ? 12.574 5.732 -25.882 1.00 88.88 455 SER A CA 1
ATOM 3715 C C . SER A 1 455 ? 11.199 5.970 -26.513 1.00 88.88 455 SER A C 1
ATOM 3717 O O . SER A 1 455 ? 11.124 6.495 -27.623 1.00 88.88 455 SER A O 1
ATOM 3719 N N . LYS A 1 456 ? 10.108 5.707 -25.781 1.00 85.25 456 LYS A N 1
ATOM 3720 C CA . LYS A 1 456 ? 8.735 5.996 -26.237 1.00 85.25 456 LYS A CA 1
ATOM 3721 C C . LYS A 1 456 ? 8.478 7.482 -26.491 1.00 85.25 456 LYS A C 1
ATOM 3723 O O . LYS A 1 456 ? 7.646 7.819 -27.326 1.00 85.25 456 LYS A O 1
ATOM 3728 N N . LYS A 1 457 ? 9.193 8.369 -25.794 1.00 85.31 457 LYS A N 1
ATOM 3729 C CA . LYS A 1 457 ? 9.142 9.827 -25.997 1.00 85.31 457 LYS A CA 1
ATOM 3730 C C . LYS A 1 457 ? 10.076 10.319 -27.113 1.00 85.31 457 LYS A C 1
ATOM 3732 O O . LYS A 1 457 ? 10.169 11.522 -27.329 1.00 85.31 457 LYS A O 1
ATOM 3737 N N . GLY A 1 458 ? 10.779 9.419 -27.805 1.00 89.00 458 GLY A N 1
ATOM 3738 C CA . GLY A 1 458 ? 11.740 9.751 -28.861 1.00 89.00 458 GLY A CA 1
ATOM 3739 C C . GLY A 1 458 ? 13.128 10.173 -28.358 1.00 89.00 458 GLY A C 1
ATOM 3740 O O . GLY A 1 458 ? 14.014 10.436 -29.169 1.00 89.00 458 GLY A O 1
ATOM 3741 N N . ALA A 1 459 ? 13.361 10.188 -27.043 1.00 92.44 459 ALA A N 1
ATOM 3742 C CA . ALA A 1 459 ? 14.647 10.506 -26.419 1.00 92.44 459 ALA A CA 1
ATOM 3743 C C . ALA A 1 459 ? 15.573 9.270 -26.407 1.00 92.44 459 ALA A C 1
ATOM 3745 O O . ALA A 1 459 ? 15.923 8.718 -25.362 1.00 92.44 459 ALA A O 1
ATOM 3746 N N . ILE A 1 460 ? 15.910 8.773 -27.605 1.00 94.19 460 ILE A N 1
ATOM 3747 C CA . ILE A 1 460 ? 16.627 7.499 -27.795 1.00 94.19 460 ILE A CA 1
ATOM 3748 C C . ILE A 1 460 ? 18.053 7.543 -27.218 1.00 94.19 460 ILE A C 1
ATOM 3750 O O . ILE A 1 460 ? 18.531 6.542 -26.689 1.00 94.19 460 ILE A O 1
ATOM 3754 N N . LYS A 1 461 ? 18.750 8.685 -27.285 1.00 94.25 461 LYS A N 1
ATOM 3755 C CA . LYS A 1 461 ? 20.137 8.797 -26.791 1.00 94.25 461 LYS A CA 1
ATOM 3756 C C . LYS A 1 461 ? 20.201 8.702 -25.269 1.00 94.25 461 LYS A C 1
ATOM 3758 O O . LYS A 1 461 ? 21.063 8.023 -24.722 1.00 94.25 461 LYS A O 1
ATOM 3763 N N . GLU A 1 462 ? 19.275 9.362 -24.593 1.00 92.56 462 GLU A N 1
ATOM 3764 C CA . GLU A 1 462 ? 19.129 9.338 -23.146 1.00 92.56 462 GLU A CA 1
ATOM 3765 C C . GLU A 1 462 ? 18.657 7.959 -22.669 1.00 92.56 462 GLU A C 1
ATOM 3767 O O . GLU A 1 462 ? 19.126 7.465 -21.645 1.00 92.56 462 GLU A O 1
ATOM 3772 N N . ALA A 1 463 ? 17.793 7.293 -23.445 1.00 94.69 463 ALA A N 1
ATOM 3773 C CA . ALA A 1 463 ? 17.412 5.907 -23.194 1.00 94.69 463 ALA A CA 1
ATOM 3774 C C . ALA A 1 463 ? 18.626 4.962 -23.224 1.00 94.69 463 ALA A C 1
ATOM 3776 O O . ALA A 1 463 ? 18.804 4.185 -22.287 1.00 94.69 463 ALA A O 1
ATOM 3777 N N . ILE A 1 464 ? 19.497 5.076 -24.237 1.00 95.69 464 ILE A N 1
ATOM 3778 C CA . ILE A 1 464 ? 20.737 4.286 -24.341 1.00 95.69 464 ILE A CA 1
ATOM 3779 C C . ILE A 1 464 ? 21.600 4.445 -23.084 1.00 95.69 464 ILE A C 1
ATOM 3781 O O . ILE A 1 464 ? 21.985 3.442 -22.490 1.00 95.69 464 ILE A O 1
ATOM 3785 N N . GLN A 1 465 ? 21.829 5.679 -22.623 1.00 94.44 465 GLN A N 1
ATOM 3786 C CA . GLN A 1 465 ? 22.638 5.936 -21.422 1.00 94.44 465 GLN A CA 1
ATOM 3787 C C . GLN A 1 465 ? 22.089 5.224 -20.176 1.00 94.44 465 GLN A C 1
ATOM 3789 O O . GLN A 1 465 ? 22.853 4.796 -19.311 1.00 94.44 465 GLN A O 1
ATOM 3794 N N . LEU A 1 466 ? 20.766 5.095 -20.054 1.00 93.00 466 LEU A N 1
ATOM 3795 C CA . LEU A 1 466 ? 20.150 4.387 -18.931 1.00 93.00 466 LEU A CA 1
ATOM 3796 C C . LEU A 1 466 ? 20.323 2.872 -19.029 1.00 93.00 466 LEU A C 1
ATOM 3798 O O . LEU A 1 466 ? 20.602 2.234 -18.014 1.00 93.00 466 LEU A O 1
ATOM 3802 N N . PHE A 1 467 ? 20.198 2.296 -20.224 1.00 93.75 467 PHE A N 1
ATOM 3803 C CA . PHE A 1 467 ? 20.462 0.872 -20.425 1.00 93.75 467 PHE A CA 1
ATOM 3804 C C . PHE A 1 467 ? 21.947 0.525 -20.245 1.00 93.75 467 PHE A C 1
ATOM 3806 O O . PHE A 1 467 ? 22.257 -0.521 -19.680 1.00 93.75 467 PHE A O 1
ATOM 3813 N N . GLU A 1 468 ? 22.867 1.409 -20.637 1.00 93.31 468 GLU A N 1
ATOM 3814 C CA . GLU A 1 468 ? 24.301 1.249 -20.359 1.00 93.31 468 GLU A CA 1
ATOM 3815 C C . GLU A 1 468 ? 24.574 1.236 -18.853 1.00 93.31 468 GLU A C 1
ATOM 3817 O O . GLU A 1 468 ? 25.168 0.284 -18.351 1.00 93.31 468 GLU A O 1
ATOM 3822 N N . LYS A 1 469 ? 24.025 2.201 -18.102 1.00 90.81 469 LYS A N 1
ATOM 3823 C CA . LYS A 1 469 ? 24.092 2.198 -16.629 1.00 90.81 469 LYS A CA 1
ATOM 3824 C C . LYS A 1 469 ? 23.458 0.946 -16.014 1.00 90.81 469 LYS A C 1
ATOM 3826 O O . LYS A 1 469 ? 23.938 0.442 -15.000 1.00 90.81 469 LYS A O 1
ATOM 3831 N N . SER A 1 470 ? 22.374 0.433 -16.604 1.00 92.38 470 SER A N 1
ATOM 3832 C CA . SER A 1 470 ? 21.740 -0.816 -16.161 1.00 92.38 470 SER A CA 1
ATOM 3833 C C . SER A 1 470 ? 22.689 -2.007 -16.311 1.00 92.38 470 SER A C 1
ATOM 3835 O O . SER A 1 470 ? 22.827 -2.804 -15.380 1.00 92.38 470 SER A O 1
ATOM 3837 N N . LEU A 1 471 ? 23.392 -2.108 -17.442 1.00 91.50 471 LEU A N 1
ATOM 3838 C CA . LEU A 1 471 ? 24.391 -3.148 -17.696 1.00 91.50 471 LEU A CA 1
ATOM 3839 C C . LEU A 1 471 ? 25.640 -2.998 -16.824 1.00 91.50 471 LEU A C 1
ATOM 3841 O O . LEU A 1 471 ? 26.171 -4.002 -16.360 1.00 91.50 471 LEU A O 1
ATOM 3845 N N . GLU A 1 472 ? 26.088 -1.772 -16.555 1.00 90.75 472 GLU A N 1
ATOM 3846 C CA . GLU A 1 472 ? 27.178 -1.513 -15.604 1.00 90.75 472 GLU A CA 1
ATOM 3847 C C . GLU A 1 472 ? 26.823 -2.014 -14.197 1.00 90.75 472 GLU A C 1
ATOM 3849 O O . GLU A 1 472 ? 27.665 -2.590 -13.510 1.00 90.75 472 GLU A O 1
ATOM 3854 N N . ALA A 1 473 ? 25.565 -1.839 -13.779 1.00 84.94 473 ALA A N 1
ATOM 3855 C CA . ALA A 1 473 ? 25.094 -2.240 -12.457 1.00 84.94 473 ALA A CA 1
ATOM 3856 C C . ALA A 1 473 ? 24.734 -3.734 -12.341 1.00 84.94 473 ALA A C 1
ATOM 3858 O O . ALA A 1 473 ? 24.900 -4.316 -11.270 1.00 84.94 473 ALA A O 1
ATOM 3859 N N . SER A 1 474 ? 24.208 -4.355 -13.403 1.00 87.75 474 SER A N 1
ATOM 3860 C CA . SER A 1 474 ? 23.724 -5.751 -13.383 1.00 87.75 474 SER A CA 1
ATOM 3861 C C . SER A 1 474 ? 24.651 -6.766 -14.049 1.00 87.75 474 SER A C 1
ATOM 3863 O O . SER A 1 474 ? 24.445 -7.969 -13.891 1.00 87.75 474 SER A O 1
ATOM 3865 N N . GLY A 1 475 ? 25.658 -6.303 -14.786 1.00 90.00 475 GLY A N 1
ATOM 3866 C CA . GLY A 1 475 ? 26.396 -7.126 -15.732 1.00 90.00 475 GLY A CA 1
ATOM 3867 C C . GLY A 1 475 ? 25.605 -7.405 -17.023 1.00 90.00 475 GLY A C 1
ATOM 3868 O O . GLY A 1 475 ? 24.465 -6.958 -17.187 1.00 90.00 475 GLY A O 1
ATOM 3869 N N . PRO A 1 476 ? 26.205 -8.143 -17.977 1.00 90.38 476 PRO A N 1
ATOM 3870 C CA . PRO A 1 476 ? 25.563 -8.484 -19.243 1.00 90.38 476 PRO A CA 1
ATOM 3871 C C . PRO A 1 476 ? 24.258 -9.260 -19.035 1.00 90.38 476 PRO A C 1
ATOM 3873 O O . PRO A 1 476 ? 24.268 -10.364 -18.495 1.00 90.38 476 PRO A O 1
ATOM 3876 N N . ASN A 1 477 ? 23.137 -8.717 -19.512 1.00 92.31 477 ASN A N 1
ATOM 3877 C CA . ASN A 1 477 ? 21.861 -9.426 -19.552 1.00 92.31 477 ASN A CA 1
ATOM 3878 C C . ASN A 1 477 ? 21.195 -9.270 -20.926 1.00 92.31 477 ASN A C 1
ATOM 3880 O O . ASN A 1 477 ? 21.316 -8.232 -21.579 1.00 92.31 477 ASN A O 1
ATOM 3884 N N . ALA A 1 478 ? 20.522 -10.333 -21.378 1.00 93.38 478 ALA A N 1
ATOM 3885 C CA . ALA A 1 478 ? 20.014 -10.435 -22.746 1.00 93.38 478 ALA A CA 1
ATOM 3886 C C . ALA A 1 478 ? 18.985 -9.344 -23.082 1.00 93.38 478 ALA A C 1
ATOM 3888 O O . ALA A 1 478 ? 18.998 -8.815 -24.190 1.00 93.38 478 ALA A O 1
ATOM 3889 N N . LEU A 1 479 ? 18.135 -8.985 -22.114 1.00 91.75 479 LEU A N 1
ATOM 3890 C CA . LEU A 1 479 ? 17.087 -7.983 -22.284 1.00 91.75 479 LEU A CA 1
ATOM 3891 C C . LEU A 1 479 ? 17.683 -6.595 -22.555 1.00 91.75 479 LEU A C 1
ATOM 3893 O O . LEU A 1 479 ? 17.377 -5.999 -23.579 1.00 91.75 479 LEU A O 1
ATOM 3897 N N . ASP A 1 480 ? 18.581 -6.105 -21.700 1.00 93.56 480 ASP A N 1
ATOM 3898 C CA . ASP A 1 480 ? 19.173 -4.766 -21.852 1.00 93.56 480 ASP A CA 1
ATOM 3899 C C . ASP A 1 480 ? 20.000 -4.650 -23.131 1.00 93.56 480 ASP A C 1
ATOM 3901 O O . ASP A 1 480 ? 19.946 -3.638 -23.830 1.00 93.56 480 ASP A O 1
ATOM 3905 N N . LEU A 1 481 ? 20.740 -5.710 -23.469 1.00 96.56 481 LEU A N 1
ATOM 3906 C CA . LEU A 1 481 ? 21.524 -5.767 -24.699 1.00 96.56 481 LEU A CA 1
ATOM 3907 C C . LEU A 1 481 ? 20.631 -5.747 -25.942 1.00 96.56 481 LEU A C 1
ATOM 3909 O O . LEU A 1 481 ? 20.961 -5.057 -26.903 1.00 96.56 481 LEU A O 1
ATOM 3913 N N . ARG A 1 482 ? 19.495 -6.454 -25.921 1.00 95.62 482 ARG A N 1
ATOM 3914 C CA . ARG A 1 482 ? 18.496 -6.427 -26.998 1.00 95.62 482 ARG A CA 1
ATOM 3915 C C . ARG A 1 482 ? 17.931 -5.024 -27.200 1.00 95.62 482 ARG A C 1
ATOM 3917 O O . ARG A 1 482 ? 17.893 -4.542 -28.330 1.00 95.62 482 ARG A O 1
ATOM 3924 N N . GLU A 1 483 ? 17.520 -4.368 -26.117 1.00 95.06 483 GLU A N 1
ATOM 3925 C CA . GLU A 1 483 ? 16.957 -3.016 -26.172 1.00 95.06 483 GLU A CA 1
ATOM 3926 C C . GLU A 1 483 ? 17.984 -2.007 -26.696 1.00 95.06 483 GLU A C 1
ATOM 3928 O O . GLU A 1 483 ? 17.688 -1.244 -27.616 1.00 95.06 483 GLU A O 1
ATOM 3933 N N . LEU A 1 484 ? 19.226 -2.062 -26.202 1.00 95.94 484 LEU A N 1
ATOM 3934 C CA . LEU A 1 484 ? 20.324 -1.249 -26.729 1.00 95.94 484 LEU A CA 1
ATOM 3935 C C . LEU A 1 484 ? 20.579 -1.510 -28.206 1.00 95.94 484 LEU A C 1
ATOM 3937 O O . LEU A 1 484 ? 20.783 -0.566 -28.964 1.00 95.94 484 LEU A O 1
ATOM 3941 N N . ALA A 1 485 ? 20.577 -2.773 -28.628 1.00 96.62 485 ALA A N 1
ATOM 3942 C CA . ALA A 1 485 ? 20.827 -3.131 -30.013 1.00 96.62 485 ALA A CA 1
ATOM 3943 C C . ALA A 1 485 ? 19.761 -2.549 -30.948 1.00 96.62 485 ALA A C 1
ATOM 3945 O O . ALA A 1 485 ? 20.093 -1.956 -31.976 1.00 96.62 485 ALA A O 1
ATOM 3946 N N . TRP A 1 486 ? 18.488 -2.648 -30.560 1.00 95.38 486 TRP A N 1
ATOM 3947 C CA . TRP A 1 486 ? 17.385 -2.020 -31.280 1.00 95.38 486 TRP A CA 1
ATOM 3948 C C . TRP A 1 486 ? 17.533 -0.491 -31.336 1.00 95.38 486 TRP A C 1
ATOM 3950 O O . TRP A 1 486 ? 17.424 0.097 -32.415 1.00 95.38 486 TRP A O 1
ATOM 3960 N N . MET A 1 487 ? 17.870 0.157 -30.215 1.00 95.62 487 MET A N 1
ATOM 3961 C CA . MET A 1 487 ? 18.084 1.609 -30.170 1.00 95.62 487 MET A CA 1
ATOM 3962 C C . MET A 1 487 ? 19.270 2.043 -31.038 1.00 95.62 487 MET A C 1
ATOM 3964 O O . MET A 1 487 ? 19.153 3.000 -31.805 1.00 95.62 487 MET A O 1
ATOM 3968 N N . TYR A 1 488 ? 20.392 1.324 -30.993 1.00 96.75 488 TYR A N 1
ATOM 3969 C CA . TYR A 1 488 ? 21.547 1.591 -31.847 1.00 96.75 488 TYR A CA 1
ATOM 3970 C C . TYR A 1 488 ? 21.213 1.447 -33.330 1.00 96.75 488 TYR A C 1
ATOM 3972 O O . TYR A 1 488 ? 21.593 2.313 -34.121 1.00 96.75 488 TYR A O 1
ATOM 3980 N N . LEU A 1 489 ? 20.458 0.409 -33.696 1.00 94.25 489 LEU A N 1
ATOM 3981 C CA . LEU A 1 489 ? 20.000 0.195 -35.065 1.00 94.25 489 LEU A CA 1
ATOM 3982 C C . LEU A 1 489 ? 19.092 1.345 -35.530 1.00 94.25 489 LEU A C 1
ATOM 3984 O O . LEU A 1 489 ? 19.270 1.846 -36.637 1.00 94.25 489 LEU A O 1
ATOM 3988 N N . SER A 1 490 ? 18.189 1.830 -34.669 1.00 92.56 490 SER A N 1
ATOM 3989 C CA . SER A 1 490 ? 17.310 2.972 -34.976 1.00 92.56 490 SER A CA 1
ATOM 3990 C C . SER A 1 490 ? 18.065 4.287 -35.227 1.00 92.56 490 SER A C 1
ATOM 3992 O O . SER A 1 490 ? 17.587 5.147 -35.963 1.00 92.56 490 SER A O 1
ATOM 3994 N N . LEU A 1 491 ? 19.269 4.430 -34.660 1.00 94.25 491 LEU A N 1
ATOM 3995 C CA . LEU A 1 491 ? 20.164 5.573 -34.872 1.00 94.25 491 LEU A CA 1
ATOM 3996 C C . LEU A 1 491 ? 21.164 5.357 -36.024 1.00 94.25 491 LEU A C 1
ATOM 3998 O O . LEU A 1 491 ? 22.068 6.174 -36.200 1.00 94.25 491 LEU A O 1
ATOM 4002 N N . GLY A 1 492 ? 21.061 4.249 -36.767 1.00 93.81 492 GLY A N 1
ATOM 4003 C CA . GLY A 1 492 ? 21.999 3.875 -37.833 1.00 93.81 492 GLY A CA 1
ATOM 4004 C C . GLY A 1 492 ? 23.383 3.433 -37.338 1.00 93.81 492 GLY A C 1
ATOM 4005 O O . GLY A 1 492 ? 24.313 3.293 -38.131 1.00 93.81 492 GLY A O 1
ATOM 4006 N N . GLN A 1 493 ? 23.553 3.193 -36.033 1.00 95.69 493 GLN A N 1
ATOM 4007 C CA . GLN A 1 493 ? 24.799 2.695 -35.439 1.00 95.69 493 GLN A CA 1
ATOM 4008 C C . GLN A 1 493 ? 24.883 1.167 -35.579 1.00 95.69 493 GLN A C 1
ATOM 4010 O O . GLN A 1 493 ? 24.967 0.434 -34.592 1.00 95.69 493 GLN A O 1
ATOM 4015 N N . ASN A 1 494 ? 24.856 0.684 -36.823 1.00 94.19 494 ASN A N 1
ATOM 4016 C CA . ASN A 1 494 ? 24.651 -0.729 -37.151 1.00 94.19 494 ASN A CA 1
ATOM 4017 C C . ASN A 1 494 ? 25.715 -1.662 -36.547 1.00 94.19 494 ASN A C 1
ATOM 4019 O O . ASN A 1 494 ? 25.379 -2.760 -36.118 1.00 94.19 494 ASN A O 1
ATOM 4023 N N . GLN A 1 495 ? 26.979 -1.231 -36.449 1.00 94.56 495 GLN A N 1
ATOM 4024 C CA . GLN A 1 495 ? 28.029 -2.057 -35.837 1.00 94.56 495 GLN A CA 1
ATOM 4025 C C . GLN A 1 495 ? 27.806 -2.252 -34.330 1.00 94.56 495 GLN A C 1
ATOM 4027 O O . GLN A 1 495 ? 27.882 -3.372 -33.839 1.00 94.56 495 GLN A O 1
ATOM 4032 N N . LYS A 1 496 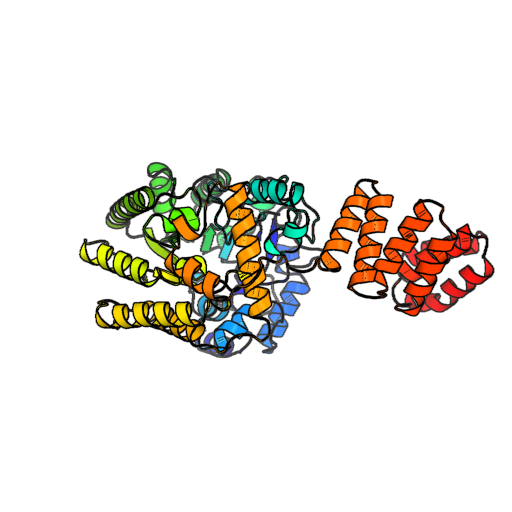? 27.448 -1.187 -33.597 1.00 96.25 496 LYS A N 1
ATOM 4033 C CA . LYS A 1 496 ? 27.125 -1.302 -32.165 1.00 96.25 496 LYS A CA 1
ATOM 4034 C C . LYS A 1 496 ? 25.879 -2.151 -31.936 1.00 96.25 496 LYS A C 1
ATOM 4036 O O . LYS A 1 496 ? 25.819 -2.914 -30.976 1.00 96.25 496 LYS A O 1
ATOM 4041 N N . ALA A 1 497 ? 24.890 -2.026 -32.822 1.00 97.12 497 ALA A N 1
ATOM 4042 C CA . ALA A 1 497 ? 23.707 -2.872 -32.795 1.00 97.12 497 ALA A CA 1
ATOM 4043 C C . ALA A 1 497 ? 24.072 -4.349 -32.989 1.00 97.12 497 ALA A C 1
ATOM 4045 O O . ALA A 1 497 ? 23.605 -5.194 -32.228 1.00 97.12 497 ALA A O 1
ATOM 4046 N N . LEU A 1 498 ? 24.952 -4.652 -33.948 1.00 97.12 498 LEU A N 1
ATOM 4047 C CA . LEU A 1 498 ? 25.427 -6.008 -34.203 1.00 97.12 498 LEU A CA 1
ATOM 4048 C C . LEU A 1 498 ? 26.140 -6.594 -32.981 1.00 97.12 498 LEU A C 1
ATOM 4050 O O . LEU A 1 498 ? 25.836 -7.720 -32.585 1.00 97.12 498 LEU A O 1
ATOM 4054 N N . ASP A 1 499 ? 27.046 -5.835 -32.365 1.00 96.62 499 ASP A N 1
ATOM 4055 C CA . ASP A 1 499 ? 27.798 -6.282 -31.189 1.00 96.62 499 ASP A CA 1
ATOM 4056 C C . ASP A 1 499 ? 26.856 -6.589 -30.011 1.00 96.62 499 ASP A C 1
ATOM 4058 O O . ASP A 1 499 ? 26.989 -7.621 -29.346 1.00 96.62 499 ASP A O 1
ATOM 4062 N N . SER A 1 500 ? 25.866 -5.721 -29.777 1.00 97.31 500 SER A N 1
ATOM 4063 C CA . SER A 1 500 ? 24.868 -5.895 -28.719 1.00 97.31 500 SER A CA 1
ATOM 4064 C C . SER A 1 500 ? 23.925 -7.070 -28.989 1.00 97.31 500 SER A C 1
ATOM 4066 O O . SER A 1 500 ? 23.728 -7.887 -28.090 1.00 97.31 500 SER A O 1
ATOM 4068 N N . TYR A 1 501 ? 23.404 -7.231 -30.214 1.00 97.69 501 TYR A N 1
ATOM 4069 C CA . TYR A 1 501 ? 22.573 -8.388 -30.574 1.00 97.69 501 TYR A CA 1
ATOM 4070 C C . TYR A 1 501 ? 23.349 -9.702 -30.503 1.00 97.69 501 TYR A C 1
ATOM 4072 O O . TYR A 1 501 ? 22.812 -10.689 -30.013 1.00 97.69 501 TYR A O 1
ATOM 4080 N N . THR A 1 502 ? 24.616 -9.715 -30.921 1.00 97.19 502 THR A N 1
ATOM 4081 C CA . THR A 1 502 ? 25.469 -10.911 -30.842 1.00 97.19 502 THR A CA 1
ATOM 4082 C C . THR A 1 502 ? 25.632 -11.359 -29.389 1.00 97.19 502 THR A C 1
ATOM 4084 O O . THR A 1 502 ? 25.456 -12.536 -29.070 1.00 97.19 502 THR A O 1
ATOM 4087 N N . LYS A 1 503 ? 25.896 -10.414 -28.475 1.00 97.12 503 LYS A N 1
ATOM 4088 C CA . LYS A 1 503 ? 25.961 -10.704 -27.036 1.00 97.12 503 LYS A CA 1
ATOM 4089 C C . LYS A 1 503 ? 24.601 -11.138 -26.487 1.00 97.12 503 LYS A C 1
ATOM 4091 O O . LYS A 1 503 ? 24.540 -12.141 -25.782 1.00 97.12 503 LYS A O 1
ATOM 4096 N N . ALA A 1 504 ? 23.518 -10.440 -26.830 1.00 97.06 504 ALA A N 1
ATOM 4097 C CA . ALA A 1 504 ? 22.166 -10.793 -26.394 1.00 97.06 504 ALA A CA 1
ATOM 4098 C C . ALA A 1 504 ? 21.782 -12.222 -26.822 1.00 97.06 504 ALA A C 1
ATOM 4100 O O . ALA A 1 504 ? 21.313 -13.003 -25.998 1.00 97.06 504 ALA A O 1
ATOM 4101 N N . TYR A 1 505 ? 22.069 -12.585 -28.074 1.00 97.00 505 TYR A N 1
ATOM 4102 C CA . TYR A 1 505 ? 21.835 -13.914 -28.640 1.00 97.00 505 TYR A CA 1
ATOM 4103 C C . TYR A 1 505 ? 22.646 -14.998 -27.926 1.00 97.00 505 TYR A C 1
ATOM 4105 O O . TYR A 1 505 ? 22.105 -16.049 -27.601 1.00 97.00 505 TYR A O 1
ATOM 4113 N N . SER A 1 506 ? 23.915 -14.723 -27.596 1.00 96.88 506 SER A N 1
ATOM 4114 C CA . SER A 1 506 ? 24.744 -15.667 -26.831 1.00 96.88 506 SER A CA 1
ATOM 4115 C C . SER A 1 506 ? 24.218 -15.942 -25.416 1.00 96.88 506 SER A C 1
ATOM 4117 O O . SER A 1 506 ? 24.473 -17.010 -24.866 1.00 96.88 506 SER A O 1
ATOM 4119 N N . LEU A 1 507 ? 23.481 -14.991 -24.831 1.00 96.06 507 LEU A N 1
ATOM 4120 C CA . LEU A 1 507 ? 22.888 -15.123 -23.500 1.00 96.06 507 LEU A CA 1
ATOM 4121 C C . LEU A 1 507 ? 21.498 -15.768 -23.541 1.00 96.06 507 LEU A C 1
ATOM 4123 O O . LEU A 1 507 ? 21.143 -16.499 -22.619 1.00 96.06 507 LEU A O 1
ATOM 4127 N N . ASN A 1 508 ? 20.697 -15.479 -24.570 1.00 95.19 508 ASN A N 1
ATOM 4128 C CA . ASN A 1 508 ? 19.363 -16.049 -24.733 1.00 95.19 508 ASN A CA 1
ATOM 4129 C C . ASN A 1 508 ? 18.927 -16.095 -26.207 1.00 95.19 508 ASN A C 1
ATOM 4131 O O . ASN A 1 508 ? 18.252 -15.192 -26.699 1.00 95.19 508 ASN A O 1
ATOM 4135 N N . SER A 1 509 ? 19.254 -17.184 -26.899 1.00 94.00 509 SER A N 1
ATOM 4136 C CA . SER A 1 509 ? 18.807 -17.419 -28.278 1.00 94.00 509 SER A CA 1
ATOM 4137 C C . SER A 1 509 ? 17.334 -17.838 -28.390 1.00 94.00 509 SER A C 1
ATOM 4139 O O . SER A 1 509 ? 16.795 -17.857 -29.488 1.00 94.00 509 SER A O 1
ATOM 4141 N N . LYS A 1 510 ? 16.650 -18.121 -27.272 1.00 92.81 510 LYS A N 1
ATOM 4142 C CA . LYS A 1 510 ? 15.231 -18.530 -27.254 1.00 92.81 510 LYS A CA 1
ATOM 4143 C C . LYS A 1 510 ? 14.246 -17.360 -27.192 1.00 92.81 510 LYS A C 1
ATOM 4145 O O . LYS A 1 510 ? 13.038 -17.561 -27.085 1.00 92.81 510 LYS A O 1
ATOM 4150 N N . ASP A 1 511 ? 14.741 -16.127 -27.222 1.00 92.38 511 ASP A N 1
ATOM 4151 C CA . ASP A 1 511 ? 13.902 -14.935 -27.313 1.00 92.38 511 ASP A CA 1
ATOM 4152 C C . ASP A 1 511 ? 13.726 -14.528 -28.781 1.00 92.38 511 ASP A C 1
ATOM 4154 O O . ASP A 1 511 ? 14.654 -14.032 -29.426 1.00 92.38 511 ASP A O 1
ATOM 4158 N N . VAL A 1 512 ? 12.503 -14.678 -29.294 1.00 93.69 512 VAL A N 1
ATOM 4159 C CA . VAL A 1 512 ? 12.148 -14.312 -30.671 1.00 93.69 512 VAL A CA 1
ATOM 4160 C C . VAL A 1 512 ? 12.481 -12.853 -31.008 1.00 93.69 512 VAL A C 1
ATOM 4162 O O . VAL A 1 512 ? 12.871 -12.561 -32.139 1.00 93.69 512 VAL A O 1
ATOM 4165 N N . TYR A 1 513 ? 12.401 -11.921 -30.049 1.00 93.62 513 TYR A N 1
ATOM 4166 C CA . TYR A 1 513 ? 12.760 -10.518 -30.284 1.00 93.62 513 TYR A CA 1
ATOM 4167 C C . TYR A 1 513 ? 14.269 -10.351 -30.519 1.00 93.62 513 TYR A C 1
ATOM 4169 O O . TYR A 1 513 ? 14.680 -9.504 -31.312 1.00 93.62 513 TYR A O 1
ATOM 4177 N N . ILE A 1 514 ? 15.099 -11.162 -29.855 1.00 96.50 514 ILE A N 1
ATOM 4178 C CA . ILE A 1 514 ? 16.552 -11.167 -30.066 1.00 96.50 514 ILE A CA 1
ATOM 4179 C C . ILE A 1 514 ? 16.873 -11.738 -31.444 1.00 96.50 514 ILE A C 1
ATOM 4181 O O . ILE A 1 514 ? 17.610 -11.107 -32.198 1.00 96.50 514 ILE A O 1
ATOM 4185 N N . VAL A 1 515 ? 16.296 -12.888 -31.798 1.00 96.25 515 VAL A N 1
ATOM 4186 C CA . VAL A 1 515 ? 16.579 -13.575 -33.070 1.00 96.25 515 VAL A CA 1
ATOM 4187 C C . VAL A 1 515 ? 16.175 -12.719 -34.271 1.00 96.25 515 VAL A C 1
ATOM 4189 O O . VAL A 1 515 ? 16.987 -12.450 -35.159 1.00 96.25 515 VAL A O 1
ATOM 4192 N N . THR A 1 516 ? 14.935 -12.227 -34.275 1.00 95.38 516 THR A N 1
ATOM 4193 C CA . THR A 1 516 ? 14.402 -11.382 -35.357 1.00 95.38 516 THR A CA 1
ATOM 4194 C C . THR A 1 516 ? 15.121 -10.032 -35.447 1.00 95.38 516 THR A C 1
ATOM 4196 O O . THR A 1 516 ? 15.409 -9.553 -36.549 1.00 95.38 516 THR A O 1
ATOM 4199 N N . GLY A 1 517 ? 15.460 -9.420 -34.307 1.00 95.44 517 GLY A N 1
ATOM 4200 C CA . GLY A 1 517 ? 16.230 -8.179 -34.243 1.00 95.44 517 GLY A CA 1
ATOM 4201 C C . GLY A 1 517 ? 17.657 -8.346 -34.768 1.00 95.44 517 GLY A C 1
ATOM 4202 O O . GLY A 1 517 ? 18.122 -7.530 -35.568 1.00 95.44 517 GLY A O 1
ATOM 4203 N N . TYR A 1 518 ? 18.318 -9.446 -34.400 1.00 97.38 518 TYR A N 1
ATOM 4204 C CA . TYR A 1 518 ? 19.663 -9.773 -34.859 1.00 97.38 518 TYR A CA 1
ATOM 4205 C C . TYR A 1 518 ? 19.706 -10.013 -36.370 1.00 97.38 518 TYR A C 1
ATOM 4207 O O . TYR A 1 518 ? 20.522 -9.406 -37.066 1.00 97.38 518 TYR A O 1
ATOM 4215 N N . ALA A 1 519 ? 18.774 -10.807 -36.902 1.00 96.06 519 ALA A N 1
ATOM 4216 C CA . ALA A 1 519 ? 18.644 -11.031 -38.339 1.00 96.06 519 ALA A CA 1
ATOM 4217 C C . ALA A 1 519 ? 18.385 -9.719 -39.103 1.00 96.06 519 ALA A C 1
ATOM 4219 O O . ALA A 1 519 ? 19.050 -9.445 -40.101 1.00 96.06 519 ALA A O 1
ATOM 4220 N N . ASN A 1 520 ? 17.496 -8.850 -38.606 1.00 94.88 520 ASN A N 1
ATOM 4221 C CA . ASN A 1 520 ? 17.271 -7.528 -39.204 1.00 94.88 520 ASN A CA 1
ATOM 4222 C C . ASN A 1 520 ? 18.530 -6.646 -39.197 1.00 94.88 520 ASN A C 1
ATOM 4224 O O . ASN A 1 520 ? 18.790 -5.948 -40.179 1.00 94.88 520 ASN A O 1
ATOM 4228 N N . CYS A 1 521 ? 19.317 -6.682 -38.119 1.00 96.75 521 CYS A N 1
ATOM 4229 C CA . CYS A 1 521 ? 20.586 -5.962 -38.029 1.00 96.75 521 CYS A CA 1
ATOM 4230 C C . CYS A 1 521 ? 21.633 -6.501 -39.019 1.00 96.75 521 CYS A C 1
ATOM 4232 O O . CYS A 1 521 ? 22.396 -5.733 -39.600 1.00 96.75 521 CYS A O 1
ATOM 4234 N N . LEU A 1 522 ? 21.673 -7.815 -39.247 1.00 96.50 522 LEU A N 1
ATOM 4235 C CA . LEU A 1 522 ? 22.547 -8.423 -40.254 1.00 96.50 522 LEU A CA 1
ATOM 4236 C C . LEU A 1 522 ? 22.143 -7.995 -41.670 1.00 96.50 522 LEU A C 1
ATOM 4238 O O . LEU A 1 522 ? 23.002 -7.636 -42.476 1.00 96.50 522 LEU A O 1
ATOM 4242 N N . LEU A 1 523 ? 20.840 -7.950 -41.964 1.00 93.94 523 LEU A N 1
ATOM 4243 C CA . LEU A 1 523 ? 20.336 -7.457 -43.248 1.00 93.94 523 LEU A CA 1
ATOM 4244 C C . LEU A 1 523 ? 20.674 -5.979 -43.485 1.00 93.94 523 LEU A C 1
ATOM 4246 O O . LEU A 1 523 ? 21.063 -5.629 -44.598 1.00 93.94 523 LEU A O 1
ATOM 4250 N N . SER A 1 524 ? 20.585 -5.115 -42.464 1.00 92.69 524 SER A N 1
ATOM 4251 C CA . SER A 1 524 ? 20.964 -3.695 -42.603 1.00 92.69 524 SER A CA 1
ATOM 4252 C C . SER A 1 524 ? 22.462 -3.493 -42.869 1.00 92.69 524 SER A C 1
ATOM 4254 O O . SER A 1 524 ? 22.858 -2.463 -43.413 1.00 92.69 524 SER A O 1
ATOM 4256 N N . LEU A 1 525 ? 23.286 -4.490 -42.534 1.00 94.56 525 LEU A N 1
ATOM 4257 C CA . LEU A 1 525 ? 24.718 -4.566 -42.831 1.00 94.56 525 LEU A CA 1
ATOM 4258 C C . LEU A 1 525 ? 25.038 -5.360 -44.110 1.00 94.56 525 LEU A C 1
ATOM 4260 O O . LEU A 1 525 ? 26.203 -5.653 -44.359 1.00 94.56 525 LEU A O 1
ATOM 4264 N N . GLN A 1 526 ? 24.030 -5.719 -44.915 1.00 94.81 526 GLN A N 1
ATOM 4265 C CA . GLN A 1 526 ? 24.174 -6.522 -46.142 1.00 94.81 526 GLN A CA 1
ATOM 4266 C C . GLN A 1 526 ? 24.760 -7.931 -45.912 1.00 94.81 526 GLN A C 1
ATOM 4268 O O . GLN A 1 526 ? 25.272 -8.571 -46.828 1.00 94.81 526 GLN A O 1
ATOM 4273 N N . LYS A 1 527 ? 24.636 -8.468 -44.694 1.00 95.75 527 LYS A N 1
ATOM 4274 C CA . LYS A 1 527 ? 25.105 -9.808 -44.306 1.00 95.75 527 LYS A CA 1
ATOM 4275 C C . LYS A 1 527 ? 24.002 -10.859 -44.475 1.00 95.75 527 LYS A C 1
ATOM 4277 O O . LYS A 1 527 ? 23.604 -11.530 -43.523 1.00 95.75 527 LYS A O 1
ATOM 4282 N N . LEU A 1 528 ? 23.492 -11.006 -45.700 1.00 95.25 528 LEU A N 1
ATOM 4283 C CA . LEU A 1 528 ? 22.340 -11.871 -46.008 1.00 95.25 528 LEU A CA 1
ATOM 4284 C C . LEU A 1 528 ? 22.560 -13.344 -45.626 1.00 95.25 528 LEU A C 1
ATOM 4286 O O . LEU A 1 528 ? 21.654 -13.982 -45.100 1.00 95.25 528 LEU A O 1
ATOM 4290 N N . ILE A 1 529 ? 23.761 -13.879 -45.863 1.00 96.12 529 ILE A N 1
ATOM 4291 C CA . ILE A 1 529 ? 24.089 -15.283 -45.561 1.00 96.12 529 ILE A CA 1
ATOM 4292 C C . ILE A 1 529 ? 24.027 -15.543 -44.050 1.00 96.12 529 ILE A C 1
ATOM 4294 O O . ILE A 1 529 ? 23.452 -16.536 -43.611 1.00 96.12 529 ILE A O 1
ATOM 4298 N N . GLU A 1 530 ? 24.577 -14.629 -43.246 1.00 96.06 530 GLU A N 1
ATOM 4299 C CA . GLU A 1 530 ? 24.540 -14.726 -41.784 1.00 96.06 530 GLU A CA 1
ATOM 4300 C C . GLU A 1 530 ? 23.097 -14.617 -41.266 1.00 96.06 530 GLU A C 1
ATOM 4302 O O . GLU A 1 530 ? 22.698 -15.402 -40.408 1.00 96.06 530 GLU A O 1
ATOM 4307 N N . ALA A 1 531 ? 22.295 -13.703 -41.827 1.00 95.31 531 ALA A N 1
ATOM 4308 C CA . ALA A 1 531 ? 20.882 -13.560 -41.473 1.00 95.31 531 ALA A CA 1
ATOM 4309 C C . ALA A 1 531 ? 20.072 -14.828 -41.799 1.00 95.31 531 ALA A C 1
ATOM 4311 O O . ALA A 1 531 ? 19.310 -15.296 -40.953 1.00 95.31 531 ALA A O 1
ATOM 4312 N N . LYS A 1 532 ? 20.278 -15.418 -42.991 1.00 95.62 532 LYS A N 1
ATOM 4313 C CA . LYS A 1 532 ? 19.658 -16.691 -43.412 1.00 95.62 532 LYS A CA 1
ATOM 4314 C C . LYS A 1 532 ? 19.974 -17.812 -42.425 1.00 95.62 532 LYS A C 1
ATOM 4316 O O . LYS A 1 532 ? 19.072 -18.541 -42.028 1.00 95.62 532 LYS A O 1
ATOM 4321 N N . ARG A 1 533 ? 21.230 -17.906 -41.976 1.00 95.62 533 ARG A N 1
ATOM 4322 C CA . ARG A 1 533 ? 21.654 -18.913 -40.996 1.00 95.62 533 ARG A CA 1
ATOM 4323 C C . ARG A 1 533 ? 20.922 -18.771 -39.660 1.00 95.62 533 ARG A C 1
ATOM 4325 O O . ARG A 1 533 ? 20.375 -19.754 -39.180 1.00 95.62 533 ARG A O 1
ATOM 4332 N N . ILE A 1 534 ? 20.883 -17.563 -39.091 1.00 94.31 534 ILE A N 1
ATOM 4333 C CA . ILE A 1 534 ? 20.226 -17.308 -37.795 1.00 94.31 534 ILE A CA 1
ATOM 4334 C C . ILE A 1 534 ? 18.739 -17.671 -37.838 1.00 94.31 534 ILE A C 1
ATOM 4336 O O . ILE A 1 534 ? 18.221 -18.287 -36.912 1.00 94.31 534 ILE A O 1
ATOM 4340 N N . VAL A 1 535 ? 18.042 -17.301 -38.911 1.00 93.25 535 VAL A N 1
ATOM 4341 C CA . VAL A 1 535 ? 16.609 -17.588 -39.026 1.00 93.25 535 VAL A CA 1
ATOM 4342 C C . VAL A 1 535 ? 16.360 -19.076 -39.293 1.00 93.25 535 VAL A C 1
ATOM 4344 O O . VAL A 1 535 ? 15.459 -19.651 -38.692 1.00 93.25 535 VAL A O 1
ATOM 4347 N N . GLU A 1 536 ? 17.169 -19.753 -40.110 1.00 93.81 536 GLU A N 1
ATOM 4348 C CA . GLU A 1 536 ? 16.982 -21.193 -40.338 1.00 93.81 536 GLU A CA 1
ATOM 4349 C C . GLU A 1 536 ? 17.235 -22.021 -39.061 1.00 93.81 536 GLU A C 1
ATOM 4351 O O . GLU A 1 536 ? 16.487 -22.961 -38.795 1.00 93.81 536 GLU A O 1
ATOM 4356 N N . GLU A 1 537 ? 18.202 -21.623 -38.218 1.00 94.81 537 GLU A N 1
ATOM 4357 C CA . GLU A 1 537 ? 18.477 -22.256 -36.911 1.00 94.81 537 GLU A CA 1
ATOM 4358 C C . GLU A 1 537 ? 17.246 -22.269 -35.979 1.00 94.81 537 GLU A C 1
ATOM 4360 O O . GLU A 1 537 ? 17.070 -23.214 -35.210 1.00 94.81 537 GLU A O 1
ATOM 4365 N N . HIS A 1 538 ? 16.361 -21.271 -36.079 1.00 95.44 538 HIS A N 1
ATOM 4366 C CA . HIS A 1 538 ? 15.203 -21.102 -35.189 1.00 95.44 538 HIS A CA 1
ATOM 4367 C C . HIS A 1 538 ? 13.841 -21.322 -35.859 1.00 95.44 538 HIS A C 1
ATOM 4369 O O . HIS A 1 538 ? 12.791 -21.093 -35.252 1.00 95.44 538 HIS A O 1
ATOM 4375 N N . LYS A 1 539 ? 13.830 -21.796 -37.107 1.00 92.00 539 LYS A N 1
ATOM 4376 C CA . LYS A 1 539 ? 12.613 -21.896 -37.922 1.00 92.00 539 LYS A CA 1
ATOM 4377 C C . LYS A 1 539 ? 11.522 -22.763 -37.311 1.00 92.00 539 LYS A C 1
ATOM 4379 O O . LYS A 1 539 ? 10.347 -22.424 -37.406 1.00 92.00 539 LYS A O 1
ATOM 4384 N N . GLN A 1 540 ? 11.908 -23.873 -36.686 1.00 91.81 540 GLN A N 1
ATOM 4385 C CA . GLN A 1 540 ? 10.965 -24.765 -36.010 1.00 91.81 540 GLN A CA 1
ATOM 4386 C C . GLN A 1 540 ? 10.473 -24.177 -34.684 1.00 91.81 540 GLN A C 1
ATOM 4388 O O . GLN A 1 540 ? 9.299 -24.311 -34.356 1.00 91.81 540 GLN A O 1
ATOM 4393 N N . GLU A 1 541 ? 11.358 -23.513 -33.938 1.00 92.44 541 GLU A N 1
ATOM 4394 C CA . GLU A 1 541 ? 11.063 -22.977 -32.606 1.00 92.44 541 GLU A CA 1
ATOM 4395 C C . GLU A 1 541 ? 10.038 -21.836 -32.661 1.00 92.44 541 GLU A C 1
ATOM 4397 O O . GLU A 1 541 ? 9.129 -21.784 -31.835 1.00 92.44 541 GLU A O 1
ATOM 4402 N N . PHE A 1 542 ? 10.134 -20.964 -33.670 1.00 92.88 542 PHE A N 1
ATOM 4403 C CA . PHE A 1 542 ? 9.265 -19.791 -33.821 1.00 92.88 542 PHE A CA 1
ATOM 4404 C C . PHE A 1 542 ? 8.341 -19.865 -35.045 1.00 92.88 542 PHE A C 1
ATOM 4406 O O . PHE A 1 542 ? 7.881 -18.839 -35.547 1.00 92.88 542 PHE A O 1
ATOM 4413 N N . ALA A 1 543 ? 8.019 -21.076 -35.514 1.00 88.12 543 ALA A N 1
ATOM 4414 C CA . ALA A 1 543 ? 7.194 -21.303 -36.707 1.00 88.12 543 ALA A CA 1
ATOM 4415 C C . ALA A 1 543 ? 5.811 -20.619 -36.661 1.00 88.12 543 ALA A C 1
ATOM 4417 O O . ALA A 1 543 ? 5.232 -20.328 -37.704 1.00 88.12 543 ALA A O 1
ATOM 4418 N N . HIS A 1 544 ? 5.284 -20.354 -35.464 1.00 88.19 544 HIS A N 1
ATOM 4419 C CA . HIS A 1 544 ? 3.974 -19.733 -35.259 1.00 88.19 544 HIS A CA 1
ATOM 4420 C C . HIS A 1 544 ? 4.041 -18.284 -34.748 1.00 88.19 544 HIS A C 1
ATOM 4422 O O . HIS A 1 544 ? 2.992 -17.690 -34.515 1.00 88.19 544 HIS A O 1
ATOM 4428 N N . ASP A 1 545 ? 5.234 -17.703 -34.563 1.00 91.88 545 ASP A N 1
ATOM 4429 C CA . ASP A 1 545 ? 5.354 -16.294 -34.168 1.00 91.88 545 ASP A CA 1
ATOM 4430 C C . ASP A 1 545 ? 5.321 -15.388 -35.407 1.00 91.88 545 ASP A C 1
ATOM 4432 O O . ASP A 1 545 ? 6.150 -15.511 -36.310 1.00 91.88 545 ASP A O 1
ATOM 4436 N N . GLU A 1 546 ? 4.370 -14.455 -35.444 1.00 90.19 546 GLU A N 1
ATOM 4437 C CA . GLU A 1 546 ? 4.152 -13.553 -36.584 1.00 90.19 546 GLU A CA 1
ATOM 4438 C C . GLU A 1 546 ? 5.400 -12.733 -36.945 1.00 90.19 546 GLU A C 1
ATOM 4440 O O . GLU A 1 546 ? 5.744 -12.603 -38.119 1.00 90.19 546 GLU A O 1
ATOM 4445 N N . ARG A 1 547 ? 6.148 -12.242 -35.949 1.00 90.06 547 ARG A N 1
ATOM 4446 C CA . ARG A 1 547 ? 7.341 -11.407 -36.184 1.00 90.06 547 ARG A CA 1
ATOM 4447 C C . ARG A 1 547 ? 8.474 -12.221 -36.783 1.00 90.06 547 ARG A C 1
ATOM 4449 O O . ARG A 1 547 ? 9.297 -11.703 -37.540 1.00 90.06 547 ARG A O 1
ATOM 4456 N N . PHE A 1 548 ? 8.528 -13.499 -36.425 1.00 93.62 548 PHE A N 1
ATOM 4457 C CA . PHE A 1 548 ? 9.465 -14.427 -37.022 1.00 93.62 548 PHE A CA 1
ATOM 4458 C C . PHE A 1 548 ? 9.099 -14.753 -38.480 1.00 93.62 548 PHE A C 1
ATOM 4460 O O . PHE A 1 548 ? 9.978 -14.811 -39.341 1.00 93.62 548 PHE A O 1
ATOM 4467 N N . GLN A 1 549 ? 7.808 -14.876 -38.792 1.00 92.75 549 GLN A N 1
ATOM 4468 C CA . GLN A 1 549 ? 7.355 -15.036 -40.178 1.00 92.75 549 GLN A CA 1
ATOM 4469 C C . GLN A 1 549 ? 7.674 -13.804 -41.037 1.00 92.75 549 GLN A C 1
ATOM 4471 O O . GLN A 1 549 ? 8.142 -13.946 -42.168 1.00 92.75 549 GLN A O 1
ATOM 4476 N N . ASP A 1 550 ? 7.531 -12.596 -40.490 1.00 92.75 550 ASP A N 1
ATOM 4477 C CA . ASP A 1 550 ? 7.871 -11.361 -41.205 1.00 92.75 550 ASP A CA 1
ATOM 4478 C C . ASP A 1 550 ? 9.345 -11.313 -41.634 1.00 92.75 550 ASP A C 1
ATOM 4480 O O . ASP A 1 550 ? 9.663 -10.912 -42.761 1.00 92.75 550 ASP A O 1
ATOM 4484 N N . ILE A 1 551 ? 10.269 -11.732 -40.757 1.00 93.31 551 ILE A N 1
ATOM 4485 C CA . ILE A 1 551 ? 11.698 -11.738 -41.094 1.00 93.31 551 ILE A CA 1
ATOM 4486 C C . ILE A 1 551 ? 12.047 -12.834 -42.105 1.00 93.31 551 ILE A C 1
ATOM 4488 O O . ILE A 1 551 ? 12.861 -12.580 -42.993 1.00 93.31 551 ILE A O 1
ATOM 4492 N N . LEU A 1 552 ? 11.403 -14.004 -42.033 1.00 91.81 552 LEU A N 1
ATOM 4493 C CA . LEU A 1 552 ? 11.536 -15.068 -43.035 1.00 91.81 552 LEU A CA 1
ATOM 4494 C C . LEU A 1 552 ? 11.155 -14.559 -44.428 1.00 91.81 552 LEU A C 1
ATOM 4496 O O . LEU A 1 552 ? 11.973 -14.602 -45.345 1.00 91.81 552 LEU A O 1
ATOM 4500 N N . ILE A 1 553 ? 9.960 -13.975 -44.561 1.00 92.50 553 ILE A N 1
ATOM 4501 C CA . ILE A 1 553 ? 9.459 -13.425 -45.830 1.00 92.50 553 ILE A CA 1
ATOM 4502 C C . ILE A 1 553 ? 10.403 -12.343 -46.363 1.00 92.50 553 ILE A C 1
ATOM 4504 O O . ILE A 1 553 ? 10.663 -12.256 -47.566 1.00 92.50 553 ILE A O 1
ATOM 4508 N N . LYS A 1 554 ? 10.927 -11.488 -45.478 1.00 92.31 554 LYS A N 1
ATOM 4509 C CA . LYS A 1 554 ? 11.878 -10.437 -45.855 1.00 92.31 554 LYS A CA 1
ATOM 4510 C C . LYS A 1 554 ? 13.189 -11.014 -46.391 1.00 92.31 554 LYS A C 1
ATOM 4512 O O . LYS A 1 554 ? 13.729 -10.466 -47.345 1.00 92.31 554 LYS A O 1
ATOM 4517 N N . ILE A 1 555 ? 13.686 -12.096 -45.796 1.00 92.50 555 ILE A N 1
ATOM 4518 C CA . ILE A 1 555 ? 14.901 -12.793 -46.229 1.00 92.50 555 ILE A CA 1
ATOM 4519 C C . ILE A 1 555 ? 14.690 -13.545 -47.548 1.00 92.50 555 ILE A C 1
ATOM 4521 O O . ILE A 1 555 ? 15.612 -13.597 -48.352 1.00 92.50 555 ILE A O 1
ATOM 4525 N N . GLU A 1 556 ? 13.511 -14.120 -47.787 1.00 89.88 556 GLU A N 1
ATOM 4526 C CA . GLU A 1 556 ? 13.191 -14.832 -49.035 1.00 89.88 556 GLU A CA 1
ATOM 4527 C C . GLU A 1 556 ? 13.079 -13.894 -50.244 1.00 89.88 556 GLU A C 1
ATOM 4529 O O . GLU A 1 556 ? 13.345 -14.300 -51.374 1.00 89.88 556 GLU A O 1
ATOM 4534 N N . LYS A 1 557 ? 12.715 -12.627 -50.011 1.00 89.81 557 LYS A N 1
ATOM 4535 C CA . LYS A 1 557 ? 12.661 -11.581 -51.045 1.00 89.81 557 LYS A CA 1
ATOM 4536 C C . LYS A 1 557 ? 14.037 -11.020 -51.438 1.00 89.81 557 LYS A C 1
ATOM 4538 O O . LYS A 1 557 ? 14.105 -10.297 -52.432 1.00 89.81 557 LYS A O 1
ATOM 4543 N N . LEU A 1 558 ? 15.084 -11.300 -50.654 1.00 87.38 558 LEU A N 1
ATOM 4544 C CA . LEU A 1 558 ? 16.468 -10.835 -50.835 1.00 87.38 558 LEU A CA 1
ATOM 4545 C C . LEU A 1 558 ? 17.386 -11.982 -51.284 1.00 87.38 558 LEU A C 1
ATOM 4547 O O . LEU A 1 558 ? 18.199 -11.722 -52.194 1.00 87.38 558 LEU A O 1
#

Radius of gyration: 26.61 Å; Cα contacts (8 Å, |Δi|>4): 900; chains: 1; bounding box: 60×52×85 Å

Nearest PDB structures (foldseek):
  1elw-assembly1_A  TM=9.277E-01  e=1.047E-04  Homo sapiens
  6fdp-assembly1_A  TM=9.002E-01  e=1.099E-04  Homo sapiens
  4cgv-assembly3_C  TM=9.037E-01  e=2.246E-04  Homo sapiens
  8gck-assembly1_B  TM=8.575E-01  e=7.395E-04  Homo sapiens
  5hrz-assembly1_A  TM=8.954E-01  e=1.586E-03  synthetic construct

Sequence (558 aa):
MGHKINQLKNNSSFCTLAWTGMSVSPTGTLTPCCLMESAIKINGRDARIYQDSIEEYYNSDFMVDIRKKMLAGEKINACRQCYQNEAYGGVSLRTRANHEQEEIIEDYGIDKNYFPRSLDLKINNKCNLKCRMCQPKDSNLIHQEFKQIISQDEMFQAFENTKLYDAESLIDLSEIPDWGKSKNFYATIDRILPGLRKISLVGGEPLIVDEVYQLLDYIIEQGYAKKMYICVTTNFMRFDSEKLEKYFREFRKVLILVSLDAINSELNYIRYPSQFKRIDQNIQHIASISKTNPNISFSLALTIQAYNALYIADILDYTESLIKKGVEFRITPISFTYLSYPEHLSLKVLPKTTKKKAIEKLEQFKQNSTLYNKDTQYTKGINQIIGILSETAPENLTKLQENFLYYTQQLDKSRGQRFQDFLPELFDDFSQLQLRPKSPAMQPALLREKGWMLSKKGAIKEAIQLFEKSLEASGPNALDLRELAWMYLSLGQNQKALDSYTKAYSLNSKDVYIVTGYANCLLSLQKLIEAKRIVEEHKQEFAHDERFQDILIKIEKL

Foldseek 3Di:
DVVVLVVLLPQLAAFLLLQAAWEAFQLQFIDSDPQQPDTQDDPRATDGLQPDAQQDRSLDPSSLVSLVCSSVSHHDPSCVVQSVCVVVVHHGPRSVLSVDPQSDDDDSDNPDTGAHQEYEDDQAQAAPWQFLQAALRQHVVVLVLLVVLCVVPVLSVLAPRHDQADLRVRHGSNRRDNSLPHPSNVVSCVVCLVRHAEYEYDGHALQPDVSNVVVLVVSVVVPRQLRYEYEYEHCQQDHDPVSCLVRQLSHVAYEYAHEDAAQCVLRCLRINPDDNVSSVVSLVVQLVSCVVRVRYFYAYEYEAWLSRLLGVLVVLVVLVVCVVVVRDGPDDRYDYHFDPPPPLGGLLLAFLVSLVNSLVSLVVSCVVDPCCVPDPNNVSRSVVSNVSSPDDRDPCNLVSNLQNVQSSVSVCVSPVHDCCVNPVVRVVSSVVVVHHRDRDDRALSNLQSVLVVCVVVVVLVSSLVSLVVSCVVPPDELVSLLSNLLSCVVVVVLVSSLVSLVSSCVRPVLDPSSLLSNLVSCVSVVNLVVSVVSLVVCCVVCVPPPSSVVSVVVSVVD

Secondary structure (DSSP, 8-state):
-HHHHHHHHTSSS--THHHHEEEE-TT-BEESSTT-SSPPEETTEE-BTTTS-HHHHHTSHHHHHHHHHHHHTPPPGGGHHHHHHHHTTPPPHHHHHHH-GGG--S---SSS----SEEEE------S-EETT--TTT-HHHHHHHHHHHHH-GGGGGSGGG-SB-TTT--BTTS---GGG-HHHHHHHHHHTTT--EEEE-SS-GGG-HHHHHHHHHHHHTT-GGG-EEEEEE--S---HHHHHHHHTTSSEEEEEEE-S-SSHHHHHHEET--HHHHHHHHHHHHHHHHH-TTEEEEEEEEE-GGGTTTHHHHHHHHHHHHHTTPPPSS-SEEEEE--SSGGGSGGGS-HHHHHHHHHHHHHHHHH-SSTTT-HHHHHHHHHHHHHHHSPPPTTHHHHHHHHHHHHHHHHHHHT--HHHH-HHHHHHHHTTTPPP-PPPPPHHHHHHHHHHHHHTT-HHHHHHHHHHHHHHH-S-HHHHHHHHHHHHHTT-HHHHHHHHHHHHHH-TT-HHHHHHHHHHHHHTT-HHHHHHHHHHTTTTTTT-HHHHHHHHHHHT-